Protein AF-0000000072570339 (afdb_homodimer)

Foldseek 3Di:
DDFDQAAEEEEEDDDPCCLFANVCLQPVFPRHHHAEYEYCDQVSRVVSCVVNVHNYYDDDPVVVLQDPVHAEYEYAFFQLCLLVSLLVCLVSNHEYAYEPLNHLFLVSLVVSVVSCVVSVHDYFYQLLVLLDPQLVVVLVCVVVCQQPAWAAKEWEWEAAADPLLQPAVRHDQQQPCSGHNFHPCRVQCLSLQLSVCLRQNFWAPKEKDFDDPPPSGQGTQWMKMWTAHPNGHTYIYIGHHHDPHTDIWIWIHGPFWIWIDGRRDAFWIWIAGPRDIDIGHDDQDSHNNNSQSNQVRCVSNPNDHGSTDSVSSSSSSVNVCNRCVVVVVVVD/DDFDQAAEEEEEDDDPCLLFANVCLQPVFPRHHHAEYEYCPQVSRVVSCVVNVHNYYDDDPVVVLQDPVHAEYEYAFFQLCQLVSLLVCLVSNHEYAYEPLNHLFLVSLVVSVVSCVVSVHDYFYQLLVLLDPQLVVVLVCVVVCQQPAWAAKEWEWEAAADPLLQPAVRHDLQQPCSGHNFHPCRVQCLSLQLSVCLRQNFWAPKEKDFDDPPPSGQGTQWMKMWTAHPNGHTYIYIGHHHDPHTDIWIWIHGPFWIWIDGRRDAFWIWIAGPRDIDIDHDDQDSHNNNSQSNQVRCVSNPNDHGSTDSVSSSSSSVNVCNRCVVVVVVVD

Organism: NCBI:txid632245

Secondary structure (DSSP, 8-state):
-PPPSSEEEEEE---GGGTTTSHHHHHHSTTEEEEEEE-SSHHHHHHHHHHHT--EE-SSHHHHHH-TT--EEEE-S-GGGHHHHHHHHHHTT-EEEEPSSS-SSHHHHHHHHHHHHHHT---EE--GGGGSHHHHHHHHHHHHTTT-SEEEEEEEEE-PPPGGGG-GGG--GGG-HHHHSSSHIIIIIHHHHHHHHHHH--EEEEEEEEE-SS-SSSS-SEEEEEEEETTS-EEEEEEESSSSS-EEEEEEEESSEEEEE-SSS--PEEEEETTEEEEE--PPPSSTTHHHHHHHHHHHTTS---S--HHHHHHHHHHHHHHHHHHHHHH-/-PPPSSEEEEEE---GGGTTTSHHHHHHSTTEEEEEEE-SSHHHHHHHHHHHT--EE-SSHHHHHH-TT--EEEE-S-GGGHHHHHHHHHHTT-EEEEPSSS-SSHHHHHHHHHHHHHHT---EE--GGGGSHHHHHHHHHHHHTTT-SEEEEEEEEE-PPPGGGG-GGG--GGG-HHHHSSSHIIIIIHHHHHHHHHHH--EEEEEEEEE-SS-SSSS-SEEEEEEEETTS-EEEEEEESSSSS-EEEEEEEESSEEEEE-SSS--PEEEEETTEEEEE--PPPSSTTHHHHHHHHHHHTTS---S--HHHHHHHHHHHHHHHHHHHHHH-

Solvent-accessible surface area (backbone atoms only — not comparable to full-atom values): 33667 Å² total; per-residue (Å²): 125,88,63,36,92,54,47,25,26,31,30,49,42,70,47,77,65,34,69,50,39,40,43,51,22,43,49,67,26,78,56,31,33,44,46,33,35,25,25,97,49,57,66,56,25,49,51,48,24,64,77,68,68,30,82,37,71,39,90,43,69,66,61,52,58,64,35,83,74,43,48,30,34,38,34,63,53,59,26,64,46,32,53,61,54,39,50,54,26,48,74,57,69,26,28,27,36,30,34,64,55,56,32,62,43,42,69,52,33,51,53,52,50,52,51,27,61,73,70,67,41,68,65,44,60,55,62,26,60,70,41,30,68,67,52,48,48,51,43,49,46,56,74,69,44,68,26,45,63,61,52,36,37,42,38,39,37,33,26,44,67,50,75,64,51,67,37,65,90,65,53,54,60,52,52,32,50,86,39,44,58,23,14,62,58,55,66,54,44,48,58,34,52,41,51,48,31,71,66,40,36,55,78,35,80,70,48,42,45,50,39,58,82,77,68,51,61,87,35,49,40,32,38,38,38,38,33,30,25,69,70,62,31,33,33,39,36,41,38,32,44,51,29,55,46,72,46,65,36,27,37,39,37,11,44,41,12,34,37,45,31,43,61,76,53,90,60,45,40,36,37,33,42,84,86,44,76,43,78,48,74,62,78,77,56,88,34,54,31,21,54,24,44,35,31,49,38,30,36,44,47,65,73,41,84,40,85,78,49,59,67,57,50,36,46,44,43,42,51,52,50,57,30,39,42,71,47,56,56,71,76,99,126,89,63,37,90,54,46,25,26,32,30,49,41,71,46,75,65,35,69,49,39,40,41,51,23,43,50,67,27,79,58,32,32,45,46,32,37,26,25,96,49,56,65,57,24,49,50,47,24,65,77,69,68,31,82,36,71,40,92,43,69,66,61,52,59,64,37,84,73,44,49,30,34,39,34,63,54,57,27,64,47,33,52,61,53,39,50,54,27,48,75,56,69,24,28,27,37,30,32,64,53,56,31,62,42,41,70,53,32,50,53,51,51,53,50,27,61,73,68,65,40,67,63,43,58,56,62,26,59,70,41,31,69,67,52,47,47,52,43,48,44,57,74,68,42,67,25,45,63,62,52,37,37,42,38,40,38,33,26,46,70,50,76,63,52,68,38,65,91,65,54,54,60,52,53,32,49,82,39,44,56,23,15,60,59,54,66,54,43,49,57,34,52,42,50,48,29,72,65,40,36,56,78,35,81,70,48,42,45,49,41,57,82,76,69,48,59,86,36,50,40,32,40,38,36,36,33,30,25,68,72,63,32,34,35,38,36,42,38,31,46,52,29,54,46,73,47,65,36,27,38,38,37,10,44,40,11,36,39,45,31,44,62,76,54,90,60,47,41,37,37,34,41,85,86,44,76,43,77,48,76,64,80,77,57,87,32,55,30,20,53,23,45,34,32,49,38,30,34,45,47,65,72,42,84,39,86,77,48,57,68,57,51,37,44,44,43,42,51,51,50,58,29,38,43,71,47,54,55,72,76,98

Sequence (664 aa):
MKKFNKVVWGMVGCGVVTEKKSGPGLYKSENSELKAVFDLDYDRACDYAKRHGVPVVYKTVEEMLADPEINAVYLPTPPKFHKDYSMKCLEAGKIPYTEKPMALTYEECEEMIKKSQEVNVPIYVAFYRRGMAKYMKIKEIIESGKLGKINFVHLRQFMKVEDIDLDRENLPWRLKPEAAGGGKFVDMVAHVLDIVEYLFGKIENVSGMAENYGGYYDVEDTVNAIFKTESGVMGNGIWCYVADHDEEEMLIVGDKGRISTTGLFYGPIKVIVDGIEEIIDYQEPEHVAQPYIQTIVNELIGKEKSPADLESAAHVIKVMDEILEEYRKRYNMKKFNKVVWGMVGCGVVTEKKSGPGLYKSENSELKAVFDLDYDRACDYAKRHGVPVVYKTVEEMLADPEINAVYLPTPPKFHKDYSMKCLEAGKIPYTEKPMALTYEECEEMIKKSQEVNVPIYVAFYRRGMAKYMKIKEIIESGKLGKINFVHLRQFMKVEDIDLDRENLPWRLKPEAAGGGKFVDMVAHVLDIVEYLFGKIENVSGMAENYGGYYDVEDTVNAIFKTESGVMGNGIWCYVADHDEEEMLIVGDKGRISTTGLFYGPIKVIVDGIEEIIDYQEPEHVAQPYIQTIVNELIGKEKSPADLESAAHVIKVMDEILEEYRKRYN

pLDDT: mean 95.71, std 4.61, range [54.19, 98.88]

InterPro domains:
  IPR000683 Gfo/Idh/MocA-like oxidoreductase, N-terminal [PF01408] (9-126)
  IPR036291 NAD(P)-binding domain superfamily [SSF51735] (6-156)
  IPR052515 Gfo/Idh/MocA Oxidoreductase [PTHR43249] (6-326)
  IPR055170 GFO/IDH/MocA-like oxidoreductase domain [PF22725] (135-259)

Radius of gyration: 30.15 Å; Cα contacts (8 Å, |Δi|>4): 1536; chains: 2; bounding box: 56×94×62 Å

Nearest PDB structures (foldseek):
  4had-assembly1_D  TM=8.812E-01  e=1.148E-25  Rhizobium etli CFN 42
  4had-assembly1_C  TM=8.755E-01  e=7.515E-26  Rhizobium etli CFN 42
  4gqa-assembly2_C-3  TM=8.666E-01  e=7.515E-26  Klebsiella pneumoniae 342
  3fd8-assembly1_F  TM=8.198E-01  e=4.304E-23  Enterococcus faecalis
  3ezy-assembly1_B  TM=7.725E-01  e=8.408E-24  Thermotoga maritima

Structure (mmCIF, N/CA/C/O backbone):
data_AF-0000000072570339-model_v1
#
loop_
_entity.id
_entity.type
_entity.pdbx_description
1 polymer 'Putative oxidoreductase'
#
loop_
_atom_site.group_PDB
_atom_site.id
_atom_site.type_symbol
_atom_site.label_atom_id
_atom_site.label_alt_id
_atom_site.label_comp_id
_atom_site.label_asym_id
_atom_site.label_entity_id
_atom_site.label_seq_id
_atom_site.pdbx_PDB_ins_code
_atom_site.Cartn_x
_atom_site.Cartn_y
_atom_site.Cartn_z
_atom_site.occupancy
_atom_site.B_iso_or_equiv
_atom_site.auth_seq_id
_atom_site.auth_comp_id
_atom_site.auth_asym_id
_atom_site.auth_atom_id
_atom_site.pdbx_PDB_model_num
ATOM 1 N N . MET A 1 1 ? 11.805 40.344 4.406 1 61.88 1 MET A N 1
ATOM 2 C CA . MET A 1 1 ? 10.633 40.469 5.273 1 61.88 1 MET A CA 1
ATOM 3 C C . MET A 1 1 ? 10.961 41.219 6.555 1 61.88 1 MET A C 1
ATOM 5 O O . MET A 1 1 ? 12.07 41.094 7.078 1 61.88 1 ME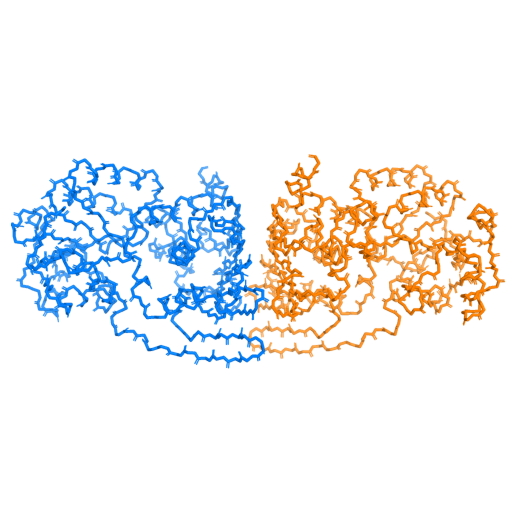T A O 1
ATOM 9 N N . LYS A 1 2 ? 10.055 42.188 6.855 1 70.75 2 LYS A N 1
ATOM 10 C CA . LYS A 1 2 ? 10.234 42.969 8.086 1 70.75 2 LYS A CA 1
ATOM 11 C C . LYS A 1 2 ? 10.297 42.031 9.305 1 70.75 2 LYS A C 1
ATOM 13 O O . LYS A 1 2 ? 9.516 41.094 9.414 1 70.75 2 LYS A O 1
ATOM 18 N N . LYS A 1 3 ? 11.391 42.188 10.117 1 89.19 3 LYS A N 1
ATOM 19 C CA . LYS A 1 3 ? 11.547 41.406 11.336 1 89.19 3 LYS A CA 1
ATOM 20 C C . LYS A 1 3 ? 10.938 42.125 12.539 1 89.19 3 LYS A C 1
ATOM 22 O O . LYS A 1 3 ? 11.023 43.375 12.641 1 89.19 3 LYS A O 1
ATOM 27 N N . PHE A 1 4 ? 10.211 41.375 13.406 1 95.5 4 PHE A N 1
ATOM 28 C CA . PHE A 1 4 ? 9.516 41.906 14.562 1 95.5 4 PHE A CA 1
ATOM 29 C C . PHE A 1 4 ? 10.32 41.688 15.836 1 95.5 4 PHE A C 1
ATOM 31 O O . PHE A 1 4 ? 11.172 40.812 15.898 1 95.5 4 PHE A O 1
ATOM 38 N N . ASN A 1 5 ? 10.18 42.594 16.734 1 95.38 5 ASN A N 1
ATOM 39 C CA . ASN A 1 5 ? 10.742 42.344 18.047 1 95.38 5 ASN A CA 1
ATOM 40 C C . ASN A 1 5 ? 9.969 41.25 18.797 1 95.38 5 ASN A C 1
ATOM 42 O O . ASN A 1 5 ? 10.555 40.469 19.562 1 95.38 5 ASN A O 1
ATOM 46 N N . LYS A 1 6 ? 8.656 41.219 18.562 1 97.69 6 LYS A N 1
ATOM 47 C CA . LYS A 1 6 ? 7.719 40.281 19.156 1 97.69 6 LYS A CA 1
ATOM 48 C C . LYS A 1 6 ? 6.582 39.938 18.188 1 97.69 6 LYS A C 1
ATOM 50 O O . LYS A 1 6 ? 6.176 40.812 17.391 1 97.69 6 LYS A O 1
ATOM 55 N N . VAL A 1 7 ? 6.223 38.719 18.219 1 98.56 7 VAL A N 1
ATOM 56 C CA . VAL A 1 7 ? 5.043 38.344 17.438 1 98.56 7 VAL A CA 1
ATOM 57 C C . VAL A 1 7 ? 3.789 38.531 18.297 1 98.56 7 VAL A C 1
ATOM 59 O O . VAL A 1 7 ? 3.67 37.906 19.359 1 98.56 7 VAL A O 1
ATOM 62 N N . VAL A 1 8 ? 2.941 39.375 17.844 1 98.75 8 VAL A N 1
ATOM 63 C CA . VAL A 1 8 ? 1.688 39.688 18.547 1 98.75 8 VAL A CA 1
ATOM 64 C C . VAL A 1 8 ? 0.516 39.094 17.75 1 98.75 8 VAL A C 1
ATOM 66 O O . VAL A 1 8 ? 0.147 39.656 16.703 1 98.75 8 VAL A O 1
ATOM 69 N N . TRP A 1 9 ? -0.112 38.094 18.312 1 98.81 9 TRP A N 1
ATOM 70 C CA . TRP A 1 9 ? -1.091 37.281 17.594 1 98.81 9 TRP A CA 1
ATOM 71 C C . TRP A 1 9 ? -2.504 37.812 17.812 1 98.81 9 TRP A C 1
ATOM 73 O O . TRP A 1 9 ? -2.852 38.188 18.938 1 98.81 9 TRP A O 1
ATOM 83 N N . GLY A 1 10 ? -3.311 37.844 16.812 1 98.81 10 GLY A N 1
ATOM 84 C CA . GLY A 1 10 ? -4.75 37.656 16.891 1 98.81 10 GLY A CA 1
ATOM 85 C C . GLY A 1 10 ? -5.199 36.25 16.562 1 98.81 10 GLY A C 1
ATOM 86 O O . GLY A 1 10 ? -4.477 35.5 15.891 1 98.81 10 GLY A O 1
ATOM 87 N N . MET A 1 11 ? -6.32 35.844 17 1 98.75 11 MET A N 1
ATOM 88 C CA . MET A 1 11 ? -6.859 34.531 16.703 1 98.75 11 MET A CA 1
ATOM 89 C C . MET A 1 11 ? -8.32 34.594 16.281 1 98.75 11 MET A C 1
ATOM 91 O O . MET A 1 11 ? -9.141 35.188 16.984 1 98.75 11 MET A O 1
ATOM 95 N N . VAL A 1 12 ? -8.633 34.062 15.117 1 98.06 12 VAL A N 1
ATOM 96 C CA . VAL A 1 12 ? -9.984 34.062 14.57 1 98.06 12 VAL A CA 1
ATOM 97 C C . VAL A 1 12 ? -10.617 32.688 14.742 1 98.06 12 VAL A C 1
ATOM 99 O O . VAL A 1 12 ? -10.523 31.828 13.852 1 98.06 12 VAL A O 1
ATOM 102 N N . GLY A 1 13 ? -11.367 32.531 15.789 1 96 13 GLY A N 1
ATOM 103 C CA . GLY A 1 13 ? -11.953 31.25 16.156 1 96 13 GLY A CA 1
ATOM 104 C C . GLY A 1 13 ? -11.414 30.703 17.469 1 96 13 GLY A C 1
ATOM 105 O O . GLY A 1 13 ? -10.195 30.641 17.672 1 96 13 GLY A O 1
ATOM 106 N N . CYS A 1 14 ? -12.312 30.359 18.406 1 95.56 14 CYS A N 1
ATOM 107 C CA . CYS A 1 14 ? -11.938 29.859 19.719 1 95.56 14 CYS A CA 1
ATOM 108 C C . CYS A 1 14 ? -12.484 28.453 19.938 1 95.56 14 CYS A C 1
ATOM 110 O O . CYS A 1 14 ? -13.07 28.156 20.969 1 95.56 14 CYS A O 1
ATOM 112 N N . GLY A 1 15 ? -12.273 27.625 18.906 1 90.12 15 GLY A N 1
ATOM 113 C CA . GLY A 1 15 ? -12.75 26.25 18.969 1 90.12 15 GLY A CA 1
ATOM 114 C C . GLY A 1 15 ? -11.891 25.359 19.859 1 90.12 15 GLY A C 1
ATOM 115 O O . GLY A 1 15 ? -10.859 25.797 20.359 1 90.12 15 GLY A O 1
ATOM 116 N N . VAL A 1 16 ? -12.289 24.156 19.953 1 87.38 16 VAL A N 1
ATOM 117 C CA . VAL A 1 16 ? -11.711 23.156 20.875 1 87.38 16 VAL A CA 1
ATOM 118 C C . VAL A 1 16 ? -10.242 22.953 20.531 1 87.38 16 VAL A C 1
ATOM 120 O O . VAL A 1 16 ? -9.422 22.734 21.438 1 87.38 16 VAL A O 1
ATOM 123 N N . VAL A 1 17 ? -9.875 23.016 19.328 1 88.56 17 VAL A N 1
ATOM 124 C CA . VAL A 1 17 ? -8.516 22.766 18.859 1 88.56 17 VAL A CA 1
ATOM 125 C C . VAL A 1 17 ? -7.555 23.766 19.5 1 88.56 17 VAL A C 1
ATOM 127 O O . VAL A 1 17 ? -6.359 23.5 19.625 1 88.56 17 VAL A O 1
ATOM 130 N N . THR A 1 18 ? -8.023 24.922 19.953 1 94.88 18 THR A N 1
ATOM 131 C CA . THR A 1 18 ? -7.164 26 20.438 1 94.88 18 THR A CA 1
ATOM 132 C C . THR A 1 18 ? -6.934 25.875 21.938 1 94.88 18 THR A C 1
ATOM 134 O O . THR A 1 18 ? -6.051 26.531 22.484 1 94.88 18 THR A O 1
ATOM 137 N N . GLU A 1 19 ? -7.691 25.016 22.609 1 94.62 19 GLU A N 1
ATOM 138 C CA . GLU A 1 19 ? -7.652 24.953 24.078 1 94.62 19 GLU A CA 1
ATOM 139 C C . GLU A 1 19 ? -6.309 24.422 24.562 1 94.62 19 GLU A C 1
ATOM 141 O O . GLU A 1 19 ? -5.68 25.016 25.438 1 94.62 19 GLU A O 1
ATOM 146 N N . LYS A 1 20 ? -5.941 23.344 23.984 1 94.88 20 LYS A N 1
ATOM 147 C CA . LYS A 1 20 ? -4.723 22.672 24.438 1 94.88 20 LYS A CA 1
ATOM 148 C C . LYS A 1 20 ? -3.721 22.547 23.281 1 94.88 20 LYS A C 1
ATOM 150 O O . LYS A 1 20 ? -2.529 22.797 23.469 1 94.88 20 LYS A O 1
ATOM 155 N N . LYS A 1 21 ? -4.141 22.312 22.125 1 94.44 21 LYS A N 1
ATOM 156 C CA . LYS A 1 21 ? -3.314 21.938 20.969 1 94.44 21 LYS A CA 1
ATOM 157 C C . LYS A 1 21 ? -2.51 23.141 20.469 1 94.44 21 LYS A C 1
ATOM 159 O O . LYS A 1 21 ? -1.292 23.047 20.297 1 94.44 21 LYS A O 1
ATOM 164 N N . SER A 1 22 ? -3.225 24.312 20.281 1 95.69 22 SER A N 1
ATOM 165 C CA . SER A 1 22 ? -2.555 25.344 19.5 1 95.69 22 SER A CA 1
ATOM 166 C C . SER A 1 22 ? -2.551 26.672 20.25 1 95.69 22 SER A C 1
ATOM 168 O O . SER A 1 22 ? -1.515 27.344 20.328 1 95.69 22 SER A O 1
ATOM 170 N N . GLY A 1 23 ? -3.602 27.047 20.953 1 95.94 23 GLY A N 1
ATOM 171 C CA . GLY A 1 23 ? -3.734 28.359 21.578 1 95.94 23 GLY A CA 1
ATOM 172 C C . GLY A 1 23 ? -2.582 28.688 22.516 1 95.94 23 GLY A C 1
ATOM 173 O O . GLY A 1 23 ? -1.925 29.719 22.344 1 95.94 23 GLY A O 1
ATOM 174 N N . PRO A 1 24 ? -2.303 27.844 23.438 1 97.5 24 PRO A N 1
ATOM 175 C CA . PRO A 1 24 ? -1.221 28.094 24.391 1 97.5 24 PRO A CA 1
ATOM 176 C C . PRO A 1 24 ? 0.124 28.328 23.703 1 97.5 24 PRO A C 1
ATOM 178 O O . PRO A 1 24 ? 0.958 29.078 24.219 1 97.5 24 PRO A O 1
ATOM 181 N N . GLY A 1 25 ? 0.371 27.75 22.609 1 97.75 25 GLY A N 1
ATOM 182 C CA . GLY A 1 25 ? 1.607 27.953 21.875 1 97.75 25 GLY A CA 1
ATOM 183 C C . GLY A 1 25 ? 1.805 29.391 21.422 1 97.75 25 GLY A C 1
ATOM 184 O O . GLY A 1 25 ? 2.939 29.844 21.25 1 97.75 25 GLY A O 1
ATOM 185 N N . LEU A 1 26 ? 0.726 30.141 21.281 1 98.5 26 LEU A N 1
ATOM 186 C CA . LEU A 1 26 ? 0.787 31.516 20.812 1 98.5 26 LEU A CA 1
ATOM 187 C C . LEU A 1 26 ? 1.271 32.438 21.906 1 98.5 26 LEU A C 1
ATOM 189 O O . LEU A 1 26 ? 1.917 33.469 21.641 1 98.5 26 LEU A O 1
ATOM 193 N N . TYR A 1 27 ? 0.96 32.062 23.203 1 97.75 27 TYR A N 1
ATOM 194 C CA . TYR A 1 27 ? 1.33 33 24.266 1 97.75 27 TYR A CA 1
ATOM 195 C C . TYR A 1 27 ? 2.383 32.406 25.188 1 97.75 27 TYR A C 1
ATOM 197 O O . TYR A 1 27 ? 2.957 33.094 26.016 1 97.75 27 TYR A O 1
ATOM 205 N N . LYS A 1 28 ? 2.723 31.125 25.016 1 98 28 LYS A N 1
ATOM 206 C CA . LYS A 1 28 ? 3.766 30.5 25.828 1 98 28 LYS A CA 1
ATOM 207 C C . LYS A 1 28 ? 5.098 30.469 25.094 1 98 28 LYS A C 1
ATOM 209 O O . LYS A 1 28 ? 6.148 30.266 25.703 1 98 28 LYS A O 1
ATOM 214 N N . SER A 1 29 ? 5.117 30.656 23.828 1 98.19 29 SER A N 1
ATOM 215 C CA . SER A 1 29 ? 6.355 30.719 23.062 1 98.19 29 SER A CA 1
ATOM 216 C C . SER A 1 29 ? 7.152 31.969 23.391 1 98.19 29 SER A C 1
ATOM 218 O O . SER A 1 29 ? 6.574 33 23.719 1 98.19 29 SER A O 1
ATOM 220 N N . GLU A 1 30 ? 8.469 31.828 23.281 1 98.19 30 GLU A N 1
ATOM 221 C CA . GLU A 1 30 ? 9.336 32.969 23.516 1 98.19 30 GLU A CA 1
ATOM 222 C C . GLU A 1 30 ? 9.102 34.062 22.469 1 98.19 30 GLU A C 1
ATOM 224 O O . GLU A 1 30 ? 9 33.781 21.266 1 98.19 30 GLU A O 1
ATOM 229 N N . ASN A 1 31 ? 9.016 35.344 22.938 1 98.31 31 ASN A N 1
ATOM 230 C CA . ASN A 1 31 ? 8.82 36.531 22.078 1 98.31 31 ASN A CA 1
ATOM 231 C C . ASN A 1 31 ? 7.484 36.469 21.344 1 98.31 31 ASN A C 1
ATOM 233 O O . ASN A 1 31 ? 7.398 36.812 20.172 1 98.31 31 ASN A O 1
ATOM 237 N N . SER A 1 32 ? 6.512 35.938 22.062 1 98.5 32 SER A N 1
ATOM 238 C CA . SER A 1 32 ? 5.195 35.719 21.469 1 98.5 32 SER A CA 1
ATOM 239 C C . SER A 1 32 ? 4.086 36.062 22.453 1 98.5 32 SER A C 1
ATOM 241 O O . SER A 1 32 ? 4.219 35.844 23.656 1 98.5 32 SER A O 1
ATOM 243 N N . GLU A 1 33 ? 3.074 36.656 21.969 1 98.25 33 GLU A N 1
ATOM 244 C CA . GLU A 1 33 ? 1.928 36.969 22.812 1 98.25 33 GLU A CA 1
ATOM 245 C C . GLU A 1 33 ? 0.621 36.875 22.031 1 98.25 33 GLU A C 1
ATOM 247 O O . GLU A 1 33 ? 0.572 37.25 20.859 1 98.25 33 GLU A O 1
ATOM 252 N N . LEU A 1 34 ? -0.385 36.375 22.672 1 98.75 34 LEU A N 1
ATOM 253 C CA . LEU A 1 34 ? -1.743 36.406 22.141 1 98.75 34 LEU A CA 1
ATOM 254 C C . LEU A 1 34 ? -2.498 37.625 22.688 1 98.75 34 LEU A C 1
ATOM 256 O O . LEU A 1 34 ? -2.869 37.625 23.875 1 98.75 34 LEU A O 1
ATOM 260 N N . LYS A 1 35 ? -2.729 38.531 21.844 1 98.62 35 LYS A N 1
ATOM 261 C CA . LYS A 1 35 ? -3.291 39.781 22.297 1 98.62 35 LYS A CA 1
ATOM 262 C C . LYS A 1 35 ? -4.816 39.781 22.234 1 98.62 35 LYS A C 1
ATOM 264 O O . LYS A 1 35 ? -5.484 40.375 23.078 1 98.62 35 LYS A O 1
ATOM 269 N N . ALA A 1 36 ? -5.332 39.094 21.188 1 98.62 36 ALA A N 1
ATOM 270 C CA . ALA A 1 36 ? -6.766 39.25 20.953 1 98.62 36 ALA A CA 1
ATOM 271 C C . ALA A 1 36 ? -7.367 38 20.359 1 98.62 36 ALA A C 1
ATOM 273 O O . ALA A 1 36 ? -6.68 37.25 19.656 1 98.62 36 ALA A O 1
ATOM 274 N N . VAL A 1 37 ? -8.672 37.812 20.625 1 98.69 37 VAL A N 1
ATOM 275 C CA . VAL A 1 37 ? -9.414 36.688 20.031 1 98.69 37 VAL A CA 1
ATOM 276 C C . VAL A 1 37 ? -10.734 37.219 19.453 1 98.69 37 VAL A C 1
ATOM 278 O O . VAL A 1 37 ? -11.227 38.281 19.875 1 98.69 37 VAL A O 1
ATOM 281 N N . PHE A 1 38 ? -11.18 36.5 18.484 1 98.19 38 PHE A N 1
ATOM 282 C CA . PHE A 1 38 ? -12.492 36.688 17.875 1 98.19 38 PHE A CA 1
ATOM 283 C C . PHE A 1 38 ? -13.188 35.344 17.672 1 98.19 38 PHE A C 1
ATOM 285 O O . PHE A 1 38 ? -12.547 34.344 17.344 1 98.19 38 PHE A O 1
ATOM 292 N N . ASP A 1 39 ? -14.438 35.312 17.938 1 97.38 39 ASP A N 1
ATOM 293 C CA . ASP A 1 39 ? -15.312 34.188 17.562 1 97.38 39 ASP A CA 1
ATOM 294 C C . ASP A 1 39 ? -16.688 34.688 17.125 1 97.38 39 ASP A C 1
ATOM 296 O O . ASP A 1 39 ? -17.141 35.75 17.578 1 97.38 39 ASP A O 1
ATOM 300 N N . LEU A 1 40 ? -17.219 33.906 16.188 1 94.44 40 LEU A N 1
ATOM 301 C CA . LEU A 1 40 ? -18.578 34.281 15.789 1 94.44 40 LEU A CA 1
ATOM 302 C C . LEU A 1 40 ? -19.516 34.344 16.984 1 94.44 40 LEU A C 1
ATOM 304 O O . LEU A 1 40 ? -20.453 35.156 17.016 1 94.44 40 LEU A O 1
ATOM 308 N N . ASP A 1 41 ? -19.234 33.5 17.906 1 96.19 41 ASP A N 1
ATOM 309 C CA . ASP A 1 41 ? -19.906 33.562 19.203 1 96.19 41 ASP A CA 1
ATOM 310 C C . ASP A 1 41 ? -19.125 34.406 20.188 1 96.19 41 ASP A C 1
ATOM 312 O O . ASP A 1 41 ? -18.156 33.938 20.797 1 96.19 41 ASP A O 1
ATOM 316 N N . TYR A 1 42 ? -19.625 35.562 20.406 1 96.5 42 TYR A N 1
ATOM 317 C CA . TYR A 1 42 ? -18.891 36.531 21.219 1 96.5 42 TYR A CA 1
ATOM 318 C C . TYR A 1 42 ? -18.703 36 22.641 1 96.5 42 TYR A C 1
ATOM 320 O O . TYR A 1 42 ? -17.641 36.188 23.234 1 96.5 42 TYR A O 1
ATOM 328 N N . ASP A 1 43 ? -19.688 35.375 23.125 1 96.69 43 ASP A N 1
ATOM 329 C CA . ASP A 1 43 ? -19.594 34.844 24.484 1 96.69 43 ASP A CA 1
ATOM 330 C C . ASP A 1 43 ? -18.531 33.75 24.578 1 96.69 43 ASP A C 1
ATOM 332 O O . ASP A 1 43 ? -17.828 33.656 25.594 1 96.69 43 ASP A O 1
ATOM 336 N N . ARG A 1 44 ? -18.453 33 23.578 1 96.31 44 ARG A N 1
ATOM 337 C CA . ARG A 1 44 ? -17.406 31.969 23.531 1 96.31 44 ARG A CA 1
ATOM 338 C C . ARG A 1 44 ? -16.016 32.594 23.531 1 96.31 44 ARG A C 1
ATOM 340 O O . ARG A 1 44 ? -15.109 32.125 24.203 1 96.31 44 ARG A O 1
ATOM 347 N N . ALA A 1 45 ? -15.891 33.656 22.781 1 97.56 45 ALA A N 1
ATOM 348 C CA . ALA A 1 45 ? -14.609 34.375 22.719 1 97.56 45 ALA A CA 1
ATOM 349 C C . ALA A 1 45 ? -14.266 35 24.078 1 97.56 45 ALA A C 1
ATOM 351 O O . ALA A 1 45 ? -13.109 34.938 24.516 1 97.56 45 ALA A O 1
ATOM 352 N N . CYS A 1 46 ? -15.258 35.531 24.75 1 97.94 46 CYS A N 1
ATOM 353 C CA . CYS A 1 46 ? -15.047 36.156 26.062 1 97.94 46 CYS A CA 1
ATOM 354 C C . CYS A 1 46 ? -14.625 35.094 27.078 1 97.94 46 CYS A C 1
ATOM 356 O O . CYS A 1 46 ? -13.711 35.312 27.875 1 97.94 46 CYS A O 1
ATOM 358 N N . ASP A 1 47 ? -15.344 34.031 27 1 97.81 47 ASP A N 1
ATOM 359 C CA . ASP A 1 47 ? -15.031 32.938 27.906 1 97.81 47 ASP A CA 1
ATOM 360 C C . ASP A 1 47 ? -13.609 32.406 27.688 1 97.81 47 ASP A C 1
ATOM 362 O O . ASP A 1 47 ? -12.867 32.188 28.641 1 97.81 47 ASP A O 1
ATOM 366 N N . TYR A 1 48 ? -13.281 32.219 26.438 1 97.88 48 TYR A N 1
ATOM 367 C CA . TYR A 1 48 ? -11.938 31.781 26.078 1 97.88 48 TYR A CA 1
ATOM 368 C C . TYR A 1 48 ? -10.891 32.781 26.578 1 97.88 48 TYR A C 1
ATOM 370 O O . TYR A 1 48 ? -9.883 32.375 27.172 1 97.88 48 TYR A O 1
ATOM 378 N N . ALA A 1 49 ? -11.102 34.062 26.359 1 98.06 49 ALA A N 1
ATOM 379 C CA . ALA A 1 49 ? -10.172 35.125 26.766 1 98.06 49 ALA A CA 1
ATOM 380 C C . ALA A 1 49 ? -9.938 35.094 28.266 1 98.06 49 ALA A C 1
ATOM 382 O O . ALA A 1 49 ? -8.797 35.25 28.719 1 98.06 49 ALA A O 1
ATOM 383 N N . LYS A 1 50 ? -11 34.906 28.969 1 97.62 50 LYS A N 1
ATOM 384 C CA . LYS A 1 50 ? -10.906 34.875 30.438 1 97.62 50 LYS A CA 1
ATOM 385 C C . LYS A 1 50 ? -10.078 33.656 30.891 1 97.62 50 LYS A C 1
ATOM 387 O O . LYS A 1 50 ? -9.172 33.812 31.719 1 97.62 50 LYS A O 1
ATOM 392 N N . ARG A 1 51 ? -10.328 32.5 30.344 1 96.81 51 ARG A N 1
ATOM 393 C CA . ARG A 1 51 ? -9.68 31.266 30.75 1 96.81 51 ARG A CA 1
ATOM 394 C C . ARG A 1 51 ? -8.203 31.281 30.375 1 96.81 51 ARG A C 1
ATOM 396 O O . ARG A 1 51 ? -7.367 30.703 31.078 1 96.81 51 ARG A O 1
ATOM 403 N N . HIS A 1 52 ? -7.871 32.031 29.297 1 97.38 52 HIS A N 1
ATOM 404 C CA . HIS A 1 52 ? -6.516 31.938 28.766 1 97.38 52 HIS A CA 1
ATOM 405 C C . HI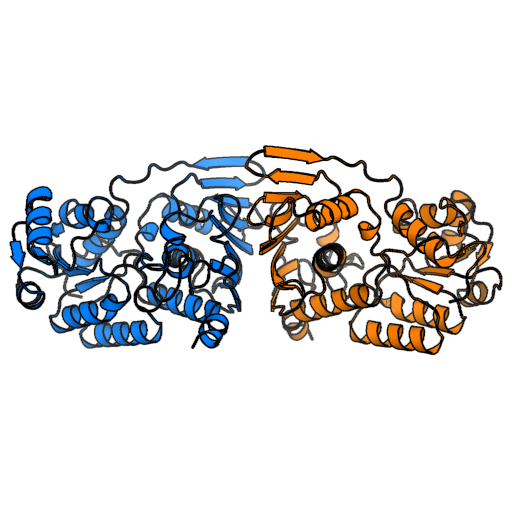S A 1 52 ? -5.758 33.25 28.938 1 97.38 52 HIS A C 1
ATOM 407 O O . HIS A 1 52 ? -4.625 33.375 28.469 1 97.38 52 HIS A O 1
ATOM 413 N N . GLY A 1 53 ? -6.355 34.219 29.578 1 97.06 53 GLY A N 1
ATOM 414 C CA . GLY A 1 53 ? -5.707 35.5 29.891 1 97.06 53 GLY A CA 1
ATOM 415 C C . GLY A 1 53 ? -5.449 36.344 28.672 1 97.06 53 GLY A C 1
ATOM 416 O O . GLY A 1 53 ? -4.398 37 28.562 1 97.06 53 GLY A O 1
ATOM 417 N N . VAL A 1 54 ? -6.32 36.344 27.688 1 98.06 54 VAL A N 1
ATOM 418 C CA . VAL A 1 54 ? -6.207 37.188 26.484 1 98.06 54 VAL A CA 1
ATOM 419 C C . VAL A 1 54 ? -6.844 38.531 26.75 1 98.06 54 VAL A C 1
ATOM 421 O O . VAL A 1 54 ? -8.023 38.625 27.109 1 98.06 54 VAL A O 1
ATOM 424 N N . PRO A 1 55 ? -6.195 39.562 26.562 1 97.62 55 PRO A N 1
ATOM 425 C CA . PRO A 1 55 ? -6.641 40.875 27.031 1 97.62 55 PRO A CA 1
ATOM 426 C C . PRO A 1 55 ? -7.805 41.438 26.219 1 97.62 55 PRO A C 1
ATOM 428 O O . PRO A 1 55 ? -8.609 42.219 26.734 1 97.62 55 PRO A O 1
ATOM 431 N N . VAL A 1 56 ? -7.891 41.125 24.922 1 98.44 56 VAL A N 1
ATOM 432 C CA . VAL A 1 56 ? -8.844 41.812 24.062 1 98.44 56 VAL A CA 1
ATOM 433 C C . VAL A 1 56 ? -9.742 40.812 23.344 1 98.44 56 VAL A C 1
ATOM 435 O O . VAL A 1 56 ? -9.258 39.781 22.875 1 98.44 56 VAL A O 1
ATOM 438 N N . VAL A 1 57 ? -11 41.094 23.344 1 98.62 57 VAL A N 1
ATOM 439 C CA . VAL A 1 57 ? -11.961 40.375 22.516 1 98.62 57 VAL A CA 1
ATOM 440 C C . VAL A 1 57 ? -12.594 41.312 21.5 1 98.62 57 VAL A C 1
ATOM 442 O O . VAL A 1 57 ? -13.234 42.312 21.875 1 98.62 57 VAL A O 1
ATOM 445 N N . TYR A 1 58 ? -12.398 41.031 20.297 1 98.31 58 TYR A N 1
ATOM 446 C CA . TYR A 1 58 ? -12.977 41.875 19.266 1 98.31 58 TYR A CA 1
ATOM 447 C C . TYR A 1 58 ? -14.352 41.344 18.844 1 98.31 58 TYR A C 1
ATOM 449 O O . TYR A 1 58 ? -14.594 40.156 18.859 1 98.31 58 TYR A O 1
ATOM 457 N N . LYS A 1 59 ? -15.148 42.25 18.375 1 97.38 59 LYS A N 1
ATOM 458 C CA . LYS A 1 59 ? -16.484 41.906 17.938 1 97.38 59 LYS A CA 1
ATOM 459 C C . LYS A 1 59 ? -16.5 41.5 16.453 1 97.38 59 LYS A C 1
ATOM 461 O O . LYS A 1 59 ? -17.375 40.781 16 1 97.38 59 LYS A O 1
ATOM 466 N N . THR A 1 60 ? -15.547 42.031 15.781 1 97.44 60 THR A N 1
ATOM 467 C CA . THR A 1 60 ? -15.422 41.688 14.375 1 97.44 60 THR A CA 1
ATOM 468 C C . THR A 1 60 ? -13.969 41.375 14.016 1 97.44 60 THR A C 1
ATOM 470 O O . THR A 1 60 ? -13.047 41.844 14.688 1 97.44 60 THR A O 1
ATOM 473 N N . VAL A 1 61 ? -13.82 40.656 12.961 1 97.81 61 VAL A N 1
ATOM 474 C CA . VAL A 1 61 ? -12.484 40.344 12.461 1 97.81 61 VAL A CA 1
ATOM 475 C C . VAL A 1 61 ? -11.812 41.625 11.953 1 97.81 61 VAL A C 1
ATOM 477 O O . VAL A 1 61 ? -10.609 41.812 12.109 1 97.81 61 VAL A O 1
ATOM 480 N N . GLU A 1 62 ? -12.594 42.5 11.383 1 97.69 62 GLU A N 1
ATOM 481 C CA . GLU A 1 62 ? -12.094 43.781 10.844 1 97.69 62 GLU A CA 1
ATOM 482 C C . GLU A 1 62 ? -11.445 44.625 11.93 1 97.69 62 GLU A C 1
ATOM 484 O O . GLU A 1 62 ? -10.398 45.219 11.711 1 97.69 62 GLU A O 1
ATOM 489 N N . GLU A 1 63 ? -12.102 44.625 13.07 1 98.12 63 GLU A N 1
ATOM 490 C CA . GLU A 1 63 ? -11.531 45.375 14.195 1 98.12 63 GLU A CA 1
ATOM 491 C C . GLU A 1 63 ? -10.18 44.812 14.602 1 98.12 63 GLU A C 1
ATOM 493 O O . GLU A 1 63 ? -9.242 45.562 14.891 1 98.12 63 GLU A O 1
ATOM 498 N N . MET A 1 64 ? -10.094 43.5 14.656 1 98.31 64 MET A N 1
ATOM 499 C CA . MET A 1 64 ? -8.844 42.844 15 1 98.31 64 MET A CA 1
ATOM 500 C C . MET A 1 64 ? -7.746 43.188 13.992 1 98.31 64 MET A C 1
ATOM 502 O O . MET A 1 64 ? -6.629 43.531 14.383 1 98.31 64 MET A O 1
ATOM 506 N N . LEU A 1 65 ? -8.055 43.156 12.695 1 98.38 65 LEU A N 1
ATOM 507 C CA . LEU A 1 65 ? -7.09 43.375 11.625 1 98.38 65 LEU A CA 1
ATOM 508 C C . LEU A 1 65 ? -6.652 44.812 11.555 1 98.38 65 LEU A C 1
ATOM 510 O O . LEU A 1 65 ? -5.605 45.125 10.984 1 98.38 65 LEU A O 1
ATOM 514 N N . ALA A 1 66 ? -7.473 45.719 12.133 1 98.12 66 ALA A N 1
ATOM 515 C CA . ALA A 1 66 ? -7.156 47.125 12.141 1 98.12 66 ALA A CA 1
ATOM 516 C C . ALA A 1 66 ? -6.207 47.469 13.281 1 98.12 66 ALA A C 1
ATOM 518 O O . ALA A 1 66 ? -5.633 48.562 13.312 1 98.12 66 ALA A O 1
ATOM 519 N N . ASP A 1 67 ? -6.062 46.594 14.242 1 98.12 67 ASP A N 1
ATOM 520 C CA . ASP A 1 67 ? -5.176 46.844 15.375 1 98.12 67 ASP A CA 1
ATOM 521 C C . ASP A 1 67 ? -3.713 46.844 14.938 1 98.12 67 ASP A C 1
ATOM 523 O O . ASP A 1 67 ? -3.184 45.844 14.484 1 98.12 67 ASP A O 1
ATOM 527 N N . PRO A 1 68 ? -3.037 47.938 15.094 1 97.38 68 PRO A N 1
ATOM 528 C CA . PRO A 1 68 ? -1.669 48.031 14.578 1 97.38 68 PRO A CA 1
ATOM 529 C C . PRO A 1 68 ? -0.672 47.219 15.383 1 97.38 68 PRO A C 1
ATOM 531 O O . PRO A 1 68 ? 0.449 46.969 14.93 1 97.38 68 PRO A O 1
ATOM 534 N N . GLU A 1 69 ? -1.049 46.75 16.562 1 97.69 69 GLU A N 1
ATOM 535 C CA . GLU A 1 69 ? -0.133 45.969 17.391 1 97.69 69 GLU A CA 1
ATOM 536 C C . GLU A 1 69 ? -0.092 44.5 16.938 1 97.69 69 GLU A C 1
ATOM 538 O O . GLU A 1 69 ? 0.893 43.812 17.172 1 97.69 69 GLU A O 1
ATOM 543 N N . ILE A 1 70 ? -1.12 44.094 16.297 1 98.44 70 ILE A N 1
ATOM 544 C CA . ILE A 1 70 ? -1.2 42.719 15.836 1 98.44 70 ILE A CA 1
ATOM 545 C C . ILE A 1 70 ? -0.446 42.562 14.516 1 98.44 70 ILE A C 1
ATOM 547 O O . ILE A 1 70 ? -0.697 43.312 13.562 1 98.44 70 ILE A O 1
ATOM 551 N N . ASN A 1 71 ? 0.495 41.688 14.484 1 97.94 71 ASN A N 1
ATOM 552 C CA . ASN A 1 71 ? 1.257 41.5 13.25 1 97.94 71 ASN A CA 1
ATOM 553 C C . ASN A 1 71 ? 1.052 40.125 12.648 1 97.94 71 ASN A C 1
ATOM 555 O O . ASN A 1 71 ? 1.377 39.906 11.484 1 97.94 71 ASN A O 1
ATOM 559 N N . ALA A 1 72 ? 0.451 39.156 13.359 1 98.69 72 ALA A N 1
ATOM 560 C CA . ALA A 1 72 ? 0.116 37.812 12.852 1 98.69 72 ALA A CA 1
ATOM 561 C C . ALA A 1 72 ? -1.241 37.375 13.375 1 98.69 72 ALA A C 1
ATOM 563 O O . ALA A 1 72 ? -1.674 37.781 14.453 1 98.69 72 ALA A O 1
ATOM 564 N N . VAL A 1 73 ? -1.925 36.531 12.641 1 98.88 73 VAL A N 1
ATOM 565 C CA . VAL A 1 73 ? -3.26 36.062 13.016 1 98.88 73 VAL A CA 1
ATOM 566 C C . VAL A 1 73 ? -3.359 34.562 12.836 1 98.88 73 VAL A C 1
ATOM 568 O O . VAL A 1 73 ? -3.107 34.031 11.742 1 98.88 73 VAL A O 1
ATOM 571 N N . TYR A 1 74 ? -3.676 33.812 13.891 1 98.75 74 TYR A N 1
ATOM 572 C CA . TYR A 1 74 ? -3.943 32.375 13.836 1 98.75 74 TYR A CA 1
ATOM 573 C C . TYR A 1 74 ? -5.383 32.094 13.414 1 98.75 74 TYR A C 1
ATOM 575 O O . TYR A 1 74 ? -6.316 32.719 13.945 1 98.75 74 TYR A O 1
ATOM 583 N N . LEU A 1 75 ? -5.566 31.203 12.461 1 98.25 75 LEU A N 1
ATOM 584 C CA . LEU A 1 75 ? -6.867 30.938 11.852 1 98.25 75 LEU A CA 1
ATOM 585 C C . LEU A 1 75 ? -7.27 29.484 12.047 1 98.25 75 LEU A C 1
ATOM 587 O O . LEU A 1 75 ? -7.234 28.688 11.102 1 98.25 75 LEU A O 1
ATOM 591 N N . PRO A 1 76 ? -7.699 29.156 13.273 1 96.94 76 PRO A N 1
ATOM 592 C CA . PRO A 1 76 ? -8.133 27.781 13.562 1 96.94 76 PRO A CA 1
ATOM 593 C C . PRO A 1 76 ? -9.586 27.531 13.156 1 96.94 76 PRO A C 1
ATOM 595 O O . PRO A 1 76 ? -10.383 27.062 13.977 1 96.94 76 PRO A O 1
ATOM 598 N N . THR A 1 77 ? -9.961 27.766 11.906 1 94.06 77 THR A N 1
ATOM 599 C CA . THR A 1 77 ? -11.297 27.578 11.359 1 94.06 77 THR A CA 1
ATOM 600 C C . THR A 1 77 ? -11.352 26.359 10.461 1 94.06 77 THR A C 1
ATOM 602 O O . THR A 1 77 ? -10.32 25.797 10.102 1 94.06 77 THR A O 1
ATOM 605 N N . PRO A 1 78 ? -12.539 25.938 10.117 1 92.38 78 PRO A N 1
ATOM 606 C CA . PRO A 1 78 ? -12.633 24.891 9.102 1 92.38 78 PRO A CA 1
ATOM 607 C C . PRO A 1 78 ? -12.055 25.312 7.758 1 92.38 78 PRO A C 1
ATOM 609 O O . PRO A 1 78 ? -12.023 26.516 7.449 1 92.38 78 PRO A O 1
ATOM 612 N N . PRO A 1 79 ? -11.68 24.375 6.965 1 93.31 79 PRO A N 1
ATOM 613 C CA . PRO A 1 79 ? -10.977 24.656 5.707 1 93.31 79 PRO A CA 1
ATOM 614 C C . PRO A 1 79 ? -11.758 25.594 4.797 1 93.31 79 PRO A C 1
ATOM 616 O O . PRO A 1 79 ? -11.164 26.422 4.098 1 93.31 79 PRO A O 1
ATOM 619 N N . LYS A 1 80 ? -13.016 25.547 4.859 1 93.31 80 LYS A N 1
ATOM 620 C CA . LYS A 1 80 ? -13.844 26.375 3.977 1 93.31 80 LYS A CA 1
ATOM 621 C C . LYS A 1 80 ? -13.578 27.859 4.199 1 93.31 80 LYS A C 1
ATOM 623 O O . LYS A 1 80 ? -13.797 28.672 3.301 1 93.31 80 LYS A O 1
ATOM 628 N N . PHE A 1 81 ? -13.039 28.219 5.348 1 95.25 81 PHE A N 1
ATOM 629 C CA . PHE A 1 81 ? -12.859 29.625 5.691 1 95.25 81 PHE A CA 1
ATOM 630 C C . PHE A 1 81 ? -11.398 30.031 5.547 1 95.25 81 PHE A C 1
ATOM 632 O O . PHE A 1 81 ? -11.07 31.219 5.672 1 95.25 81 PHE A O 1
ATOM 639 N N . HIS A 1 82 ? -10.492 29.109 5.27 1 97.38 82 HIS A N 1
ATOM 640 C CA . HIS A 1 82 ? -9.055 29.375 5.293 1 97.38 82 HIS A CA 1
ATOM 641 C C . HIS A 1 82 ? -8.68 30.453 4.277 1 97.38 82 HIS A C 1
ATOM 643 O O . HIS A 1 82 ? -7.996 31.422 4.617 1 97.38 82 HIS A O 1
ATOM 649 N N . LYS A 1 83 ? -9.172 30.234 3.113 1 97.94 83 LYS A N 1
ATOM 650 C CA . LYS A 1 83 ? -8.797 31.203 2.074 1 97.94 83 LYS A CA 1
ATOM 651 C C . LYS A 1 83 ? -9.305 32.594 2.41 1 97.94 83 LYS A C 1
ATOM 653 O O . LYS A 1 83 ? -8.531 33.562 2.402 1 97.94 83 LYS A O 1
ATOM 658 N N . ASP A 1 84 ? -10.555 32.688 2.738 1 97.88 84 ASP A N 1
ATOM 659 C CA . ASP A 1 84 ? -11.18 33.969 2.973 1 97.88 84 ASP A CA 1
ATOM 660 C C . ASP A 1 84 ? -10.461 34.75 4.082 1 97.88 84 ASP A C 1
ATOM 662 O O . ASP A 1 84 ? -10.07 35.875 3.891 1 97.88 84 ASP A O 1
ATOM 666 N N . TYR A 1 85 ? -10.258 34.125 5.168 1 98.31 85 TYR A N 1
ATOM 667 C CA . TYR A 1 85 ? -9.625 34.781 6.297 1 98.31 85 TYR A CA 1
ATOM 668 C C . TYR A 1 85 ? -8.156 35.062 6.02 1 98.31 85 TYR A C 1
ATOM 670 O O . TYR A 1 85 ? -7.621 36.094 6.438 1 98.31 85 TYR A O 1
ATOM 678 N N . SER A 1 86 ? -7.484 34.156 5.344 1 98.62 86 SER A N 1
ATOM 679 C CA . SER A 1 86 ? -6.094 34.406 4.98 1 98.62 86 SER A CA 1
ATOM 680 C C . SER A 1 86 ? -5.973 35.625 4.062 1 98.62 86 SER A C 1
ATOM 682 O O . SER A 1 86 ? -5.082 36.469 4.238 1 98.62 86 SER A O 1
ATOM 684 N N . MET A 1 87 ? -6.91 35.719 3.121 1 98.56 87 MET A N 1
ATOM 685 C CA . MET A 1 87 ? -6.906 36.844 2.195 1 98.56 87 MET A CA 1
ATOM 686 C C . MET A 1 87 ? -7.117 38.156 2.939 1 98.56 87 MET A C 1
ATOM 688 O O . MET A 1 87 ? -6.441 39.125 2.664 1 98.56 87 MET A O 1
ATOM 692 N N . LYS A 1 88 ? -8.031 38.156 3.848 1 98.5 88 LYS A N 1
ATOM 693 C CA . LYS A 1 88 ? -8.289 39.344 4.656 1 98.5 88 LYS A CA 1
ATOM 694 C C . LYS A 1 88 ? -7.039 39.75 5.434 1 98.5 88 LYS A C 1
ATOM 696 O O . LYS A 1 88 ? -6.723 40.938 5.527 1 98.5 88 LYS A O 1
ATOM 701 N N . CYS A 1 89 ? -6.367 38.75 6.008 1 98.62 89 CYS A N 1
ATOM 702 C CA . CYS A 1 89 ? -5.129 39.031 6.73 1 98.62 89 CYS A CA 1
ATOM 703 C C . CYS A 1 89 ? -4.09 39.656 5.812 1 98.62 89 CYS A C 1
ATOM 705 O O . CYS A 1 89 ? -3.492 40.688 6.156 1 98.62 89 CYS A O 1
ATOM 707 N N . LEU A 1 90 ? -3.906 39.094 4.656 1 98.5 90 LEU A N 1
ATOM 708 C CA . LEU A 1 90 ? -2.92 39.562 3.695 1 98.5 90 LEU A CA 1
ATOM 709 C C . LEU A 1 90 ? -3.229 41 3.27 1 98.5 90 LEU A C 1
ATOM 711 O O . LEU A 1 90 ? -2.33 41.844 3.209 1 98.5 90 LEU A O 1
ATOM 715 N N . GLU A 1 91 ? -4.484 41.219 3.047 1 97.88 91 GLU A N 1
ATOM 716 C CA . GLU A 1 91 ? -4.906 42.562 2.639 1 97.88 91 GLU A CA 1
ATOM 717 C C . GLU A 1 91 ? -4.621 43.594 3.732 1 97.88 91 GLU A C 1
ATOM 719 O O . GLU A 1 91 ? -4.316 44.75 3.439 1 97.88 91 GLU A O 1
ATOM 724 N N . ALA A 1 92 ? -4.691 43.188 4.953 1 98.12 92 ALA A N 1
ATOM 725 C CA . ALA A 1 92 ? -4.465 44.062 6.098 1 98.12 92 ALA A CA 1
ATOM 726 C C . ALA A 1 92 ? -2.986 44.094 6.469 1 98.12 92 ALA A C 1
ATOM 728 O O . ALA A 1 92 ? -2.6 44.781 7.426 1 98.12 92 ALA A O 1
ATOM 729 N N . GLY A 1 93 ? -2.16 43.344 5.738 1 97.56 93 GLY A N 1
ATOM 730 C CA . GLY A 1 93 ? -0.732 43.312 6.008 1 97.56 93 GLY A CA 1
ATOM 731 C C . GLY A 1 93 ? -0.384 42.469 7.215 1 97.56 93 GLY A C 1
ATOM 732 O O . GLY A 1 93 ? 0.657 42.656 7.844 1 97.56 93 GLY A O 1
ATOM 733 N N . LYS A 1 94 ? -1.295 41.625 7.668 1 98.5 94 LYS A N 1
ATOM 734 C CA . LYS A 1 94 ? -1.072 40.719 8.797 1 98.5 94 LYS A CA 1
ATOM 735 C C . LYS A 1 94 ? -0.653 39.344 8.312 1 98.5 94 LYS A C 1
ATOM 737 O O . LYS A 1 94 ? -1.115 38.875 7.266 1 98.5 94 LYS A O 1
ATOM 742 N N . ILE A 1 95 ? 0.186 38.656 8.984 1 98.69 95 ILE A N 1
ATOM 743 C CA . ILE A 1 95 ? 0.683 37.312 8.617 1 98.69 95 ILE A CA 1
ATOM 744 C C . ILE A 1 95 ? -0.323 36.25 9.047 1 98.69 95 ILE A C 1
ATOM 746 O O . ILE A 1 95 ? -0.549 36.062 10.242 1 98.69 95 ILE A O 1
ATOM 750 N N . PRO A 1 96 ? -0.889 35.594 8.109 1 98.81 96 PRO A N 1
ATOM 751 C CA . PRO A 1 96 ? -1.801 34.5 8.508 1 98.81 96 PRO A CA 1
ATOM 752 C C . PRO A 1 96 ? -1.067 33.219 8.883 1 98.81 96 PRO A C 1
ATOM 754 O O . PRO A 1 96 ? -0.108 32.844 8.219 1 98.81 96 PRO A O 1
ATOM 757 N N . TYR A 1 97 ? -1.394 32.594 9.977 1 98.69 97 TYR A N 1
ATOM 758 C CA . TYR A 1 97 ? -1.113 31.219 10.375 1 98.69 97 TYR A CA 1
ATOM 759 C C . TYR A 1 97 ? -2.377 30.375 10.328 1 98.69 97 TYR A C 1
ATOM 761 O O . TYR A 1 97 ? -3.154 30.344 11.281 1 98.69 97 TYR A O 1
ATOM 769 N N . THR A 1 98 ? -2.562 29.719 9.203 1 98.06 98 THR A N 1
ATOM 770 C CA . THR A 1 98 ? -3.818 29.031 8.945 1 98.06 98 THR A CA 1
ATOM 771 C C . THR A 1 98 ? -3.699 27.547 9.297 1 98.06 98 THR A C 1
ATOM 773 O O . THR A 1 98 ? -2.645 26.938 9.094 1 98.06 98 THR A O 1
ATOM 776 N N . GLU A 1 99 ? -4.754 27 9.836 1 96.69 99 GLU A N 1
ATOM 777 C CA . GLU A 1 99 ? -4.812 25.562 10.078 1 96.69 99 GLU A CA 1
ATOM 778 C C . GLU A 1 99 ? -4.707 24.766 8.781 1 96.69 99 GLU A C 1
ATOM 780 O O . GLU A 1 99 ? -4.879 25.328 7.691 1 96.69 99 GLU A O 1
ATOM 785 N N . LYS A 1 100 ? -4.309 23.547 8.93 1 96.19 100 LYS A N 1
ATOM 786 C CA . LYS A 1 100 ? -4.273 22.641 7.789 1 96.19 100 LYS A CA 1
ATOM 787 C C . LYS A 1 100 ? -5.648 22.016 7.535 1 96.19 100 LYS A C 1
ATOM 789 O O . LYS A 1 100 ? -6.457 21.891 8.453 1 96.19 100 LYS A O 1
ATOM 794 N N . PRO A 1 101 ? -5.969 21.625 6.359 1 95.81 101 PRO A N 1
ATOM 795 C CA . PRO A 1 101 ? -5.184 21.891 5.156 1 95.81 101 PRO A CA 1
ATOM 796 C C . PRO A 1 101 ? -5.223 23.375 4.754 1 95.81 101 PRO A C 1
ATOM 798 O O . PRO A 1 101 ? -6.059 24.125 5.254 1 95.81 101 PRO A O 1
ATOM 801 N N . MET A 1 102 ? -4.32 23.781 3.898 1 96.81 102 MET A N 1
ATOM 802 C CA . MET A 1 102 ? -4.152 25.188 3.561 1 96.81 102 MET A CA 1
ATOM 803 C C . MET A 1 102 ? -5.465 25.797 3.061 1 96.81 102 MET A C 1
ATOM 805 O O . MET A 1 102 ? -5.824 26.906 3.434 1 96.81 102 MET A O 1
ATOM 809 N N . ALA A 1 103 ? -6.109 25.062 2.199 1 95.44 103 ALA A N 1
ATOM 810 C CA . ALA A 1 103 ? -7.402 25.453 1.637 1 95.44 103 ALA A CA 1
ATOM 811 C C . ALA A 1 103 ? -8.18 24.219 1.168 1 95.44 103 ALA A C 1
ATOM 813 O O . ALA A 1 103 ? -7.727 23.094 1.339 1 95.44 103 ALA A O 1
ATOM 814 N N . LEU A 1 104 ? -9.328 24.453 0.569 1 92.25 104 LEU A N 1
ATOM 815 C CA . LEU A 1 104 ? -10.18 23.344 0.129 1 92.25 104 LEU A CA 1
ATOM 816 C C . LEU A 1 104 ? -9.625 22.703 -1.135 1 92.25 104 LEU A C 1
ATOM 818 O O . LEU A 1 104 ? -9.781 21.5 -1.339 1 92.25 104 LEU A O 1
ATOM 822 N N . THR A 1 105 ? -9.109 23.531 -1.954 1 92.38 105 THR A N 1
ATOM 823 C CA . THR A 1 105 ? -8.586 23.016 -3.221 1 92.38 105 THR A CA 1
ATOM 824 C C . THR A 1 105 ? -7.211 23.609 -3.514 1 92.38 105 THR A C 1
ATOM 826 O O . THR A 1 105 ? -6.828 24.625 -2.928 1 92.38 105 THR A O 1
ATOM 829 N N . TYR A 1 106 ? -6.555 22.969 -4.414 1 95.88 106 TYR A N 1
ATOM 830 C CA . TYR A 1 106 ? -5.242 23.469 -4.805 1 95.88 106 TYR A CA 1
ATOM 831 C C . TYR A 1 106 ? -5.363 24.812 -5.5 1 95.88 106 TYR A C 1
ATOM 833 O O . TYR A 1 106 ? -4.496 25.688 -5.34 1 95.88 106 TYR A O 1
ATOM 841 N N . GLU A 1 107 ? -6.391 25.016 -6.23 1 96 107 GLU A N 1
ATOM 842 C CA . GLU A 1 107 ? -6.617 26.312 -6.891 1 96 107 GLU A CA 1
ATOM 843 C C . GLU A 1 107 ? -6.699 27.438 -5.875 1 96 107 GLU A C 1
ATOM 845 O O . GLU A 1 107 ? -6.137 28.516 -6.094 1 96 107 GLU A O 1
ATOM 850 N N . GLU A 1 108 ? -7.371 27.203 -4.793 1 96.88 108 GLU A N 1
ATOM 851 C CA . GLU A 1 108 ? -7.457 28.188 -3.723 1 96.88 108 GLU A CA 1
ATOM 852 C C . GLU A 1 108 ? -6.082 28.469 -3.119 1 96.88 108 GLU A C 1
ATOM 854 O O . GLU A 1 108 ? -5.762 29.609 -2.797 1 96.88 108 GLU A O 1
ATOM 859 N N . CYS A 1 109 ? -5.32 27.422 -2.971 1 98.06 109 CYS A N 1
ATOM 860 C CA . CYS A 1 109 ? -3.963 27.594 -2.461 1 98.06 109 CYS A CA 1
ATOM 861 C C . CYS A 1 109 ? -3.146 28.5 -3.367 1 98.06 109 CYS A C 1
ATOM 863 O O . CYS A 1 109 ? -2.424 29.375 -2.887 1 98.06 109 CYS A O 1
ATOM 865 N N . GLU A 1 110 ? -3.32 28.281 -4.629 1 98.12 110 GLU A N 1
ATOM 866 C CA . GLU A 1 110 ? -2.576 29.094 -5.594 1 98.12 110 GLU A CA 1
ATOM 867 C C . GLU A 1 110 ? -2.953 30.562 -5.496 1 98.12 110 GLU A C 1
ATOM 869 O O . GLU A 1 110 ? -2.09 31.438 -5.594 1 98.12 110 GLU A O 1
ATOM 874 N N . GLU A 1 111 ? -4.184 30.812 -5.328 1 98.25 111 GLU A N 1
ATOM 875 C CA . GLU A 1 111 ? -4.645 32.188 -5.152 1 98.25 111 GLU A CA 1
ATOM 876 C C . GLU A 1 111 ? -4.031 32.812 -3.906 1 98.25 111 GLU A C 1
ATOM 878 O O . GLU A 1 111 ? -3.619 33.969 -3.932 1 98.25 111 GLU A O 1
ATOM 883 N N . MET A 1 112 ? -4.004 32.062 -2.883 1 98.44 112 MET A N 1
ATOM 884 C CA . MET A 1 112 ? -3.424 32.562 -1.63 1 98.44 112 MET A CA 1
ATOM 885 C C . MET A 1 112 ? -1.938 32.844 -1.798 1 98.44 112 MET A C 1
ATOM 887 O O . MET A 1 112 ? -1.451 33.875 -1.335 1 98.44 112 MET A O 1
ATOM 891 N N . ILE A 1 113 ? -1.259 31.938 -2.451 1 98.44 113 ILE A N 1
ATOM 892 C CA . ILE A 1 113 ? 0.177 32.094 -2.67 1 98.44 113 ILE A CA 1
ATOM 893 C C . ILE A 1 113 ? 0.446 33.312 -3.521 1 98.44 113 ILE A C 1
ATOM 895 O O . ILE A 1 113 ? 1.352 34.094 -3.223 1 98.44 113 ILE A O 1
ATOM 899 N N . LYS A 1 114 ? -0.332 33.438 -4.543 1 98.38 114 LYS A N 1
ATOM 900 C CA . LYS A 1 114 ? -0.184 34.625 -5.422 1 98.38 114 LYS A CA 1
ATOM 901 C C . LYS A 1 114 ? -0.349 35.906 -4.641 1 98.38 114 LYS A C 1
ATOM 903 O O . LYS A 1 114 ? 0.455 36.844 -4.789 1 98.38 114 LYS A O 1
ATOM 908 N N . LYS A 1 115 ? -1.359 36.031 -3.838 1 98.38 115 LYS A N 1
ATOM 909 C CA . LYS A 1 115 ? -1.605 37.219 -3.041 1 98.38 115 LYS A CA 1
ATOM 910 C C . LYS A 1 115 ? -0.466 37.469 -2.057 1 98.38 115 LYS A C 1
ATOM 912 O O . LYS A 1 115 ? -0.033 38.625 -1.876 1 98.38 115 LYS A O 1
ATOM 917 N N . SER A 1 116 ? -0.051 36.438 -1.388 1 98.25 116 SER A N 1
ATOM 918 C CA . SER A 1 116 ? 1.075 36.5 -0.463 1 98.25 116 SER A CA 1
ATOM 919 C C . SER A 1 116 ? 2.295 37.125 -1.137 1 98.25 116 SER A C 1
ATOM 921 O O . SER A 1 116 ? 2.945 38 -0.567 1 98.25 116 SER A O 1
ATOM 923 N N . GLN A 1 117 ? 2.566 36.688 -2.34 1 97.62 117 GLN A N 1
ATOM 924 C CA . GLN A 1 117 ? 3.695 37.219 -3.105 1 97.62 117 GLN A CA 1
ATOM 925 C C . GLN A 1 117 ? 3.475 38.656 -3.5 1 97.62 117 GLN A C 1
ATOM 927 O O . GLN A 1 117 ? 4.391 39.469 -3.414 1 97.62 117 GLN A O 1
ATOM 932 N N . GLU A 1 118 ? 2.326 38.969 -3.871 1 97.75 118 GLU A N 1
ATOM 933 C CA . GLU A 1 118 ? 1.973 40.312 -4.309 1 97.75 118 GLU A CA 1
ATOM 934 C C . GLU A 1 118 ? 2.186 41.312 -3.189 1 97.75 118 GLU A C 1
ATOM 936 O O . GLU A 1 118 ? 2.688 42.406 -3.43 1 97.75 118 GLU A O 1
ATOM 941 N N . VAL A 1 119 ? 1.816 40.969 -1.986 1 97.31 119 VAL A N 1
ATOM 942 C CA . VAL A 1 119 ? 1.834 41.938 -0.898 1 97.31 119 VAL A CA 1
ATOM 943 C C . VAL A 1 119 ? 3.074 41.719 -0.034 1 97.31 119 VAL A C 1
ATOM 945 O O . VAL A 1 119 ? 3.289 42.438 0.944 1 97.31 119 VAL A O 1
ATOM 948 N N . ASN A 1 120 ? 3.834 40.656 -0.379 1 96.88 120 ASN A N 1
ATOM 949 C CA . ASN A 1 120 ? 5.082 40.312 0.3 1 96.88 120 ASN A CA 1
ATOM 950 C C . ASN A 1 120 ? 4.855 40.031 1.782 1 96.88 120 ASN A C 1
ATOM 952 O O . ASN A 1 120 ? 5.559 40.562 2.637 1 96.88 120 ASN A O 1
ATOM 956 N N . VAL A 1 121 ? 3.852 39.344 2.129 1 97.62 121 VAL A N 1
ATOM 957 C CA . VAL A 1 121 ? 3.525 38.844 3.461 1 97.62 121 VAL A CA 1
ATOM 958 C C . VAL A 1 121 ? 3.461 37.312 3.439 1 97.62 121 VAL A C 1
ATOM 960 O O . VAL A 1 121 ? 2.736 36.719 2.633 1 97.62 121 VAL A O 1
ATOM 963 N N . PRO A 1 122 ? 4.207 36.594 4.281 1 97.81 122 PRO A N 1
ATOM 964 C CA . PRO A 1 122 ? 4.199 35.125 4.242 1 97.81 122 PRO A CA 1
ATOM 965 C C . PRO A 1 122 ? 2.92 34.531 4.82 1 97.81 122 PRO A C 1
ATOM 967 O O . PRO A 1 122 ? 2.188 35.219 5.547 1 97.81 122 PRO A O 1
ATOM 970 N N . ILE A 1 123 ? 2.662 33.375 4.402 1 98.56 123 ILE A N 1
ATOM 971 C CA . ILE A 1 123 ? 1.618 32.531 4.977 1 98.56 123 ILE A CA 1
ATOM 972 C C . ILE A 1 123 ? 2.25 31.328 5.645 1 98.56 123 ILE A C 1
ATOM 974 O O . ILE A 1 123 ? 3.174 30.719 5.098 1 98.56 123 ILE A O 1
ATOM 978 N N . TYR A 1 124 ? 1.803 31.031 6.816 1 98.69 124 TYR A N 1
ATOM 979 C CA . TYR A 1 124 ? 2.189 29.781 7.469 1 98.69 124 TYR A CA 1
ATOM 980 C C . TYR A 1 124 ? 0.994 28.844 7.617 1 98.69 124 TYR A C 1
ATOM 982 O O . TYR A 1 124 ? -0.119 29.297 7.902 1 98.69 124 TYR A O 1
ATOM 990 N N . VAL A 1 125 ? 1.207 27.578 7.355 1 98.62 125 VAL A N 1
ATOM 991 C CA . VAL A 1 125 ? 0.172 26.547 7.5 1 98.62 125 VAL A CA 1
ATOM 992 C C . VAL A 1 125 ? 0.514 25.625 8.664 1 98.62 125 VAL A C 1
ATOM 994 O O . VAL A 1 125 ? 1.672 25.25 8.844 1 98.62 125 VAL A O 1
ATOM 997 N N . ALA A 1 126 ? -0.471 25.234 9.414 1 97.88 126 ALA A N 1
ATOM 998 C CA . ALA A 1 126 ? -0.292 24.547 10.695 1 97.88 126 ALA A CA 1
ATOM 999 C C . ALA A 1 126 ? 0.037 23.078 10.5 1 97.88 126 ALA A C 1
ATOM 1001 O O . ALA A 1 126 ? -0.62 22.203 11.078 1 97.88 126 ALA A O 1
ATOM 1002 N N . PHE A 1 127 ? 1.076 22.828 9.766 1 97.69 127 PHE A N 1
ATOM 1003 C CA . PHE A 1 127 ? 1.693 21.5 9.742 1 97.69 127 PHE A CA 1
ATOM 1004 C C . PHE A 1 127 ? 2.725 21.359 10.852 1 97.69 127 PHE A C 1
ATOM 1006 O O . PHE A 1 127 ? 3.914 21.172 10.586 1 97.69 127 PHE A O 1
ATOM 1013 N N . TYR A 1 128 ? 2.209 21.281 12.039 1 97 128 TYR A N 1
ATOM 1014 C CA . TYR A 1 128 ? 3.002 21.5 13.242 1 97 128 TYR A CA 1
ATOM 1015 C C . TYR A 1 128 ? 3.896 20.312 13.531 1 97 128 TYR A C 1
ATOM 1017 O O . TYR A 1 128 ? 4.84 20.406 14.32 1 97 128 TYR A O 1
ATOM 1025 N N . ARG A 1 129 ? 3.699 19.203 12.867 1 96.38 129 ARG A N 1
ATOM 1026 C CA . ARG A 1 129 ? 4.504 18.016 13.125 1 96.38 129 ARG A CA 1
ATOM 1027 C C . ARG A 1 129 ? 5.938 18.219 12.656 1 96.38 129 ARG A C 1
ATOM 1029 O O . ARG A 1 129 ? 6.852 17.531 13.125 1 96.38 129 ARG A O 1
ATOM 1036 N N . ARG A 1 130 ? 6.133 19.156 11.773 1 96.56 130 ARG A N 1
ATOM 1037 C CA . ARG A 1 130 ? 7.484 19.484 11.32 1 96.56 130 ARG A CA 1
ATOM 1038 C C . ARG A 1 130 ? 8.312 20.062 12.461 1 96.56 130 ARG A C 1
ATOM 1040 O O . ARG A 1 130 ? 9.547 20.109 12.375 1 96.56 130 ARG A O 1
ATOM 1047 N N . GLY A 1 131 ? 7.645 20.547 13.484 1 95.38 131 GLY A N 1
ATOM 1048 C CA . GLY A 1 131 ? 8.352 21.141 14.617 1 95.38 131 GLY A CA 1
ATOM 1049 C C . GLY A 1 131 ? 8.484 20.188 15.789 1 95.38 131 GLY A C 1
ATOM 1050 O O . GLY A 1 131 ? 9.109 20.516 16.797 1 95.38 131 GLY A O 1
ATOM 1051 N N . MET A 1 132 ? 7.984 18.953 15.664 1 94.81 132 MET A N 1
ATOM 1052 C CA . MET A 1 132 ? 8.008 18 16.766 1 94.81 132 MET A CA 1
ATOM 1053 C C . MET A 1 132 ? 9.281 17.156 16.719 1 94.81 132 MET A C 1
ATOM 1055 O O . MET A 1 132 ? 9.742 16.766 15.648 1 94.81 132 MET A O 1
ATOM 1059 N N . ALA A 1 133 ? 9.781 16.859 17.906 1 94.88 133 ALA A N 1
ATOM 1060 C CA . ALA A 1 133 ? 11.07 16.188 18.078 1 94.88 133 ALA A CA 1
ATOM 1061 C C . ALA A 1 133 ? 11.078 14.836 17.344 1 94.88 133 ALA A C 1
ATOM 1063 O O . ALA A 1 133 ? 12.078 14.469 16.734 1 94.88 133 ALA A O 1
ATOM 1064 N N . LYS A 1 134 ? 10.023 14.141 17.375 1 95.62 134 LYS A N 1
ATOM 1065 C CA . LYS A 1 134 ? 9.922 12.82 16.766 1 95.62 134 LYS A CA 1
ATOM 1066 C C . LYS A 1 134 ? 10.219 12.891 15.273 1 95.62 134 LYS A C 1
ATOM 1068 O O . LYS A 1 134 ? 11.07 12.148 14.766 1 95.62 134 LYS A O 1
ATOM 1073 N N . TYR A 1 135 ? 9.594 13.805 14.594 1 96.25 135 TYR A N 1
ATOM 1074 C CA . TYR A 1 135 ? 9.695 13.867 13.141 1 96.25 135 TYR A CA 1
ATOM 1075 C C . TYR A 1 135 ? 11.031 14.477 12.719 1 96.25 135 TYR A C 1
ATOM 1077 O O . TYR A 1 135 ? 11.602 14.078 11.695 1 96.25 135 TYR A O 1
ATOM 1085 N N . MET A 1 136 ? 11.492 15.414 13.539 1 95.12 136 MET A N 1
ATOM 1086 C CA . MET A 1 136 ? 12.828 15.945 13.289 1 95.12 136 MET A CA 1
ATOM 1087 C C . MET A 1 136 ? 13.883 14.852 13.43 1 95.12 136 MET A C 1
ATOM 1089 O O . MET A 1 136 ? 14.844 14.82 12.664 1 95.12 136 MET A O 1
ATOM 1093 N N . LYS A 1 137 ? 13.695 14.008 14.406 1 95.81 137 LYS A N 1
ATOM 1094 C CA . LYS A 1 137 ? 14.633 12.906 14.617 1 95.81 137 LYS A CA 1
ATOM 1095 C C . LYS A 1 137 ? 14.594 11.93 13.445 1 95.81 137 LYS A C 1
ATOM 1097 O O . LYS A 1 137 ? 15.641 11.43 13.016 1 95.81 137 LYS A O 1
ATOM 1102 N N . ILE A 1 138 ? 13.43 11.617 12.953 1 97.12 138 ILE A N 1
ATOM 1103 C CA . ILE A 1 138 ? 13.297 10.75 11.789 1 97.12 138 ILE A CA 1
ATOM 1104 C C . ILE A 1 138 ? 14.094 11.328 10.617 1 97.12 138 ILE A C 1
ATOM 1106 O O . ILE A 1 138 ? 14.859 10.609 9.969 1 97.12 138 ILE A O 1
ATOM 1110 N N . LYS A 1 139 ? 13.906 12.594 10.359 1 97.56 139 LYS A N 1
ATOM 1111 C CA . LYS A 1 139 ? 14.633 13.266 9.289 1 97.56 139 LYS A CA 1
ATOM 1112 C C . LYS A 1 139 ? 16.141 13.164 9.492 1 97.56 139 LYS A C 1
ATOM 1114 O O . LYS A 1 139 ? 16.891 12.883 8.555 1 97.56 139 LYS A O 1
ATOM 1119 N N . GLU A 1 140 ? 16.547 13.383 10.734 1 97.44 140 GLU A N 1
ATOM 1120 C CA . GLU A 1 140 ? 17.969 13.297 11.078 1 97.44 140 GLU A CA 1
ATOM 1121 C C . GLU A 1 140 ? 18.516 11.914 10.766 1 97.44 140 GLU A C 1
ATOM 1123 O O . GLU A 1 140 ? 19.609 11.781 10.195 1 97.44 140 GLU A O 1
ATOM 1128 N N . ILE A 1 141 ? 17.797 10.906 11.141 1 97.75 141 ILE A N 1
ATOM 1129 C CA . ILE A 1 141 ? 18.234 9.531 10.93 1 97.75 141 ILE A CA 1
ATOM 1130 C C . ILE A 1 141 ? 18.359 9.258 9.438 1 97.75 141 ILE A C 1
ATOM 1132 O O . ILE A 1 141 ? 19.359 8.695 8.984 1 97.75 141 ILE A O 1
ATOM 1136 N N . ILE A 1 142 ? 17.406 9.672 8.672 1 97.81 142 ILE A N 1
ATOM 1137 C CA . ILE A 1 142 ? 17.406 9.461 7.227 1 97.81 142 ILE A CA 1
ATOM 1138 C C . ILE A 1 142 ? 18.594 10.188 6.598 1 97.81 142 ILE A C 1
ATOM 1140 O O . ILE A 1 142 ? 19.328 9.602 5.797 1 97.81 142 ILE A O 1
ATOM 1144 N N . GLU A 1 143 ? 18.828 11.422 6.977 1 97.31 143 GLU A N 1
ATOM 1145 C CA . GLU A 1 143 ? 19.875 12.258 6.387 1 97.31 143 GLU A CA 1
ATOM 1146 C C . GLU A 1 143 ? 21.266 11.781 6.805 1 97.31 143 GLU A C 1
ATOM 1148 O O . GLU A 1 143 ? 22.25 12.055 6.117 1 97.31 143 GLU A O 1
ATOM 1153 N N . SER A 1 144 ? 21.344 11.102 7.93 1 97.44 144 SER A N 1
ATOM 1154 C CA . SER A 1 144 ? 22.625 10.594 8.406 1 97.44 144 SER A CA 1
ATOM 1155 C C . SER A 1 144 ? 23.125 9.461 7.52 1 97.44 144 SER A C 1
ATOM 1157 O O . SER A 1 144 ? 24.312 9.102 7.578 1 97.44 144 SER A O 1
ATOM 1159 N N . GLY A 1 145 ? 22.234 8.836 6.793 1 96.75 145 GLY A N 1
ATOM 1160 C CA . GLY A 1 145 ? 22.609 7.719 5.945 1 96.75 145 GLY A CA 1
ATOM 1161 C C . GLY A 1 145 ? 22.594 6.391 6.676 1 96.75 145 GLY A C 1
ATOM 1162 O O . GLY A 1 145 ? 22.953 5.359 6.098 1 96.75 145 GLY A O 1
ATOM 1163 N N . LYS A 1 146 ? 22.109 6.438 7.859 1 95.81 146 LYS A N 1
ATOM 1164 C CA . LYS A 1 146 ? 22.109 5.262 8.719 1 95.81 146 LYS A CA 1
ATOM 1165 C C . LYS A 1 146 ? 21.297 4.129 8.102 1 95.81 146 LYS A C 1
ATOM 1167 O O . LYS A 1 146 ? 21.609 2.951 8.305 1 95.81 146 LYS A O 1
ATOM 1172 N N . LEU A 1 147 ? 20.328 4.418 7.359 1 97.62 147 LEU A N 1
ATOM 1173 C CA . LEU A 1 147 ? 19.422 3.428 6.805 1 97.62 147 LEU A CA 1
ATOM 1174 C C . LEU A 1 147 ? 19.828 3.049 5.383 1 97.62 147 LEU A C 1
ATOM 1176 O O . LEU A 1 147 ? 19.156 2.23 4.742 1 97.62 147 LEU A O 1
ATOM 1180 N N . GLY A 1 148 ? 20.922 3.641 4.863 1 96.69 148 GLY A N 1
ATOM 1181 C CA . GLY A 1 148 ? 21.266 3.471 3.461 1 96.69 148 GLY A CA 1
ATOM 1182 C C . GLY A 1 148 ? 20.344 4.23 2.523 1 96.69 148 GLY A C 1
ATOM 1183 O O . GLY A 1 148 ? 19.812 5.281 2.885 1 96.69 148 GLY A O 1
ATOM 1184 N N . LYS A 1 149 ? 20.281 3.736 1.319 1 96.44 149 LYS A N 1
ATOM 1185 C CA . LYS A 1 149 ? 19.375 4.344 0.348 1 96.44 149 LYS A CA 1
ATOM 1186 C C . LYS A 1 149 ? 17.938 3.965 0.637 1 96.44 149 LYS A C 1
ATOM 1188 O O . LYS A 1 149 ? 17.594 2.781 0.676 1 96.44 149 LYS A O 1
ATOM 1193 N N . ILE A 1 150 ? 17.062 4.973 0.854 1 97.56 150 ILE A N 1
ATOM 1194 C CA . ILE A 1 150 ? 15.656 4.723 1.127 1 97.56 150 ILE A CA 1
ATOM 1195 C C . ILE A 1 150 ? 14.945 4.316 -0.162 1 97.56 150 ILE A C 1
ATOM 1197 O O . ILE A 1 150 ? 15 5.039 -1.16 1 97.56 150 ILE A O 1
ATOM 1201 N N . ASN A 1 151 ? 14.281 3.205 -0.126 1 95.25 151 ASN A N 1
ATOM 1202 C CA . ASN A 1 151 ? 13.625 2.701 -1.327 1 95.25 151 ASN A CA 1
ATOM 1203 C C . ASN A 1 151 ? 12.117 2.904 -1.268 1 95.25 151 ASN A C 1
ATOM 1205 O O . ASN A 1 151 ? 11.477 3.164 -2.291 1 95.25 151 ASN A O 1
ATOM 1209 N N . PHE A 1 152 ? 11.648 2.793 -0.046 1 95.94 152 PHE A N 1
ATOM 1210 C CA . PHE A 1 152 ? 10.188 2.762 -0.018 1 95.94 152 PHE A CA 1
ATOM 1211 C C . PHE A 1 152 ? 9.664 3.318 1.299 1 95.94 152 PHE A C 1
ATOM 1213 O O . PHE A 1 152 ? 10.312 3.188 2.34 1 95.94 152 PHE A O 1
ATOM 1220 N N . VAL A 1 153 ? 8.469 3.955 1.25 1 97.75 153 VAL A N 1
ATOM 1221 C CA . VAL A 1 153 ? 7.703 4.355 2.426 1 97.75 153 VAL A CA 1
ATOM 1222 C C . VAL A 1 153 ? 6.281 3.807 2.326 1 97.75 153 VAL A C 1
ATOM 1224 O O . VAL A 1 153 ? 5.621 3.959 1.297 1 97.75 153 VAL A O 1
ATOM 1227 N N . HIS A 1 154 ? 5.824 3.121 3.328 1 97.62 154 HIS A N 1
ATOM 1228 C CA . HIS A 1 154 ? 4.473 2.58 3.396 1 97.62 154 HIS A CA 1
ATOM 1229 C C . HIS A 1 154 ? 3.654 3.271 4.48 1 97.62 154 HIS A C 1
ATOM 1231 O O . HIS A 1 154 ? 4.121 3.426 5.613 1 97.62 154 HIS A O 1
ATOM 1237 N N . LEU A 1 155 ? 2.438 3.633 4.086 1 98.06 155 LEU A N 1
ATOM 1238 C CA . LEU A 1 155 ? 1.516 4.289 5.004 1 98.06 155 LEU A CA 1
ATOM 1239 C C . LEU A 1 155 ? 0.246 3.465 5.188 1 98.06 155 LEU A C 1
ATOM 1241 O O . LEU A 1 155 ? -0.323 2.973 4.207 1 98.06 155 LEU A O 1
ATOM 1245 N N . ARG A 1 156 ? -0.181 3.314 6.438 1 97.06 156 ARG A N 1
ATOM 1246 C CA . ARG A 1 156 ? -1.412 2.59 6.734 1 97.06 156 ARG A CA 1
ATOM 1247 C C . ARG A 1 156 ? -2.15 3.223 7.91 1 97.06 156 ARG A C 1
ATOM 1249 O O . ARG A 1 156 ? -1.536 3.582 8.914 1 97.06 156 ARG A O 1
ATOM 1256 N N . GLN A 1 157 ? -3.4 3.379 7.758 1 97.38 157 GLN A N 1
ATOM 1257 C CA . GLN A 1 157 ? -4.258 3.797 8.859 1 97.38 157 GLN A CA 1
ATOM 1258 C C . GLN A 1 157 ? -5.629 3.133 8.773 1 97.38 157 GLN A C 1
ATOM 1260 O O . GLN A 1 157 ? -6.348 3.303 7.789 1 97.38 157 GLN A O 1
ATOM 1265 N N . PHE A 1 158 ? -5.957 2.367 9.75 1 96.75 158 PHE A N 1
ATOM 1266 C CA . PHE A 1 158 ? -7.281 1.776 9.922 1 96.75 158 PHE A CA 1
ATOM 1267 C C . PHE A 1 158 ? -7.969 2.348 11.156 1 96.75 158 PHE A C 1
ATOM 1269 O O . PHE A 1 158 ? -7.332 2.562 12.188 1 96.75 158 PHE A O 1
ATOM 1276 N N . MET A 1 159 ? -9.133 2.65 11.031 1 96.62 159 MET A N 1
ATOM 1277 C CA . MET A 1 159 ? -9.969 3.041 12.164 1 96.62 159 MET A CA 1
ATOM 1278 C C . MET A 1 159 ? -11.328 2.359 12.102 1 96.62 159 MET A C 1
ATOM 1280 O O . MET A 1 159 ? -11.883 2.168 11.016 1 96.62 159 MET A O 1
ATOM 1284 N N . LYS A 1 160 ? -11.953 2.104 13.273 1 96 160 LYS A N 1
ATOM 1285 C CA . LYS A 1 160 ? -13.336 1.654 13.375 1 96 160 LYS A CA 1
ATOM 1286 C C . LYS A 1 160 ? -14.312 2.812 13.156 1 96 160 LYS A C 1
ATOM 1288 O O . LYS A 1 160 ? -13.938 3.977 13.32 1 96 160 LYS A O 1
ATOM 1293 N N . VAL A 1 161 ? -15.445 2.359 12.789 1 94.81 161 VAL A N 1
ATOM 1294 C CA . VAL A 1 161 ? -16.516 3.35 12.719 1 94.81 161 VAL A CA 1
ATOM 1295 C C . VAL A 1 161 ? -16.75 3.955 14.102 1 94.81 161 VAL A C 1
ATOM 1297 O O . VAL A 1 161 ? -16.766 3.24 15.102 1 94.81 161 VAL A O 1
ATOM 1300 N N . GLU A 1 162 ? -16.859 5.23 14.117 1 93.62 162 GLU A N 1
ATOM 1301 C CA . GLU A 1 162 ? -17.156 5.918 15.367 1 93.62 162 GLU A CA 1
ATOM 1302 C C . GLU A 1 162 ? -18.656 6.211 15.484 1 93.62 162 GLU A C 1
ATOM 1304 O O . GLU A 1 162 ? -19.344 6.383 14.469 1 93.62 162 GLU A O 1
ATOM 1309 N N . ASP A 1 163 ? -19.094 6.336 16.703 1 93.5 163 ASP A N 1
ATOM 1310 C CA . ASP A 1 163 ? -20.516 6.598 16.953 1 93.5 163 ASP A CA 1
ATOM 1311 C C . ASP A 1 163 ? -20.969 7.871 16.234 1 93.5 163 ASP A C 1
ATOM 1313 O O . ASP A 1 163 ? -22.047 7.922 15.672 1 93.5 163 ASP A O 1
ATOM 1317 N N . ILE A 1 164 ? -20.172 8.805 16.219 1 90.75 164 ILE A N 1
ATOM 1318 C CA . ILE A 1 164 ? -20.5 10.117 15.68 1 90.75 164 ILE A CA 1
ATOM 1319 C C . ILE A 1 164 ? -20.672 10.016 14.164 1 90.75 164 ILE A C 1
ATOM 1321 O O . ILE A 1 164 ? -21.328 10.859 13.547 1 90.75 164 ILE A O 1
ATOM 1325 N N . ASP A 1 165 ? -20.109 8.984 13.57 1 92.25 165 ASP A N 1
ATOM 1326 C CA . ASP A 1 165 ? -20.203 8.773 12.125 1 92.25 165 ASP A CA 1
ATOM 1327 C C . ASP A 1 165 ? -21.594 8.242 11.742 1 92.25 165 ASP A C 1
ATOM 1329 O O . ASP A 1 165 ? -21.969 8.281 10.57 1 92.25 165 ASP A O 1
ATOM 1333 N N . LEU A 1 166 ? -22.297 7.758 12.719 1 92.81 166 LEU A N 1
ATOM 1334 C CA . LEU A 1 166 ? -23.5 6.965 12.445 1 92.81 166 LEU A CA 1
ATOM 1335 C C . LEU A 1 166 ? -24.734 7.848 12.406 1 92.81 166 LEU A C 1
ATOM 1337 O O . LEU A 1 166 ? -25.812 7.402 11.977 1 92.81 166 LEU A O 1
ATOM 1341 N N . ASP A 1 167 ? -24.609 9.102 12.82 1 93.69 167 ASP A N 1
ATOM 1342 C CA . ASP A 1 167 ? -25.719 10.039 12.781 1 93.69 167 ASP A CA 1
ATOM 1343 C C . ASP A 1 167 ? -25.672 10.914 11.531 1 93.69 167 ASP A C 1
ATOM 1345 O O . ASP A 1 167 ? -25.125 12.023 11.562 1 93.69 167 ASP A O 1
ATOM 1349 N N . ARG A 1 168 ? -26.281 10.547 10.531 1 90.56 168 ARG A N 1
ATOM 1350 C CA . ARG A 1 168 ? -26.188 11.18 9.219 1 90.56 168 ARG A CA 1
ATOM 1351 C C . ARG A 1 168 ? -26.734 12.602 9.266 1 90.56 168 ARG A C 1
ATOM 1353 O O . ARG A 1 168 ? -26.312 13.461 8.5 1 90.56 168 ARG A O 1
ATOM 1360 N N . GLU A 1 169 ? -27.672 12.789 10.117 1 91.38 169 GLU A N 1
ATOM 1361 C CA . GLU A 1 169 ? -28.328 14.094 10.203 1 91.38 169 GLU A CA 1
ATOM 1362 C C . GLU A 1 169 ? -27.453 15.102 10.945 1 91.38 169 GLU A C 1
ATOM 1364 O O . GLU A 1 169 ? -27.625 16.312 10.797 1 91.38 169 GLU A O 1
ATOM 1369 N N . ASN A 1 170 ? -26.578 14.578 11.734 1 92.31 170 ASN A N 1
ATOM 1370 C CA . ASN A 1 170 ? -25.703 15.438 12.539 1 92.31 170 ASN A CA 1
ATOM 1371 C C . ASN A 1 170 ? -24.234 15.039 12.398 1 92.31 170 ASN A C 1
ATOM 1373 O O . ASN A 1 170 ? -23.547 14.836 13.398 1 92.31 170 ASN A O 1
ATOM 1377 N N . LEU A 1 171 ? -23.797 15.055 11.203 1 92.38 171 LEU A N 1
ATOM 1378 C CA . LEU A 1 171 ? -22.406 14.68 10.953 1 92.38 171 LEU A CA 1
ATOM 1379 C C . LEU A 1 171 ? -21.453 15.797 11.359 1 92.38 171 LEU A C 1
ATOM 1381 O O . LEU A 1 171 ? -21.781 16.984 11.188 1 92.38 171 LEU A O 1
ATOM 1385 N N . PRO A 1 172 ? -20.297 15.453 11.914 1 89.94 172 PRO A N 1
ATOM 1386 C CA . PRO A 1 172 ? -19.281 16.484 12.148 1 89.94 172 PRO A CA 1
ATOM 1387 C C . PRO A 1 172 ? -18.797 17.141 10.859 1 89.94 172 PRO A C 1
ATOM 1389 O O . PRO A 1 172 ? -18.938 16.562 9.781 1 89.94 172 PRO A O 1
ATOM 1392 N N . TRP A 1 173 ? -18.266 18.359 11.016 1 86.69 173 TRP A N 1
ATOM 1393 C CA . TRP A 1 173 ? -17.859 19.141 9.852 1 86.69 173 TRP A CA 1
ATOM 1394 C C . TRP A 1 173 ? -16.859 18.375 8.992 1 86.69 173 TRP A C 1
ATOM 1396 O O . TRP A 1 173 ? -16.828 18.531 7.77 1 86.69 173 TRP A O 1
ATOM 1406 N N . ARG A 1 174 ? -16.047 17.469 9.555 1 89.62 174 ARG A N 1
ATOM 1407 C CA . ARG A 1 174 ? -14.953 16.781 8.867 1 89.62 174 ARG A CA 1
ATOM 1408 C C . ARG A 1 174 ? -15.5 15.727 7.914 1 89.62 174 ARG A C 1
ATOM 1410 O O . ARG A 1 174 ? -14.758 15.18 7.094 1 89.62 174 ARG A O 1
ATOM 1417 N N . LEU A 1 175 ? -16.797 15.461 8.039 1 92.56 175 LEU A N 1
ATOM 1418 C CA . LEU A 1 175 ? -17.422 14.492 7.148 1 92.56 175 LEU A CA 1
ATOM 1419 C C . LEU A 1 175 ? -18.359 15.172 6.164 1 92.56 175 LEU A C 1
ATOM 1421 O O . LEU A 1 175 ? -19.125 14.508 5.473 1 92.56 175 LEU A O 1
ATOM 1425 N N . LYS A 1 176 ? -18.359 16.516 6.137 1 90.81 176 LYS A N 1
ATOM 1426 C CA . LYS A 1 176 ? -19.109 17.328 5.188 1 90.81 176 LYS A CA 1
ATOM 1427 C C . LYS A 1 176 ? -18.203 17.922 4.113 1 90.81 176 LYS A C 1
ATOM 1429 O O . LYS A 1 176 ? -17.375 18.797 4.398 1 90.81 176 LYS A O 1
ATOM 1434 N N . PRO A 1 177 ? -18.359 17.469 2.926 1 86.88 177 PRO A N 1
ATOM 1435 C CA . PRO A 1 177 ? -17.406 17.875 1.884 1 86.88 177 PRO A CA 1
ATOM 1436 C C . PRO A 1 177 ? -17.391 19.391 1.664 1 86.88 177 PRO A C 1
ATOM 1438 O O . PRO A 1 177 ? -16.344 19.953 1.318 1 86.88 177 PRO A O 1
ATOM 1441 N N . GLU A 1 178 ? -18.453 20.078 1.915 1 88.25 178 GLU A N 1
ATOM 1442 C CA . GLU A 1 178 ? -18.5 21.516 1.717 1 88.25 178 GLU A CA 1
ATOM 1443 C C . GLU A 1 178 ? -17.688 22.25 2.773 1 88.25 178 GLU A C 1
ATOM 1445 O O . GLU A 1 178 ? -17.297 23.406 2.572 1 88.25 178 GLU A O 1
ATOM 1450 N N . ALA A 1 179 ? -17.453 21.609 3.861 1 89.69 179 ALA A N 1
ATOM 1451 C CA . ALA A 1 179 ? -16.703 22.234 4.953 1 89.69 179 ALA A CA 1
ATOM 1452 C C . ALA A 1 179 ? -15.258 21.75 4.977 1 89.69 179 ALA A C 1
ATOM 1454 O O . ALA A 1 179 ? -14.344 22.547 5.219 1 89.69 179 ALA A O 1
ATOM 1455 N N . ALA A 1 180 ? -15.07 20.438 4.672 1 90.12 180 ALA A N 1
ATOM 1456 C CA . ALA A 1 180 ? -13.766 19.828 4.918 1 90.12 180 ALA A CA 1
ATOM 1457 C C . ALA A 1 180 ? -13.047 19.531 3.605 1 90.12 180 ALA A C 1
ATOM 1459 O O . ALA A 1 180 ? -11.836 19.281 3.598 1 90.12 180 ALA A O 1
ATOM 1460 N N . GLY A 1 181 ? -13.773 19.516 2.512 1 87.44 181 GLY A N 1
ATOM 1461 C CA . GLY A 1 181 ? -13.188 19.156 1.228 1 87.44 181 GLY A CA 1
ATOM 1462 C C . GLY A 1 181 ? -13.094 17.656 1.006 1 87.44 181 GLY A C 1
ATOM 1463 O O . GLY A 1 181 ? -12.656 17.219 -0.055 1 87.44 181 GLY A O 1
ATOM 1464 N N . GLY A 1 182 ? -13.531 16.828 1.961 1 92.31 182 GLY A N 1
ATOM 1465 C CA . GLY A 1 182 ? -13.508 15.375 1.925 1 92.31 182 GLY A CA 1
ATOM 1466 C C . GLY A 1 182 ? -13.82 14.734 3.266 1 92.31 182 GLY A C 1
ATOM 1467 O O . GLY A 1 182 ? -14.617 15.273 4.043 1 92.31 182 GLY A O 1
ATOM 1468 N N . GLY A 1 183 ? -13.312 13.57 3.418 1 94 183 GLY A N 1
ATOM 1469 C CA . GLY A 1 183 ? -13.555 12.867 4.668 1 94 183 GLY A CA 1
ATOM 1470 C C . GLY A 1 183 ? -12.359 12.891 5.602 1 94 183 GLY A C 1
ATOM 1471 O O . GLY A 1 183 ? -11.562 13.828 5.582 1 94 183 GLY A O 1
ATOM 1472 N N . LYS A 1 184 ? -12.273 11.945 6.465 1 96.06 184 LYS A N 1
ATOM 1473 C CA . LYS A 1 184 ? -11.195 11.805 7.438 1 96.06 184 LYS A CA 1
ATOM 1474 C C . LYS A 1 184 ? -9.836 11.727 6.746 1 96.06 184 LYS A C 1
ATOM 1476 O O . LYS A 1 184 ? -8.828 12.195 7.285 1 96.06 184 LYS A O 1
ATOM 1481 N N . PHE A 1 185 ? -9.883 11.18 5.594 1 96.81 185 PHE A N 1
ATOM 1482 C CA . PHE A 1 185 ? -8.656 11.086 4.809 1 96.81 185 PHE A CA 1
ATOM 1483 C C . PHE A 1 185 ? -8.055 12.469 4.59 1 96.81 185 PHE A C 1
ATOM 1485 O O . PHE A 1 185 ? -6.871 12.68 4.863 1 96.81 185 PHE A O 1
ATOM 1492 N N . VAL A 1 186 ? -8.773 13.414 4.125 1 95.38 186 VAL A N 1
ATOM 1493 C CA . VAL A 1 186 ? -8.289 14.758 3.826 1 95.38 186 VAL A CA 1
ATOM 1494 C C . VAL A 1 186 ? -7.82 15.43 5.113 1 95.38 186 VAL A C 1
ATOM 1496 O O . VAL A 1 186 ? -6.762 16.062 5.137 1 95.38 186 VAL A O 1
ATOM 1499 N N . ASP A 1 187 ? -8.531 15.203 6.102 1 93.62 187 ASP A N 1
ATOM 1500 C CA . ASP A 1 187 ? -8.25 15.859 7.375 1 93.62 187 ASP A CA 1
ATOM 1501 C C . ASP A 1 187 ? -7.008 15.266 8.039 1 93.62 187 ASP A C 1
ATOM 1503 O O . ASP A 1 187 ? -6.098 16 8.422 1 93.62 187 ASP A O 1
ATOM 1507 N N . MET A 1 188 ? -6.938 13.977 8.109 1 95.75 188 MET A N 1
ATOM 1508 C CA . MET A 1 188 ? -5.91 13.32 8.914 1 95.75 188 MET A CA 1
ATOM 1509 C C . MET A 1 188 ? -4.656 13.062 8.078 1 95.75 188 MET A C 1
ATOM 1511 O O . MET A 1 188 ? -3.539 13.312 8.539 1 95.75 188 MET A O 1
ATOM 1515 N N . VAL A 1 189 ? -4.852 12.664 6.887 1 96.81 189 VAL A N 1
ATOM 1516 C CA . VAL A 1 189 ? -3.725 12.164 6.105 1 96.81 189 VAL A CA 1
ATOM 1517 C C . VAL A 1 189 ? -2.955 13.344 5.508 1 96.81 189 VAL A C 1
ATOM 1519 O O . VAL A 1 189 ? -1.79 13.203 5.129 1 96.81 189 VAL A O 1
ATOM 1522 N N . ALA A 1 190 ? -3.562 14.523 5.453 1 96.69 190 ALA A N 1
ATOM 1523 C CA . ALA A 1 190 ? -2.811 15.711 5.051 1 96.69 190 ALA A CA 1
ATOM 1524 C C . ALA A 1 190 ? -1.539 15.859 5.879 1 96.69 190 ALA A C 1
ATOM 1526 O O . ALA A 1 190 ? -0.482 16.203 5.348 1 96.69 190 ALA A O 1
ATOM 1527 N N . HIS A 1 191 ? -1.623 15.531 7.168 1 96.81 191 HIS A N 1
ATOM 1528 C CA . HIS A 1 191 ? -0.469 15.586 8.062 1 96.81 191 HIS A CA 1
ATOM 1529 C C . HIS A 1 191 ? 0.601 14.586 7.641 1 96.81 191 HIS A C 1
ATOM 1531 O O . HIS A 1 191 ? 1.791 14.906 7.641 1 96.81 191 HIS A O 1
ATOM 1537 N N . VAL A 1 192 ? 0.182 13.453 7.293 1 97.62 192 VAL A N 1
ATOM 1538 C CA . VAL A 1 192 ? 1.104 12.359 7.008 1 97.62 192 VAL A CA 1
ATOM 1539 C C . VAL A 1 192 ? 1.806 12.602 5.676 1 97.62 192 VAL A C 1
ATOM 1541 O O . VAL A 1 192 ? 3.02 12.43 5.562 1 97.62 192 VAL A O 1
ATOM 1544 N N . LEU A 1 193 ? 1.017 13.047 4.691 1 98 193 LEU A N 1
ATOM 1545 C CA . LEU A 1 193 ? 1.608 13.352 3.395 1 98 193 LEU A CA 1
ATOM 1546 C C . LEU A 1 193 ? 2.574 14.531 3.5 1 98 193 LEU A C 1
ATOM 1548 O O . LEU A 1 193 ? 3.582 14.578 2.791 1 98 193 LEU A O 1
ATOM 1552 N N . ASP A 1 194 ? 2.256 15.453 4.34 1 98.12 194 ASP A N 1
ATOM 1553 C CA . ASP A 1 194 ? 3.18 16.547 4.59 1 98.12 194 ASP A CA 1
ATOM 1554 C C . ASP A 1 194 ? 4.504 16.031 5.148 1 98.12 194 ASP A C 1
ATOM 1556 O O . ASP A 1 194 ? 5.574 16.5 4.75 1 98.12 194 ASP A O 1
ATOM 1560 N N . ILE A 1 195 ? 4.457 15.109 6.094 1 97.69 195 ILE A N 1
ATOM 1561 C CA . ILE A 1 195 ? 5.664 14.523 6.664 1 97.69 195 ILE A CA 1
ATOM 1562 C C . ILE A 1 195 ? 6.457 13.812 5.57 1 97.69 195 ILE A C 1
ATOM 1564 O O . ILE A 1 195 ? 7.688 13.906 5.535 1 97.69 195 ILE A O 1
ATOM 1568 N N . VAL A 1 196 ? 5.777 13.141 4.676 1 98.31 196 VAL A N 1
ATOM 1569 C CA . VAL A 1 196 ? 6.449 12.461 3.574 1 98.31 196 VAL A CA 1
ATOM 1570 C C . VAL A 1 196 ? 7.211 13.477 2.725 1 98.31 196 VAL A C 1
ATOM 1572 O O . VAL A 1 196 ? 8.375 13.266 2.389 1 98.31 196 VAL A O 1
ATOM 1575 N N . GLU A 1 197 ? 6.566 14.594 2.406 1 98 197 GLU A N 1
ATOM 1576 C CA . GLU A 1 197 ? 7.242 15.609 1.605 1 98 197 GLU A CA 1
ATOM 1577 C C . GLU A 1 197 ? 8.383 16.25 2.385 1 98 197 GLU A C 1
ATOM 1579 O O . GLU A 1 197 ? 9.414 16.609 1.806 1 98 197 GLU A O 1
ATOM 1584 N N . TYR A 1 198 ? 8.18 16.406 3.664 1 98.12 198 TYR A N 1
ATOM 1585 C CA . TYR A 1 198 ? 9.219 16.922 4.543 1 98.12 198 TYR A CA 1
ATOM 1586 C C . TYR A 1 198 ? 10.461 16.047 4.516 1 98.12 198 TYR A C 1
ATOM 1588 O O . TYR A 1 198 ? 11.586 16.547 4.535 1 98.12 198 TYR A O 1
ATOM 1596 N N . LEU A 1 199 ? 10.281 14.781 4.422 1 97.94 199 LEU A N 1
ATOM 1597 C CA . LEU A 1 199 ? 11.367 13.812 4.527 1 97.94 199 LEU A CA 1
ATOM 1598 C C . LEU A 1 199 ? 11.977 13.531 3.158 1 97.94 199 LEU A C 1
ATOM 1600 O O . LEU A 1 199 ? 13.188 13.312 3.049 1 97.94 199 LEU A O 1
ATOM 1604 N N . PHE A 1 200 ? 11.172 13.586 2.062 1 97.75 200 PHE A N 1
ATOM 1605 C CA . PHE A 1 200 ? 11.656 12.992 0.821 1 97.75 200 PHE A CA 1
ATOM 1606 C C . PHE A 1 200 ? 11.438 1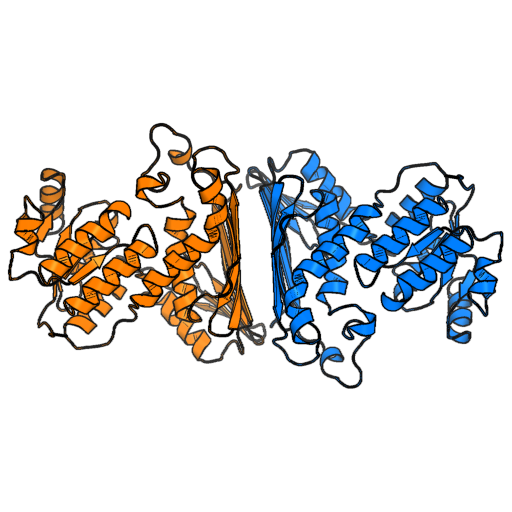3.938 -0.353 1 97.75 200 PHE A C 1
ATOM 1608 O O . PHE A 1 200 ? 11.711 13.586 -1.501 1 97.75 200 PHE A O 1
ATOM 1615 N N . GLY A 1 201 ? 10.914 15.102 -0.152 1 97.25 201 GLY A N 1
ATOM 1616 C CA . GLY A 1 201 ? 10.586 16.031 -1.224 1 97.25 201 GLY A CA 1
ATOM 1617 C C . GLY A 1 201 ? 9.188 15.836 -1.772 1 97.25 201 GLY A C 1
ATOM 1618 O O . GLY A 1 201 ? 8.445 14.969 -1.307 1 97.25 201 GLY A O 1
ATOM 1619 N N . LYS A 1 202 ? 8.867 16.578 -2.742 1 97.5 202 LYS A N 1
ATOM 1620 C CA . LYS A 1 202 ? 7.516 16.609 -3.297 1 97.5 202 LYS A CA 1
ATOM 1621 C C . LYS A 1 202 ? 7.078 15.234 -3.773 1 97.5 202 LYS A C 1
ATOM 1623 O O . LYS A 1 202 ? 7.867 14.5 -4.367 1 97.5 202 LYS A O 1
ATOM 1628 N N . ILE A 1 203 ? 5.832 14.914 -3.5 1 97.62 203 ILE A N 1
ATOM 1629 C CA . ILE A 1 203 ? 5.199 13.695 -4 1 97.62 203 ILE A CA 1
ATOM 1630 C C . ILE A 1 203 ? 4.793 13.891 -5.461 1 97.62 203 ILE A C 1
ATOM 1632 O O . ILE A 1 203 ? 4.023 14.805 -5.777 1 97.62 203 ILE A O 1
ATOM 1636 N N . GLU A 1 204 ? 5.355 12.992 -6.203 1 94.12 204 GLU A N 1
ATOM 1637 C CA . GLU A 1 204 ? 5.07 13.055 -7.637 1 94.12 204 GLU A CA 1
ATOM 1638 C C . GLU A 1 204 ? 4.527 11.719 -8.148 1 94.12 204 GLU A C 1
ATOM 1640 O O . GLU A 1 204 ? 4.523 10.727 -7.414 1 94.12 204 GLU A O 1
ATOM 1645 N N . ASN A 1 205 ? 4 11.688 -9.469 1 93.25 205 ASN A N 1
ATOM 1646 C CA . ASN A 1 205 ? 3.516 10.469 -10.109 1 93.25 205 ASN A CA 1
ATOM 1647 C C . ASN A 1 205 ? 2.52 9.734 -9.219 1 93.25 205 ASN A C 1
ATOM 1649 O O . ASN A 1 205 ? 2.695 8.547 -8.93 1 93.25 205 ASN A O 1
ATOM 1653 N N . VAL A 1 206 ? 1.466 10.375 -8.875 1 97.19 206 VAL A N 1
ATOM 1654 C CA . VAL A 1 206 ? 0.507 9.859 -7.898 1 97.19 206 VAL A CA 1
ATOM 1655 C C . VAL A 1 206 ? -0.666 9.203 -8.625 1 97.19 206 VAL A C 1
ATOM 1657 O O . VAL A 1 206 ? -1.139 9.711 -9.641 1 97.19 206 VAL A O 1
ATOM 1660 N N . SER A 1 207 ? -1.038 8.023 -8.203 1 96.69 207 SER A N 1
ATOM 1661 C CA . SER A 1 207 ? -2.289 7.367 -8.562 1 96.69 207 SER A CA 1
ATOM 1662 C C . SER A 1 207 ? -3.068 6.938 -7.324 1 96.69 207 SER A C 1
ATOM 1664 O O . SER A 1 207 ? -2.484 6.445 -6.359 1 96.69 207 SER A O 1
ATOM 1666 N N . GLY A 1 208 ? -4.34 7.23 -7.332 1 97 208 GLY A N 1
ATOM 1667 C CA . GLY A 1 208 ? -5.145 6.883 -6.168 1 97 208 GLY A CA 1
ATOM 1668 C C . GLY A 1 208 ? -6.562 6.48 -6.523 1 97 208 GLY A C 1
ATOM 1669 O O . GLY A 1 208 ? -7.008 6.684 -7.652 1 97 208 GLY A O 1
ATOM 1670 N N . MET A 1 209 ? -7.203 5.848 -5.609 1 95.94 209 MET A N 1
ATOM 1671 C CA . MET A 1 209 ? -8.617 5.504 -5.695 1 95.94 209 MET A CA 1
ATOM 1672 C C . MET A 1 209 ? -9.281 5.605 -4.324 1 95.94 209 MET A C 1
ATOM 1674 O O . MET A 1 209 ? -8.625 5.43 -3.297 1 95.94 209 MET A O 1
ATOM 1678 N N . ALA A 1 210 ? -10.523 5.879 -4.344 1 96.88 210 ALA A N 1
ATOM 1679 C CA . ALA A 1 210 ? -11.297 6.047 -3.113 1 96.88 210 ALA A CA 1
ATOM 1680 C C . ALA A 1 210 ? -12.703 5.473 -3.266 1 96.88 210 ALA A C 1
ATOM 1682 O O . ALA A 1 210 ? -13.234 5.395 -4.379 1 96.88 210 ALA A O 1
ATOM 1683 N N . GLU A 1 211 ? -13.219 5.004 -2.158 1 96.25 211 GLU A N 1
ATOM 1684 C CA . GLU A 1 211 ? -14.586 4.48 -2.09 1 96.25 211 GLU A CA 1
ATOM 1685 C C . GLU A 1 211 ? -15.25 4.852 -0.768 1 96.25 211 GLU A C 1
ATOM 1687 O O . GLU A 1 211 ? -14.602 5.379 0.136 1 96.25 211 GLU A O 1
ATOM 1692 N N . ASN A 1 212 ? -16.5 4.711 -0.759 1 96.19 212 ASN A N 1
ATOM 1693 C CA . ASN A 1 212 ? -17.297 4.68 0.458 1 96.19 212 ASN A CA 1
ATOM 1694 C C . ASN A 1 212 ? -17.938 3.309 0.673 1 96.19 212 ASN A C 1
ATOM 1696 O O . ASN A 1 212 ? -18.953 2.992 0.063 1 96.19 212 ASN A O 1
ATOM 1700 N N . TYR A 1 213 ? -17.328 2.518 1.542 1 95.62 213 TYR A N 1
ATOM 1701 C CA . TYR A 1 213 ? -17.766 1.14 1.724 1 95.62 213 TYR A CA 1
ATOM 1702 C C . TYR A 1 213 ? -18.797 1.039 2.852 1 95.62 213 TYR A C 1
ATOM 1704 O O . TYR A 1 213 ? -19.641 0.146 2.848 1 95.62 213 TYR A O 1
ATOM 1712 N N . GLY A 1 214 ? -18.734 1.949 3.748 1 94.56 214 GLY A N 1
ATOM 1713 C CA . GLY A 1 214 ? -19.594 1.882 4.91 1 94.56 214 GLY A CA 1
ATOM 1714 C C . GLY A 1 214 ? -21 2.408 4.641 1 94.56 214 GLY A C 1
ATOM 1715 O O . GLY A 1 214 ? -21.969 1.905 5.199 1 94.56 214 GLY A O 1
ATOM 1716 N N . GLY A 1 215 ? -21.047 3.508 3.863 1 93.69 215 GLY A N 1
ATOM 1717 C CA . GLY A 1 215 ? -22.328 4.098 3.516 1 93.69 215 GLY A CA 1
ATOM 1718 C C . GLY A 1 215 ? -22.891 4.992 4.605 1 93.69 215 GLY A C 1
ATOM 1719 O O . GLY A 1 215 ? -24.062 5.355 4.57 1 93.69 215 GLY A O 1
ATOM 1720 N N . TYR A 1 216 ? -22.094 5.355 5.602 1 94.19 216 TYR A N 1
ATOM 1721 C CA . TYR A 1 216 ? -22.578 6.105 6.75 1 94.19 216 TYR A CA 1
ATOM 1722 C C . TYR A 1 216 ? -22.625 7.598 6.449 1 94.19 216 TYR A C 1
ATOM 1724 O O . TYR A 1 216 ? -23.312 8.359 7.129 1 94.19 216 TYR A O 1
ATOM 1732 N N . TYR A 1 217 ? -21.844 8.031 5.57 1 93.75 217 TYR A N 1
ATOM 1733 C CA . TYR A 1 217 ? -21.734 9.398 5.07 1 93.75 217 TYR A CA 1
ATOM 1734 C C . TYR A 1 217 ? -21.344 9.406 3.594 1 93.75 217 TYR A C 1
ATOM 1736 O O . TYR A 1 217 ? -21.219 8.352 2.975 1 93.75 217 TYR A O 1
ATOM 1744 N N . ASP A 1 218 ? -21.188 10.617 2.996 1 91.5 218 ASP A N 1
ATOM 1745 C CA . ASP A 1 218 ? -21.078 10.68 1.541 1 91.5 218 ASP A CA 1
ATOM 1746 C C . ASP A 1 218 ? -19.625 10.789 1.102 1 91.5 218 ASP A C 1
ATOM 1748 O O . ASP A 1 218 ? -19.297 10.484 -0.046 1 91.5 218 ASP A O 1
ATOM 1752 N N . VAL A 1 219 ? -18.781 11.164 1.999 1 94.44 219 VAL A N 1
ATOM 1753 C CA . VAL A 1 219 ? -17.375 11.344 1.65 1 94.44 219 VAL A CA 1
ATOM 1754 C C . VAL A 1 219 ? -16.672 9.992 1.688 1 94.44 219 VAL A C 1
ATOM 1756 O O . VAL A 1 219 ? -17.234 8.992 2.135 1 94.44 219 VAL A O 1
ATOM 1759 N N . GLU A 1 220 ? -15.484 9.938 1.133 1 96.44 220 GLU A N 1
ATOM 1760 C CA . GLU A 1 220 ? -14.711 8.703 1.068 1 96.44 220 GLU A CA 1
ATOM 1761 C C . GLU A 1 220 ? -14.414 8.164 2.465 1 96.44 220 GLU A C 1
ATOM 1763 O O . GLU A 1 220 ? -14.156 8.938 3.393 1 96.44 220 GLU A O 1
ATOM 1768 N N . ASP A 1 221 ? -14.438 6.852 2.623 1 97.06 221 ASP A N 1
ATOM 1769 C CA . ASP A 1 221 ? -14.047 6.262 3.9 1 97.06 221 ASP A CA 1
ATOM 1770 C C . ASP A 1 221 ? -12.891 5.281 3.725 1 97.06 221 ASP A C 1
ATOM 1772 O O . ASP A 1 221 ? -12.32 4.805 4.707 1 97.06 221 ASP A O 1
ATOM 1776 N N . THR A 1 222 ? -12.578 4.969 2.471 1 97.5 222 THR A N 1
ATOM 1777 C CA . THR A 1 222 ? -11.469 4.09 2.131 1 97.5 222 THR A CA 1
ATOM 1778 C C . THR A 1 222 ? -10.695 4.629 0.93 1 97.5 222 THR A C 1
ATOM 1780 O O . THR A 1 222 ? -11.281 4.91 -0.116 1 97.5 222 THR A O 1
ATOM 1783 N N . VAL A 1 223 ? -9.391 4.816 1.117 1 97.94 223 VAL A N 1
ATOM 1784 C CA . VAL A 1 223 ? -8.539 5.426 0.1 1 97.94 223 VAL A CA 1
ATOM 1785 C C . VAL A 1 223 ? -7.25 4.625 -0.038 1 97.94 223 VAL A C 1
ATOM 1787 O O . VAL A 1 223 ? -6.703 4.141 0.956 1 97.94 223 VAL A O 1
ATOM 1790 N N . ASN A 1 224 ? -6.797 4.402 -1.167 1 97 224 ASN A N 1
ATOM 1791 C CA . ASN A 1 224 ? -5.473 3.848 -1.412 1 97 224 ASN A CA 1
ATOM 1792 C C . ASN A 1 224 ? -4.742 4.605 -2.518 1 97 224 ASN A C 1
ATOM 1794 O O . ASN A 1 224 ? -5.375 5.176 -3.408 1 97 224 ASN A O 1
ATOM 1798 N N . ALA A 1 225 ? -3.445 4.613 -2.436 1 98.12 225 ALA A N 1
ATOM 1799 C CA . ALA A 1 225 ? -2.672 5.398 -3.395 1 98.12 225 ALA A CA 1
ATOM 1800 C C . ALA A 1 225 ? -1.254 4.852 -3.533 1 98.12 225 ALA A C 1
ATOM 1802 O O . ALA A 1 225 ? -0.746 4.191 -2.625 1 98.12 225 ALA A O 1
ATOM 1803 N N . ILE A 1 226 ? -0.623 5.066 -4.66 1 98 226 ILE A N 1
ATOM 1804 C CA . ILE A 1 226 ? 0.805 4.891 -4.898 1 98 226 ILE A CA 1
ATOM 1805 C C . ILE A 1 226 ? 1.409 6.199 -5.406 1 98 226 ILE A C 1
ATOM 1807 O O . ILE A 1 226 ? 0.712 7.02 -6.008 1 98 226 ILE A O 1
ATOM 1811 N N . PHE A 1 227 ? 2.639 6.387 -5.102 1 98.12 227 PHE A N 1
ATOM 1812 C CA . PHE A 1 227 ? 3.297 7.609 -5.539 1 98.12 227 PHE A CA 1
ATOM 1813 C C . PHE A 1 227 ? 4.812 7.43 -5.562 1 98.12 227 PHE A C 1
ATOM 1815 O O . PHE A 1 227 ? 5.328 6.414 -5.094 1 98.12 227 PHE A O 1
ATOM 1822 N N . LYS A 1 228 ? 5.5 8.383 -6.168 1 97.12 228 LYS A N 1
ATOM 1823 C CA . LYS A 1 228 ? 6.949 8.555 -6.117 1 97.12 228 LYS A CA 1
ATOM 1824 C C . LYS A 1 228 ? 7.32 9.977 -5.703 1 97.12 228 LYS A C 1
ATOM 1826 O O . LYS A 1 228 ? 6.676 10.938 -6.125 1 97.12 228 LYS A O 1
ATOM 1831 N N . THR A 1 229 ? 8.312 10.094 -4.879 1 97.62 229 THR A N 1
ATOM 1832 C CA . THR A 1 229 ? 8.727 11.414 -4.434 1 97.62 229 THR A CA 1
ATOM 1833 C C . THR A 1 229 ? 9.828 11.969 -5.336 1 97.62 229 THR A C 1
ATOM 1835 O O . THR A 1 229 ? 10.398 11.234 -6.145 1 97.62 229 THR A O 1
ATOM 1838 N N . GLU A 1 230 ? 10.102 13.211 -5.102 1 96 230 GLU A N 1
ATOM 1839 C CA . GLU A 1 230 ? 11.141 13.898 -5.863 1 96 230 GLU A CA 1
ATOM 1840 C C . GLU A 1 230 ? 12.508 13.258 -5.629 1 96 230 GLU A C 1
ATOM 1842 O O . GLU A 1 230 ? 13.344 13.219 -6.531 1 96 230 GLU A O 1
ATOM 1847 N N . SER A 1 231 ? 12.711 12.711 -4.465 1 95.69 231 SER A N 1
ATOM 1848 C CA . SER A 1 231 ? 13.984 12.078 -4.148 1 95.69 231 SER A CA 1
ATOM 1849 C C . SER A 1 231 ? 14.055 10.664 -4.73 1 95.69 231 SER A C 1
ATOM 1851 O O . SER A 1 231 ? 15.094 10.008 -4.637 1 95.69 231 SER A O 1
ATOM 1853 N N . GLY A 1 232 ? 12.961 10.188 -5.266 1 95.69 232 GLY A N 1
ATOM 1854 C CA . GLY A 1 232 ? 12.961 8.898 -5.934 1 95.69 232 GLY A CA 1
ATOM 1855 C C . GLY A 1 232 ? 12.406 7.777 -5.066 1 95.69 232 GLY A C 1
ATOM 1856 O O . GLY A 1 232 ? 12.344 6.625 -5.5 1 95.69 232 GLY A O 1
ATOM 1857 N N . VAL A 1 233 ? 11.984 8.07 -3.865 1 97.38 233 VAL A N 1
ATOM 1858 C CA . VAL A 1 233 ? 11.438 7.062 -2.959 1 97.38 233 VAL A CA 1
ATOM 1859 C C . VAL A 1 233 ? 10.016 6.695 -3.391 1 97.38 233 VAL A C 1
ATOM 1861 O O . VAL A 1 233 ? 9.188 7.578 -3.629 1 97.38 233 VAL A O 1
ATOM 1864 N N . MET A 1 234 ? 9.742 5.422 -3.564 1 97.06 234 MET A N 1
ATOM 1865 C CA . MET A 1 234 ? 8.383 4.969 -3.867 1 97.06 234 MET A CA 1
ATOM 1866 C C . MET A 1 234 ? 7.551 4.859 -2.596 1 97.06 234 MET A C 1
ATOM 1868 O O . MET A 1 234 ? 8.086 4.574 -1.521 1 97.06 234 MET A O 1
ATOM 1872 N N . GLY A 1 235 ? 6.285 5.094 -2.756 1 97.25 235 GLY A N 1
ATOM 1873 C CA . GLY A 1 235 ? 5.418 4.992 -1.596 1 97.25 235 GLY A CA 1
ATOM 1874 C C . GLY A 1 235 ? 4.027 4.492 -1.935 1 97.25 235 GLY A C 1
ATOM 1875 O O . GLY A 1 235 ? 3.582 4.602 -3.08 1 97.25 235 GLY A O 1
ATOM 1876 N N . ASN A 1 236 ? 3.402 3.893 -1.006 1 97.44 236 ASN A N 1
ATOM 1877 C CA . ASN A 1 236 ? 1.983 3.572 -1.118 1 97.44 236 ASN A CA 1
ATOM 1878 C C . ASN A 1 236 ? 1.269 3.719 0.222 1 97.44 236 ASN A C 1
ATOM 1880 O O . ASN A 1 236 ? 1.913 3.869 1.262 1 97.44 236 ASN A O 1
ATOM 1884 N N . GLY A 1 237 ? 0.018 3.818 0.199 1 96.75 237 GLY A N 1
ATOM 1885 C CA . GLY A 1 237 ? -0.764 3.961 1.417 1 96.75 237 GLY A CA 1
ATOM 1886 C C . GLY A 1 237 ? -2.166 3.395 1.295 1 96.75 237 GLY A C 1
ATOM 1887 O O . GLY A 1 237 ? -2.729 3.344 0.199 1 96.75 237 GLY A O 1
ATOM 1888 N N . ILE A 1 238 ? -2.693 3.012 2.449 1 96.75 238 ILE A N 1
ATOM 1889 C CA . ILE A 1 238 ? -4.086 2.588 2.57 1 96.75 238 ILE A CA 1
ATOM 1890 C C . ILE A 1 238 ? -4.707 3.211 3.818 1 96.75 238 ILE A C 1
ATOM 1892 O O . ILE A 1 238 ? -4.117 3.164 4.902 1 96.75 238 ILE A O 1
ATOM 1896 N N . TRP A 1 239 ? -5.785 3.791 3.635 1 97.88 239 TRP A N 1
ATOM 1897 C CA . TRP A 1 239 ? -6.535 4.441 4.707 1 97.88 239 TRP A CA 1
ATOM 1898 C C . TRP A 1 239 ? -7.996 4.008 4.691 1 97.88 239 TRP A C 1
ATOM 1900 O O . TRP A 1 239 ? -8.703 4.223 3.707 1 97.88 239 TRP A O 1
ATOM 1910 N N . CYS A 1 240 ? -8.398 3.357 5.785 1 97.88 240 CYS A N 1
ATOM 1911 C CA . CYS A 1 240 ? -9.75 2.814 5.879 1 97.88 240 CYS A CA 1
ATOM 1912 C C . CYS A 1 240 ? -10.391 3.178 7.215 1 97.88 240 CYS A C 1
ATOM 1914 O O . CYS A 1 240 ? -9.891 2.799 8.273 1 97.88 240 CYS A O 1
ATOM 1916 N N . TYR A 1 241 ? -11.555 3.814 7.141 1 97.56 241 TYR A N 1
ATOM 1917 C CA . TYR A 1 241 ? -12.172 4.348 8.352 1 97.56 241 TYR A CA 1
ATOM 1918 C C . TYR A 1 241 ? -13.445 3.578 8.695 1 97.56 241 TYR A C 1
ATOM 1920 O O . TYR A 1 241 ? -14.289 4.074 9.445 1 97.56 241 TYR A O 1
ATOM 1928 N N . VAL A 1 242 ? -13.609 2.408 8.117 1 97 242 VAL A N 1
ATOM 1929 C CA . VAL A 1 242 ? -14.68 1.464 8.43 1 97 242 VAL A CA 1
ATOM 1930 C C . VAL A 1 242 ? -14.094 0.071 8.641 1 97 242 VAL A C 1
ATOM 1932 O O . VAL A 1 242 ? -14.688 -0.929 8.234 1 97 242 VAL A O 1
ATOM 1935 N N . ALA A 1 243 ? -12.883 -0.002 9.156 1 96.69 243 ALA A N 1
ATOM 1936 C CA . ALA A 1 243 ? -12.195 -1.259 9.445 1 96.69 243 ALA A CA 1
ATOM 1937 C C . ALA A 1 243 ? -12.672 -1.854 10.766 1 96.69 243 ALA A C 1
ATOM 1939 O O . ALA A 1 243 ? -13.461 -1.232 11.484 1 96.69 243 ALA A O 1
ATOM 1940 N N . ASP A 1 244 ? -12.219 -3.057 11.078 1 96.12 244 ASP A N 1
ATOM 1941 C CA . ASP A 1 244 ? -12.648 -3.773 12.273 1 96.12 244 ASP A CA 1
ATOM 1942 C C . ASP A 1 244 ? -11.82 -3.355 13.484 1 96.12 244 ASP A C 1
ATOM 1944 O O . ASP A 1 244 ? -12.109 -3.762 14.609 1 96.12 244 ASP A O 1
ATOM 1948 N N . HIS A 1 245 ? -10.727 -2.592 13.273 1 95.38 245 HIS A N 1
ATOM 1949 C CA . HIS A 1 245 ? -9.844 -2.193 14.359 1 95.38 245 HIS A CA 1
ATOM 1950 C C . HIS A 1 245 ? -9.102 -0.903 14.023 1 95.38 245 HIS A C 1
ATOM 1952 O O . HIS A 1 245 ? -9.133 -0.445 12.883 1 95.38 245 HIS A O 1
ATOM 1958 N N . ASP A 1 246 ? -8.492 -0.305 15.062 1 95.75 246 ASP A N 1
ATOM 1959 C CA . ASP A 1 246 ? -7.625 0.853 14.859 1 95.75 246 ASP A CA 1
ATOM 1960 C C . ASP A 1 246 ? -6.168 0.428 14.695 1 95.75 246 ASP A C 1
ATOM 1962 O O . ASP A 1 246 ? -5.68 -0.43 15.43 1 95.75 246 ASP A O 1
ATOM 1966 N N . GLU A 1 247 ? -5.516 0.983 13.711 1 95.5 247 GLU A N 1
ATOM 1967 C CA . GLU A 1 247 ? -4.105 0.711 13.461 1 95.5 247 GLU A CA 1
ATOM 1968 C C . GLU A 1 247 ? -3.459 1.834 12.656 1 95.5 247 GLU A C 1
ATOM 1970 O O . GLU A 1 247 ? -4.113 2.461 11.82 1 95.5 247 GLU A O 1
ATOM 1975 N N . GLU A 1 248 ? -2.203 2.115 12.961 1 96.75 248 GLU A N 1
ATOM 1976 C CA . GLU A 1 248 ? -1.439 3.074 12.164 1 96.75 248 GLU A CA 1
ATOM 1977 C C . GLU A 1 248 ? 0.006 2.617 11.992 1 96.75 248 GLU A C 1
ATOM 1979 O O . GLU A 1 248 ? 0.619 2.107 12.93 1 96.75 248 GLU A O 1
ATOM 1984 N N . GLU A 1 249 ? 0.499 2.793 10.773 1 96.5 249 GLU A N 1
ATOM 1985 C CA . GLU A 1 249 ? 1.886 2.439 10.492 1 96.5 249 GLU A CA 1
ATOM 1986 C C . GLU A 1 249 ? 2.49 3.369 9.445 1 96.5 249 GLU A C 1
ATOM 1988 O O . GLU A 1 249 ? 1.854 3.672 8.43 1 96.5 249 GLU A O 1
ATOM 1993 N N . MET A 1 250 ? 3.6 3.869 9.703 1 97.75 250 MET A N 1
ATOM 1994 C CA . MET A 1 250 ? 4.523 4.434 8.719 1 97.75 250 MET A CA 1
ATOM 1995 C C . MET A 1 250 ? 5.84 3.664 8.703 1 97.75 250 MET A C 1
ATOM 1997 O O . MET A 1 250 ? 6.562 3.645 9.703 1 97.75 250 MET A O 1
ATOM 2001 N N . LEU A 1 251 ? 6.105 3.004 7.652 1 97.94 251 LEU A N 1
ATOM 2002 C CA . LEU A 1 251 ? 7.309 2.197 7.488 1 97.94 251 LEU A CA 1
ATOM 2003 C C . LEU A 1 251 ? 8.219 2.795 6.422 1 97.94 251 LEU A C 1
ATOM 2005 O O . LEU A 1 251 ? 7.801 3 5.281 1 97.94 251 LEU A O 1
ATOM 2009 N N . ILE A 1 252 ? 9.391 3.158 6.82 1 98.19 252 ILE A N 1
ATOM 2010 C CA . ILE A 1 252 ? 10.422 3.668 5.922 1 98.19 252 ILE A CA 1
ATOM 2011 C C . ILE A 1 252 ? 11.539 2.633 5.773 1 98.19 252 ILE A C 1
ATOM 2013 O O . ILE A 1 252 ? 12.195 2.275 6.75 1 98.19 252 ILE A O 1
ATOM 2017 N N . VAL A 1 253 ? 11.789 2.209 4.574 1 97.56 253 VAL A N 1
ATOM 2018 C CA . VAL A 1 253 ? 12.695 1.087 4.367 1 97.56 253 VAL A CA 1
ATOM 2019 C C . VAL A 1 253 ? 13.875 1.528 3.496 1 97.56 253 VAL A C 1
ATOM 2021 O O . VAL A 1 253 ? 13.68 2.012 2.377 1 97.56 253 VAL A O 1
ATOM 2024 N N . GLY A 1 254 ? 15.023 1.367 4.012 1 97.12 254 GLY A N 1
ATOM 2025 C CA . GLY A 1 254 ? 16.266 1.485 3.258 1 97.12 254 GLY A CA 1
ATOM 2026 C C . GLY A 1 254 ? 16.953 0.155 3.045 1 97.12 254 GLY A C 1
ATOM 2027 O O . GLY A 1 254 ? 16.5 -0.879 3.533 1 97.12 254 GLY A O 1
ATOM 2028 N N . ASP A 1 255 ? 18.031 0.157 2.254 1 95.88 255 ASP A N 1
ATOM 2029 C CA . ASP A 1 255 ? 18.719 -1.087 1.932 1 95.88 255 ASP A CA 1
ATOM 2030 C C . ASP A 1 255 ? 19.609 -1.543 3.092 1 95.88 255 ASP A C 1
ATOM 2032 O O . ASP A 1 255 ? 20.094 -2.674 3.102 1 95.88 255 ASP A O 1
ATOM 2036 N N . LYS A 1 256 ? 19.75 -0.691 4.156 1 96.75 256 LYS A N 1
ATOM 2037 C CA . LYS A 1 256 ? 20.594 -1.073 5.285 1 96.75 256 LYS A CA 1
ATOM 2038 C C . LYS A 1 256 ? 19.797 -1.096 6.586 1 96.75 256 LYS A C 1
ATOM 2040 O O . LYS A 1 256 ? 20.312 -1.528 7.621 1 96.75 256 LYS A O 1
ATOM 2045 N N . GLY A 1 257 ? 18.641 -0.61 6.516 1 97.88 257 GLY A N 1
ATOM 2046 C CA . GLY A 1 257 ? 17.812 -0.536 7.711 1 97.88 257 GLY A CA 1
ATOM 2047 C C . GLY A 1 257 ? 16.438 0.06 7.453 1 97.88 257 GLY A C 1
ATOM 2048 O O . GLY A 1 257 ? 16.094 0.343 6.309 1 97.88 257 GLY A O 1
ATOM 2049 N N . ARG A 1 258 ? 15.656 0.209 8.539 1 98.25 258 ARG A N 1
ATOM 2050 C CA . ARG A 1 258 ? 14.289 0.702 8.391 1 98.25 258 ARG A CA 1
ATOM 2051 C C . ARG A 1 258 ? 13.82 1.407 9.664 1 98.25 258 ARG A C 1
ATOM 2053 O O . ARG A 1 258 ? 14.422 1.245 10.727 1 98.25 258 ARG A O 1
ATOM 2060 N N . ILE A 1 259 ? 12.805 2.246 9.508 1 98.25 259 ILE A N 1
ATOM 2061 C CA . ILE A 1 259 ? 12.086 2.883 10.609 1 98.25 259 ILE A CA 1
ATOM 2062 C C . ILE A 1 259 ? 10.625 2.453 10.594 1 98.25 259 ILE A C 1
ATOM 2064 O O . ILE A 1 259 ? 9.984 2.441 9.539 1 98.25 259 ILE A O 1
ATOM 2068 N N . SER A 1 260 ? 10.148 1.995 11.695 1 97.12 260 SER A N 1
ATOM 2069 C CA . SER A 1 260 ? 8.727 1.764 11.906 1 97.12 260 SER A CA 1
ATOM 2070 C C . SER A 1 260 ? 8.164 2.699 12.969 1 97.12 260 SER A C 1
ATOM 2072 O O . SER A 1 260 ? 8.695 2.779 14.078 1 97.12 260 SER A O 1
ATOM 2074 N N . THR A 1 261 ? 7.086 3.408 12.656 1 97.06 261 THR A N 1
ATOM 2075 C CA . THR A 1 261 ? 6.477 4.348 13.586 1 97.06 261 THR A CA 1
ATOM 2076 C C . THR A 1 261 ? 5.047 4.676 13.164 1 97.06 261 THR A C 1
ATOM 2078 O O . THR A 1 261 ? 4.461 3.975 12.336 1 97.06 261 THR A O 1
ATOM 2081 N N . THR A 1 262 ? 4.387 5.578 13.836 1 95.19 262 THR A N 1
ATOM 2082 C CA . THR A 1 262 ? 3.111 6.152 13.43 1 95.19 262 THR A CA 1
ATOM 2083 C C . THR A 1 262 ? 3.316 7.504 12.758 1 95.19 262 THR A C 1
ATOM 2085 O O . THR A 1 262 ? 4.156 8.297 13.188 1 95.19 262 THR A O 1
ATOM 2088 N N . GLY A 1 263 ? 2.607 7.699 11.664 1 92.62 263 GLY A N 1
ATOM 2089 C CA . GLY A 1 263 ? 2.74 8.953 10.945 1 92.62 263 GLY A CA 1
ATOM 2090 C C . GLY A 1 263 ? 1.91 10.078 11.547 1 92.62 263 GLY A C 1
ATOM 2091 O O . GLY A 1 263 ? 2.348 11.227 11.578 1 92.62 263 GLY A O 1
ATOM 2092 N N . LEU A 1 264 ? 0.749 9.719 11.992 1 92.38 264 LEU A N 1
ATOM 2093 C CA . LEU A 1 264 ? -0.189 10.711 12.508 1 92.38 264 LEU A CA 1
ATOM 2094 C C . LEU A 1 264 ? -0.108 10.797 14.031 1 92.38 264 LEU A C 1
ATOM 2096 O O . LEU A 1 264 ? 0.104 11.883 14.578 1 92.38 264 LEU A O 1
ATOM 2100 N N . PHE A 1 265 ? -0.222 9.672 14.703 1 86.81 265 PHE A N 1
ATOM 2101 C CA . PHE A 1 265 ? -0.246 9.656 16.156 1 86.81 265 PHE A CA 1
ATOM 2102 C C . PHE A 1 265 ? 1.17 9.648 16.719 1 86.81 265 PHE A C 1
ATOM 2104 O O . PHE A 1 265 ? 2.104 9.188 16.062 1 86.81 265 PHE A O 1
ATOM 2111 N N . TYR A 1 266 ? 1.093 10.164 17.938 1 84.06 266 TYR A N 1
ATOM 2112 C CA . TYR A 1 266 ? 2.396 10.227 18.594 1 84.06 266 TYR A CA 1
ATOM 2113 C C . TYR A 1 266 ? 2.805 8.852 19.125 1 84.06 266 TYR A C 1
ATOM 2115 O O . TYR A 1 266 ? 1.953 7.996 19.359 1 84.06 266 TYR A O 1
ATOM 2123 N N . GLY A 1 267 ? 4.039 8.359 19.031 1 86.62 267 GLY A N 1
ATOM 2124 C CA . GLY A 1 267 ? 4.578 7.078 19.469 1 86.62 267 GLY A CA 1
ATOM 2125 C C . GLY A 1 267 ? 6.07 6.953 19.234 1 86.62 267 GLY A C 1
ATOM 2126 O O . GLY A 1 267 ? 6.715 7.891 18.766 1 86.62 267 GLY A O 1
ATOM 2127 N N . PRO A 1 268 ? 6.469 5.906 19.625 1 95.19 268 PRO A N 1
ATOM 2128 C CA . PRO A 1 268 ? 7.918 5.703 19.516 1 95.19 268 PRO A CA 1
ATOM 2129 C C . PRO A 1 268 ? 8.375 5.484 18.078 1 95.19 268 PRO A C 1
ATOM 2131 O O . PRO A 1 268 ? 7.559 5.207 17.188 1 95.19 268 PRO A O 1
ATOM 2134 N N . ILE A 1 269 ? 9.633 5.766 17.906 1 96.69 269 ILE A N 1
ATOM 2135 C CA . ILE A 1 269 ? 10.336 5.434 16.672 1 96.69 269 ILE A CA 1
ATOM 2136 C C . ILE A 1 269 ? 11.133 4.145 16.859 1 96.69 269 ILE A C 1
ATOM 2138 O O . ILE A 1 269 ? 11.953 4.047 17.766 1 96.69 269 ILE A O 1
ATOM 2142 N N . LYS A 1 270 ? 10.852 3.174 16.125 1 97.88 270 LYS A N 1
ATOM 2143 C CA . LYS A 1 270 ? 11.648 1.948 16.109 1 97.88 270 LYS A CA 1
ATOM 2144 C C . LYS A 1 270 ? 12.617 1.943 14.922 1 97.88 270 LYS A C 1
ATOM 2146 O O . LYS A 1 270 ? 12.195 1.977 13.766 1 97.88 270 LYS A O 1
ATOM 2151 N N . VAL A 1 271 ? 13.875 1.923 15.211 1 98.25 271 VAL A N 1
ATOM 2152 C CA . VAL A 1 271 ? 14.922 1.901 14.195 1 98.25 271 VAL A CA 1
ATOM 2153 C C . VAL A 1 271 ? 15.617 0.543 14.203 1 98.25 271 VAL A C 1
ATOM 2155 O O . VAL A 1 271 ? 16.062 0.069 15.25 1 98.25 271 VAL A O 1
ATOM 2158 N N . ILE A 1 272 ? 15.648 -0.091 13.086 1 97.94 272 ILE A N 1
ATOM 2159 C CA . ILE A 1 272 ? 16.344 -1.37 12.969 1 97.94 272 ILE A CA 1
ATOM 2160 C C . ILE A 1 272 ? 17.438 -1.268 11.914 1 97.94 272 ILE A C 1
ATOM 2162 O O . ILE A 1 272 ? 17.172 -0.964 10.75 1 97.94 272 ILE A O 1
ATOM 2166 N N . VAL A 1 273 ? 18.609 -1.48 12.297 1 96.56 273 VAL A N 1
ATOM 2167 C CA . VAL A 1 273 ? 19.766 -1.502 11.414 1 96.56 273 VAL A CA 1
ATOM 2168 C C . VAL A 1 273 ? 20.594 -2.752 11.68 1 96.56 273 VAL A C 1
ATOM 2170 O O . VAL A 1 273 ? 20.953 -3.033 12.828 1 96.56 273 VAL A O 1
ATOM 2173 N N . ASP A 1 274 ? 20.875 -3.512 10.578 1 90.31 274 ASP A N 1
ATOM 2174 C CA . ASP A 1 274 ? 21.656 -4.734 10.68 1 90.31 274 ASP A CA 1
ATOM 2175 C C . ASP A 1 274 ? 21.109 -5.66 11.758 1 90.31 274 ASP A C 1
ATOM 2177 O O . ASP A 1 274 ? 21.859 -6.203 12.57 1 90.31 274 ASP A O 1
ATOM 2181 N N . GLY A 1 275 ? 19.812 -5.609 11.852 1 87.56 275 GLY A N 1
ATOM 2182 C CA . GLY A 1 275 ? 19.141 -6.512 12.766 1 87.56 275 GLY A CA 1
ATOM 2183 C C . GLY A 1 275 ? 19.062 -5.98 14.188 1 87.56 275 GLY A C 1
ATOM 2184 O O . GLY A 1 275 ? 18.453 -6.602 15.062 1 87.56 275 GLY A O 1
ATOM 2185 N N . ILE A 1 276 ? 19.703 -4.844 14.477 1 95.06 276 ILE A N 1
ATOM 2186 C CA . ILE A 1 276 ? 19.703 -4.25 15.812 1 95.06 276 ILE A CA 1
ATOM 2187 C C . ILE A 1 276 ? 18.578 -3.227 15.914 1 95.06 276 ILE A C 1
ATOM 2189 O O . ILE A 1 276 ? 18.5 -2.289 15.117 1 95.06 276 ILE A O 1
ATOM 2193 N N . GLU A 1 277 ? 17.797 -3.432 16.906 1 96.75 277 GLU A N 1
ATOM 2194 C CA . GLU A 1 277 ? 16.625 -2.582 17.109 1 96.75 277 GLU A CA 1
ATOM 2195 C C . GLU A 1 277 ? 16.891 -1.514 18.172 1 96.75 277 GLU A C 1
ATOM 2197 O O . GLU A 1 277 ? 17.453 -1.806 19.219 1 96.75 277 GLU A O 1
ATOM 2202 N N . GLU A 1 278 ? 16.594 -0.333 17.844 1 97.19 278 GLU A N 1
ATOM 2203 C CA . GLU A 1 278 ? 16.609 0.797 18.766 1 97.19 278 GLU A CA 1
ATOM 2204 C C . GLU A 1 278 ? 15.234 1.472 18.828 1 97.19 278 GLU A C 1
ATOM 2206 O O . GLU A 1 278 ? 14.648 1.794 17.797 1 97.19 278 GLU A O 1
ATOM 2211 N N . ILE A 1 279 ? 14.734 1.591 20.062 1 97.38 279 ILE A N 1
ATOM 2212 C CA . ILE A 1 279 ? 13.469 2.289 20.266 1 97.38 279 ILE A CA 1
ATOM 2213 C C . ILE A 1 279 ? 13.727 3.658 20.875 1 97.38 279 ILE A C 1
ATOM 2215 O O . ILE A 1 279 ? 14.352 3.76 21.938 1 97.38 279 ILE A O 1
ATOM 2219 N N . ILE A 1 280 ? 13.281 4.676 20.234 1 95.38 280 ILE A N 1
ATOM 2220 C CA . ILE A 1 280 ? 13.391 6.043 20.719 1 95.38 280 ILE A CA 1
ATOM 2221 C C . ILE A 1 280 ? 12 6.574 21.078 1 95.38 280 ILE A C 1
ATOM 2223 O O . ILE A 1 280 ? 11.141 6.715 20.203 1 95.38 280 ILE A O 1
ATOM 2227 N N . ASP A 1 281 ? 11.844 6.824 22.234 1 91.75 281 ASP A N 1
ATOM 2228 C CA . ASP A 1 281 ? 10.539 7.328 22.672 1 91.75 281 ASP A CA 1
ATOM 2229 C C . ASP A 1 281 ? 10.594 8.836 22.922 1 91.75 281 ASP A C 1
ATOM 2231 O O . ASP A 1 281 ? 11.633 9.367 23.312 1 91.75 281 ASP A O 1
ATOM 2235 N N . TYR A 1 282 ? 9.539 9.453 22.578 1 87.12 282 TYR A N 1
ATOM 2236 C CA . TYR A 1 282 ? 9.383 10.891 22.797 1 87.12 282 TYR A CA 1
ATOM 2237 C C . TYR A 1 282 ? 8.117 11.188 23.594 1 87.12 282 TYR A C 1
ATOM 2239 O O . TYR A 1 282 ? 7.105 10.5 23.438 1 87.12 282 TYR A O 1
ATOM 2247 N N . GLN A 1 283 ? 8.297 12.094 24.391 1 87.31 283 GLN A N 1
ATOM 2248 C CA . GLN A 1 283 ? 7.098 12.586 25.078 1 87.31 283 GLN A CA 1
ATOM 2249 C C . GLN A 1 283 ? 6.375 13.625 24.219 1 87.31 283 GLN A C 1
ATOM 2251 O O . GLN A 1 283 ? 6.996 14.555 23.703 1 87.31 283 GLN A O 1
ATOM 2256 N N . GLU A 1 284 ? 5.195 13.352 24.031 1 89.69 284 GLU A N 1
ATOM 2257 C CA . GLU A 1 284 ? 4.383 14.336 23.328 1 89.69 284 GLU A CA 1
ATOM 2258 C C . GLU A 1 284 ? 4.332 15.656 24.078 1 89.69 284 GLU A C 1
ATOM 2260 O O . GLU A 1 284 ? 4.082 15.68 25.281 1 89.69 284 GLU A O 1
ATOM 2265 N N . PRO A 1 285 ? 4.578 16.703 23.422 1 92.62 285 PRO A N 1
ATOM 2266 C CA . PRO A 1 285 ? 4.457 18 24.109 1 92.62 285 PRO A CA 1
ATOM 2267 C C . PRO A 1 285 ? 3.045 18.266 24.625 1 92.62 285 PRO A C 1
ATOM 2269 O O . PRO A 1 285 ? 2.068 17.812 24.016 1 92.62 285 PRO A O 1
ATOM 2272 N N . GLU A 1 286 ? 3.01 18.953 25.734 1 94.5 286 GLU A N 1
ATOM 2273 C CA . GLU A 1 286 ? 1.703 19.312 26.281 1 94.5 286 GLU A CA 1
ATOM 2274 C C . GLU A 1 286 ? 0.845 20.031 25.25 1 94.5 286 GLU A C 1
ATOM 2276 O O . GLU A 1 286 ? -0.351 19.75 25.125 1 94.5 286 GLU A O 1
ATOM 2281 N N . HIS A 1 287 ? 1.495 20.953 24.578 1 97.19 287 HIS A N 1
ATOM 2282 C CA . HIS A 1 287 ? 0.894 21.672 23.453 1 97.19 287 HIS A CA 1
ATOM 2283 C C . HIS A 1 287 ? 1.58 21.312 22.141 1 97.19 287 HIS A C 1
ATOM 2285 O O . HIS A 1 287 ? 2.607 21.906 21.797 1 97.19 287 HIS A O 1
ATOM 2291 N N . VAL A 1 288 ? 1.019 20.484 21.391 1 95.69 288 VAL A N 1
ATOM 2292 C CA . VAL A 1 288 ? 1.688 19.797 20.297 1 95.69 288 VAL A CA 1
ATOM 2293 C C . VAL A 1 288 ? 2.07 20.812 19.219 1 95.69 288 VAL A C 1
ATOM 2295 O O . VAL A 1 288 ? 3.049 20.625 18.484 1 95.69 288 VAL A O 1
ATOM 2298 N N . ALA A 1 289 ? 1.343 21.906 19.172 1 97.25 289 ALA A N 1
ATOM 2299 C CA . ALA A 1 289 ? 1.609 22.891 18.125 1 97.25 289 ALA A CA 1
ATOM 2300 C C . ALA A 1 289 ? 2.701 23.859 18.547 1 97.25 289 ALA A C 1
ATOM 2302 O O . ALA A 1 289 ? 3.232 24.609 17.703 1 97.25 289 ALA A O 1
ATOM 2303 N N . GLN A 1 290 ? 3.096 23.953 19.828 1 98.12 290 GLN A N 1
ATOM 2304 C CA . GLN A 1 290 ? 3.953 25 20.359 1 98.12 290 GLN A CA 1
ATOM 2305 C C . GLN A 1 290 ? 5.352 24.938 19.75 1 98.12 290 GLN A C 1
ATOM 2307 O O . GLN A 1 290 ? 5.914 25.969 19.375 1 98.12 290 GLN A O 1
ATOM 2312 N N . PRO A 1 291 ? 5.941 23.766 19.609 1 97.5 291 PRO A N 1
ATOM 2313 C CA . PRO A 1 291 ? 7.285 23.75 19.031 1 97.5 291 PRO A CA 1
ATOM 2314 C C . PRO A 1 291 ? 7.328 24.344 17.625 1 97.5 291 PRO A C 1
ATOM 2316 O O . PRO A 1 291 ? 8.258 25.078 17.281 1 97.5 291 PRO A O 1
ATOM 2319 N N . TYR A 1 292 ? 6.379 24.031 16.891 1 98.19 292 TYR A N 1
ATOM 2320 C CA . TYR A 1 292 ? 6.301 24.562 15.531 1 98.19 292 TYR A CA 1
ATOM 2321 C C . TYR A 1 292 ? 6.039 26.062 15.555 1 98.19 292 TYR A C 1
ATOM 2323 O O . TYR A 1 292 ? 6.684 26.828 14.828 1 98.19 292 TYR A O 1
ATOM 2331 N N . ILE A 1 293 ? 5.117 26.516 16.391 1 98.56 293 ILE A N 1
ATOM 2332 C CA . ILE A 1 293 ? 4.812 27.938 16.531 1 98.56 293 ILE A CA 1
ATOM 2333 C C . ILE A 1 293 ? 6.074 28.688 16.922 1 98.56 293 ILE A C 1
ATOM 2335 O O . ILE A 1 293 ? 6.355 29.766 16.375 1 98.56 293 ILE A O 1
ATOM 2339 N N . GLN A 1 294 ? 6.859 28.109 17.812 1 98.56 294 GLN A N 1
ATOM 2340 C CA . GLN A 1 294 ? 8.109 28.75 18.219 1 98.56 294 GLN A CA 1
ATOM 2341 C C . GLN A 1 294 ? 9.047 28.938 17.031 1 98.56 294 GLN A C 1
ATOM 2343 O O . GLN A 1 294 ? 9.742 29.953 16.938 1 98.56 294 GLN A O 1
ATOM 2348 N N . THR A 1 295 ? 9.07 27.953 16.141 1 98.06 295 THR A N 1
ATOM 2349 C CA . THR A 1 295 ? 9.93 28.094 14.977 1 98.06 295 THR A CA 1
ATOM 2350 C C . THR A 1 295 ? 9.438 29.219 14.078 1 98.06 295 THR A C 1
ATOM 2352 O O . THR A 1 295 ? 10.25 29.938 13.469 1 98.06 295 THR A O 1
ATOM 2355 N N . ILE A 1 296 ? 8.172 29.406 13.938 1 98.38 296 ILE A N 1
ATOM 2356 C CA . ILE A 1 296 ? 7.605 30.5 13.148 1 98.38 296 ILE A CA 1
ATOM 2357 C C . ILE A 1 296 ? 7.965 31.844 13.789 1 98.38 296 ILE A C 1
ATOM 2359 O O . ILE A 1 296 ? 8.422 32.75 13.102 1 98.38 296 ILE A O 1
ATOM 2363 N N . VAL A 1 297 ? 7.82 31.922 15.125 1 98.5 297 VAL A N 1
ATOM 2364 C CA . VAL A 1 297 ? 8.164 33.156 15.852 1 98.5 297 VAL A CA 1
ATOM 2365 C C . VAL A 1 297 ? 9.641 33.469 15.656 1 98.5 297 VAL A C 1
ATOM 2367 O O . VAL A 1 297 ? 10.008 34.594 15.352 1 98.5 297 VAL A O 1
ATOM 2370 N N . ASN A 1 298 ? 10.461 32.406 15.781 1 98.38 298 ASN A N 1
ATOM 2371 C CA . ASN A 1 298 ? 11.898 32.594 15.594 1 98.38 298 ASN A CA 1
ATOM 2372 C C . ASN A 1 298 ? 12.211 33.188 14.219 1 98.38 298 ASN A C 1
ATOM 2374 O O . ASN A 1 298 ? 13.062 34.062 14.094 1 98.38 298 ASN A O 1
ATOM 2378 N N . GLU A 1 299 ? 11.555 32.688 13.25 1 97.88 299 GLU A N 1
ATOM 2379 C CA . GLU A 1 299 ? 11.797 33.219 11.906 1 97.88 299 GLU A CA 1
ATOM 2380 C C . GLU A 1 299 ? 11.336 34.656 11.781 1 97.88 299 GLU A C 1
ATOM 2382 O O . GLU A 1 299 ? 12.031 35.5 11.195 1 97.88 299 GLU A O 1
ATOM 2387 N N . LEU A 1 300 ? 10.18 35 12.375 1 97.81 300 LEU A N 1
ATOM 2388 C CA . LEU A 1 300 ? 9.57 36.312 12.227 1 97.81 300 LEU A CA 1
ATOM 2389 C C . LEU A 1 300 ? 10.359 37.375 12.984 1 97.81 300 LEU A C 1
ATOM 2391 O O . LEU A 1 300 ? 10.305 38.562 12.648 1 97.81 300 LEU A O 1
ATOM 2395 N N . ILE A 1 301 ? 11.18 36.938 14 1 97.56 301 ILE A N 1
ATOM 2396 C CA . ILE A 1 301 ? 11.969 37.906 14.75 1 97.56 301 ILE A CA 1
ATOM 2397 C C . ILE A 1 301 ? 13.414 37.875 14.266 1 97.56 301 ILE A C 1
ATOM 2399 O O . ILE A 1 301 ? 14.289 38.531 14.836 1 97.56 301 ILE A O 1
ATOM 2403 N N . GLY A 1 302 ? 13.734 36.969 13.305 1 96.56 302 GLY A N 1
ATOM 2404 C CA . GLY A 1 302 ? 15.031 36.969 12.656 1 96.56 302 GLY A CA 1
ATOM 2405 C C . GLY A 1 302 ? 16.047 36.094 13.344 1 96.56 302 GLY A C 1
ATOM 2406 O O . GLY A 1 302 ? 17.25 36.25 13.125 1 96.56 302 GLY A O 1
ATOM 2407 N N . LYS A 1 303 ? 15.578 35.219 14.141 1 96.88 303 LYS A N 1
ATOM 2408 C CA . LYS A 1 303 ? 16.484 34.375 14.906 1 96.88 303 LYS A CA 1
ATOM 2409 C C . LYS A 1 303 ? 16.922 33.156 14.094 1 96.88 303 LYS A C 1
ATOM 2411 O O . LYS A 1 303 ? 18.094 32.812 14.055 1 96.88 303 LYS A O 1
ATOM 2416 N N . GLU A 1 304 ? 15.953 32.406 13.562 1 96.12 304 GLU A N 1
ATOM 2417 C CA . GLU A 1 304 ? 16.203 31.172 12.836 1 96.12 304 GLU A CA 1
ATOM 2418 C C . GLU A 1 304 ? 15.102 30.891 11.812 1 96.12 304 GLU A C 1
ATOM 2420 O O . GLU A 1 304 ? 13.969 31.359 11.969 1 96.12 304 GLU A O 1
ATOM 2425 N N . LYS A 1 305 ? 15.523 30.125 10.812 1 96.38 305 LYS A N 1
ATOM 2426 C CA . LYS A 1 305 ? 14.531 29.781 9.797 1 96.38 305 LYS A CA 1
ATOM 2427 C C . LYS A 1 305 ? 13.617 28.656 10.289 1 96.38 305 LYS A C 1
ATOM 2429 O O . LYS A 1 305 ? 14.086 27.703 10.914 1 96.38 305 LYS A O 1
ATOM 2434 N N . SER A 1 306 ? 12.328 28.781 10.031 1 97.31 306 SER A N 1
ATOM 2435 C CA . SER A 1 306 ? 11.336 27.766 10.352 1 97.31 306 SER A CA 1
ATOM 2436 C C . SER A 1 306 ? 11.336 26.641 9.312 1 97.31 306 SER A C 1
ATOM 2438 O O . SER A 1 306 ? 11.695 26.859 8.156 1 97.31 306 SER A O 1
ATOM 2440 N N . PRO A 1 307 ? 10.969 25.438 9.719 1 96.56 307 PRO A N 1
ATOM 2441 C CA . PRO A 1 307 ? 10.797 24.375 8.727 1 96.56 307 PRO A CA 1
ATOM 2442 C C . PRO A 1 307 ? 9.516 24.531 7.914 1 96.56 307 PRO A C 1
ATOM 2444 O O . PRO A 1 307 ? 9.219 23.688 7.051 1 96.56 307 PRO A O 1
ATOM 2447 N N . ALA A 1 308 ? 8.742 25.562 8.133 1 96.25 308 ALA A N 1
ATOM 2448 C CA . ALA A 1 308 ? 7.535 25.828 7.355 1 96.25 308 ALA A CA 1
ATOM 2449 C C . ALA A 1 308 ? 7.852 25.969 5.871 1 96.25 308 ALA A C 1
ATOM 2451 O O . ALA A 1 308 ? 8.875 26.547 5.496 1 96.25 308 ALA A O 1
ATOM 2452 N N . ASP A 1 309 ? 7.031 25.344 5.062 1 95.75 309 ASP A N 1
ATOM 2453 C CA . ASP A 1 309 ? 7.172 25.359 3.611 1 95.75 309 ASP A CA 1
ATOM 2454 C C . ASP A 1 309 ? 5.816 25.531 2.926 1 95.75 309 ASP A C 1
ATOM 2456 O O . ASP A 1 309 ? 5.062 24.562 2.785 1 95.75 309 ASP A O 1
ATOM 2460 N N . LEU A 1 310 ? 5.578 26.797 2.562 1 97.06 310 LEU A N 1
ATOM 2461 C CA . LEU A 1 310 ? 4.273 27.156 2.018 1 97.06 310 LEU A CA 1
ATOM 2462 C C . LEU A 1 310 ? 3.975 26.359 0.754 1 97.06 310 LEU A C 1
ATOM 2464 O O . LEU A 1 310 ? 2.859 25.859 0.576 1 97.06 310 LEU A O 1
ATOM 2468 N N . GLU A 1 311 ? 4.941 26.219 -0.093 1 95.88 311 GLU A N 1
ATOM 2469 C CA . GLU A 1 311 ? 4.762 25.484 -1.344 1 95.88 311 GLU A CA 1
ATOM 2470 C C . GLU A 1 311 ? 4.426 24.016 -1.081 1 95.88 311 GLU A C 1
ATOM 2472 O O . GLU A 1 311 ? 3.555 23.453 -1.738 1 95.88 311 GLU A O 1
ATOM 2477 N N . SER A 1 312 ? 5.121 23.469 -0.165 1 96.31 312 SER A N 1
ATOM 2478 C CA . SER A 1 312 ? 4.855 22.078 0.187 1 96.31 312 SER A CA 1
ATOM 2479 C C . SER A 1 312 ? 3.459 21.906 0.78 1 96.31 312 SER A C 1
ATOM 2481 O O . SER A 1 312 ? 2.771 20.922 0.501 1 96.31 312 SER A O 1
ATOM 2483 N N . ALA A 1 313 ? 3.088 22.891 1.599 1 97.81 313 ALA A N 1
ATOM 2484 C CA . ALA A 1 313 ? 1.764 22.844 2.213 1 97.81 313 ALA A CA 1
ATOM 2485 C C . ALA A 1 313 ? 0.666 22.859 1.154 1 97.81 313 ALA A C 1
ATOM 2487 O O . ALA A 1 313 ? -0.331 22.141 1.273 1 97.81 313 ALA A O 1
ATOM 2488 N N . ALA A 1 314 ? 0.879 23.641 0.156 1 98 314 ALA A N 1
ATOM 2489 C CA . ALA A 1 314 ? -0.058 23.672 -0.963 1 98 314 ALA A CA 1
ATOM 2490 C C . ALA A 1 314 ? 0.003 22.375 -1.772 1 98 314 ALA A C 1
ATOM 2492 O O . ALA A 1 314 ? -1.029 21.859 -2.197 1 98 314 ALA A O 1
ATOM 2493 N N . HIS A 1 315 ? 1.179 21.875 -1.958 1 98 315 HIS A N 1
ATOM 2494 C CA . HIS A 1 315 ? 1.384 20.703 -2.803 1 98 315 HIS A CA 1
ATOM 2495 C C . HIS A 1 315 ? 0.687 19.484 -2.223 1 98 315 HIS A C 1
ATOM 2497 O O . HIS A 1 315 ? 0.177 18.641 -2.969 1 98 315 HIS A O 1
ATOM 2503 N N . VAL A 1 316 ? 0.646 19.375 -0.949 1 97.19 316 VAL A N 1
ATOM 2504 C CA . VAL A 1 316 ? -0.047 18.281 -0.28 1 97.19 316 VAL A CA 1
ATOM 2505 C C . VAL A 1 316 ? -1.51 18.25 -0.718 1 97.19 316 VAL A C 1
ATOM 2507 O O . VAL A 1 316 ? -2.072 17.172 -0.945 1 97.19 316 VAL A O 1
ATOM 2510 N N . ILE A 1 317 ? -2.1 19.391 -0.816 1 96.75 317 ILE A N 1
ATOM 2511 C CA . ILE A 1 317 ? -3.49 19.484 -1.244 1 96.75 317 ILE A CA 1
ATOM 2512 C C . ILE A 1 317 ? -3.615 19.031 -2.697 1 96.75 317 ILE A C 1
ATOM 2514 O O . ILE A 1 317 ? -4.57 18.344 -3.059 1 96.75 317 ILE A O 1
ATOM 2518 N N . LYS A 1 318 ? -2.678 19.453 -3.51 1 97.31 318 LYS A N 1
ATOM 2519 C CA . LYS A 1 318 ? -2.662 19.016 -4.902 1 97.31 318 LYS A CA 1
ATOM 2520 C C . LYS A 1 318 ? -2.654 17.484 -4.992 1 97.31 318 LYS A C 1
ATOM 2522 O O . LYS A 1 318 ? -3.416 16.906 -5.766 1 97.31 318 LYS A O 1
ATOM 2527 N N . VAL A 1 319 ? -1.822 16.844 -4.215 1 97.81 319 VAL A N 1
ATOM 2528 C CA . VAL A 1 319 ? -1.694 15.391 -4.18 1 97.81 319 VAL A CA 1
ATOM 2529 C C . VAL A 1 319 ? -3.023 14.766 -3.762 1 97.81 319 VAL A C 1
ATOM 2531 O O . VAL A 1 319 ? -3.492 13.812 -4.391 1 97.81 319 VAL A O 1
ATOM 2534 N N . MET A 1 320 ? -3.631 15.297 -2.764 1 96.5 320 MET A N 1
ATOM 2535 C CA . MET A 1 320 ? -4.895 14.766 -2.268 1 96.5 320 MET A CA 1
ATOM 2536 C C . MET A 1 320 ? -6 14.93 -3.309 1 96.5 320 MET A C 1
ATOM 2538 O O . MET A 1 320 ? -6.832 14.031 -3.48 1 96.5 320 MET A O 1
ATOM 2542 N N . ASP A 1 321 ? -5.992 16.109 -3.969 1 95.12 321 ASP A N 1
ATOM 2543 C CA . ASP A 1 321 ? -6.953 16.328 -5.047 1 95.12 321 ASP A CA 1
ATOM 2544 C C . ASP A 1 321 ? -6.797 15.258 -6.133 1 95.12 321 ASP A C 1
ATOM 2546 O O . ASP A 1 321 ? -7.789 14.734 -6.645 1 95.12 321 ASP A O 1
ATOM 2550 N N . GLU A 1 322 ? -5.594 14.945 -6.441 1 96.31 322 GLU A N 1
ATOM 2551 C CA . GLU A 1 322 ? -5.316 13.945 -7.473 1 96.31 322 GLU A CA 1
ATOM 2552 C C . GLU A 1 322 ? -5.773 12.562 -7.031 1 96.31 322 GLU A C 1
ATOM 2554 O O . GLU A 1 322 ? -6.383 11.82 -7.809 1 96.31 322 GLU A O 1
ATOM 2559 N N . ILE A 1 323 ? -5.551 12.203 -5.836 1 96.94 323 ILE A N 1
ATOM 2560 C CA . ILE A 1 323 ? -5.902 10.898 -5.289 1 96.94 323 ILE A CA 1
ATOM 2561 C C . ILE A 1 323 ? -7.422 10.727 -5.309 1 96.94 323 ILE A C 1
ATOM 2563 O O . ILE A 1 323 ? -7.922 9.641 -5.617 1 96.94 323 ILE A O 1
ATOM 2567 N N . LEU A 1 324 ? -8.164 11.766 -5.055 1 95.81 324 LEU A N 1
ATOM 2568 C CA . LEU A 1 324 ? -9.609 11.672 -4.863 1 95.81 324 LEU A CA 1
ATOM 2569 C C . LEU A 1 324 ? -10.352 12.062 -6.137 1 95.81 324 LEU A C 1
ATOM 2571 O O . LEU A 1 324 ? -11.586 12.055 -6.164 1 95.81 324 LEU A O 1
ATOM 2575 N N . GLU A 1 325 ? -9.656 12.406 -7.184 1 94.06 325 GLU A N 1
ATOM 2576 C CA . GLU A 1 325 ? -10.234 13.016 -8.383 1 94.06 325 GLU A CA 1
ATOM 2577 C C . GLU A 1 325 ? -11.391 12.18 -8.922 1 94.06 325 GLU A C 1
ATOM 2579 O O . GLU A 1 325 ? -12.492 12.688 -9.109 1 94.06 325 GLU A O 1
ATOM 2584 N N . GLU A 1 326 ? -11.18 10.898 -9.125 1 92.19 326 GLU A N 1
ATOM 2585 C CA . GLU A 1 326 ? -12.211 10.047 -9.719 1 92.19 326 GLU A CA 1
ATOM 2586 C C . GLU A 1 326 ? -13.398 9.883 -8.781 1 92.19 326 GLU A C 1
ATOM 2588 O O . GLU A 1 326 ? -14.547 9.836 -9.227 1 92.19 326 GLU A O 1
ATOM 2593 N N . TYR A 1 327 ? -13.117 9.789 -7.551 1 93.25 327 TYR A N 1
ATOM 2594 C CA . TYR A 1 327 ? -14.195 9.633 -6.578 1 93.25 327 TYR A CA 1
ATOM 2595 C C . TYR A 1 327 ? -15.086 10.875 -6.547 1 93.25 327 TYR A C 1
ATOM 2597 O O . TYR A 1 327 ? -16.312 10.758 -6.504 1 93.25 327 TYR A O 1
ATOM 2605 N N . ARG A 1 328 ? -14.461 12.031 -6.52 1 90.12 328 ARG A N 1
ATOM 2606 C CA . ARG A 1 328 ? -15.188 13.289 -6.445 1 90.12 328 ARG A CA 1
ATOM 2607 C C . ARG A 1 328 ? -16.047 13.492 -7.684 1 90.12 328 ARG A C 1
ATOM 2609 O O . ARG A 1 328 ? -17.109 14.117 -7.613 1 90.12 328 ARG A O 1
ATOM 2616 N N . LYS A 1 329 ? -15.688 12.969 -8.805 1 88.19 329 LYS A N 1
ATOM 2617 C CA . LYS A 1 329 ? -16.438 13.102 -10.055 1 88.19 329 LYS A CA 1
ATOM 2618 C C . LYS A 1 329 ? -17.734 12.289 -10.008 1 88.19 329 LYS A C 1
ATOM 2620 O O . LYS A 1 329 ? -18.688 12.617 -10.695 1 88.19 329 LYS A O 1
ATOM 2625 N N . ARG A 1 330 ? -17.75 11.25 -9.258 1 79.94 330 ARG A N 1
ATOM 2626 C CA . ARG A 1 330 ? -18.922 10.383 -9.203 1 79.94 330 ARG A CA 1
ATOM 2627 C C . ARG A 1 330 ? -20.047 11.047 -8.43 1 79.94 330 ARG A C 1
ATOM 2629 O O . ARG A 1 330 ? -21.219 10.703 -8.617 1 79.94 330 ARG A O 1
ATOM 2636 N N . TYR A 1 331 ? -19.734 11.828 -7.555 1 64.5 331 TYR A N 1
ATOM 2637 C CA . TYR A 1 331 ? -20.781 12.422 -6.715 1 64.5 331 TYR A CA 1
ATOM 2638 C C . TYR A 1 331 ? -21.141 13.82 -7.199 1 64.5 331 TYR A C 1
ATOM 2640 O O . TYR A 1 331 ? -22.125 14.398 -6.75 1 64.5 331 TYR A O 1
ATOM 2648 N N . ASN A 1 332 ? -20.281 14.453 -7.957 1 54.19 332 ASN A N 1
ATOM 2649 C CA . ASN A 1 332 ? -20.719 15.719 -8.539 1 54.19 332 ASN A CA 1
ATOM 2650 C C . ASN A 1 332 ? -21.562 15.492 -9.789 1 54.19 332 ASN A C 1
ATOM 2652 O O . ASN A 1 332 ? -21.297 14.57 -10.562 1 54.19 332 ASN A O 1
ATOM 2656 N N . MET B 1 1 ? -15.805 -32.688 -22.516 1 62.31 1 MET B N 1
ATOM 2657 C CA . MET B 1 1 ? -14.43 -33.188 -22.578 1 62.31 1 MET B CA 1
ATOM 2658 C C . MET B 1 1 ? -14.375 -34.688 -22.266 1 62.31 1 MET B C 1
ATOM 2660 O O . MET B 1 1 ? -15.148 -35.188 -21.453 1 62.31 1 MET B O 1
ATOM 2664 N N . LYS B 1 2 ? -13.609 -35.406 -23.125 1 71.5 2 LYS B N 1
ATOM 2665 C CA . LYS B 1 2 ? -13.438 -36.844 -22.922 1 71.5 2 LYS B CA 1
ATOM 2666 C C . LYS B 1 2 ? -12.852 -37.125 -21.531 1 71.5 2 LYS B C 1
ATOM 2668 O O . LYS B 1 2 ? -11.93 -36.438 -21.094 1 71.5 2 LYS B O 1
ATOM 2673 N N . LYS B 1 3 ? -13.555 -38 -20.766 1 89.44 3 LYS B N 1
ATOM 2674 C CA . LYS B 1 3 ? -13.07 -38.406 -19.438 1 89.44 3 LYS B CA 1
ATOM 2675 C C . LYS B 1 3 ? -12.188 -39.625 -19.516 1 89.44 3 LYS B C 1
ATOM 2677 O O . LYS B 1 3 ? -12.445 -40.531 -20.312 1 89.44 3 LYS B O 1
ATOM 2682 N N . PHE B 1 4 ? -11.062 -39.625 -18.75 1 95.62 4 PHE B N 1
ATOM 2683 C CA . PHE B 1 4 ? -10.078 -40.719 -18.766 1 95.62 4 PHE B CA 1
ATOM 2684 C C . PHE B 1 4 ? -10.273 -41.625 -17.562 1 95.62 4 PHE B C 1
ATOM 2686 O O . PHE B 1 4 ? -10.859 -41.25 -16.562 1 95.62 4 PHE B O 1
ATOM 2693 N N . ASN B 1 5 ? -9.953 -42.844 -17.766 1 95.44 5 ASN B N 1
ATOM 2694 C CA . ASN B 1 5 ? -9.898 -43.75 -16.609 1 95.44 5 ASN B CA 1
ATOM 2695 C C . ASN B 1 5 ? -8.719 -43.406 -15.695 1 95.44 5 ASN B C 1
ATOM 2697 O O . ASN B 1 5 ? -8.82 -43.562 -14.477 1 95.44 5 ASN B O 1
ATOM 2701 N N . LYS B 1 6 ? -7.613 -43 -16.312 1 97.69 6 LYS B N 1
ATOM 2702 C CA . LYS B 1 6 ? -6.367 -42.625 -15.656 1 97.69 6 LYS B CA 1
ATOM 2703 C C . LYS B 1 6 ? -5.66 -41.5 -16.406 1 97.69 6 LYS B C 1
ATOM 2705 O O . LYS B 1 6 ? -5.754 -41.438 -17.641 1 97.69 6 LYS B O 1
ATOM 2710 N N . VAL B 1 7 ? -5.102 -40.656 -15.633 1 98.56 7 VAL B N 1
ATOM 2711 C CA . VAL B 1 7 ? -4.27 -39.625 -16.266 1 98.56 7 VAL B CA 1
ATOM 2712 C C . VAL B 1 7 ? -2.838 -40.125 -16.406 1 98.56 7 VAL B C 1
ATOM 2714 O O . VAL B 1 7 ? -2.203 -40.5 -15.414 1 98.56 7 VAL B O 1
ATOM 2717 N N . VAL B 1 8 ? -2.4 -40.25 -17.625 1 98.75 8 VAL B N 1
ATOM 2718 C CA . VAL B 1 8 ? -1.055 -40.719 -17.938 1 98.75 8 VAL B CA 1
ATOM 2719 C C . VAL B 1 8 ? -0.201 -39.531 -18.422 1 98.75 8 VAL B C 1
ATOM 2721 O O . VAL B 1 8 ? -0.375 -39.062 -19.547 1 98.75 8 VAL B O 1
ATOM 2724 N N . TRP B 1 9 ? 0.773 -39.156 -17.594 1 98.81 9 TRP B N 1
ATOM 2725 C CA . TRP B 1 9 ? 1.516 -37.938 -17.812 1 98.81 9 TRP B CA 1
ATOM 2726 C C . TRP B 1 9 ? 2.787 -38.188 -18.625 1 98.81 9 TRP B C 1
ATOM 2728 O O . TRP B 1 9 ? 3.467 -39.188 -18.406 1 98.81 9 TRP B O 1
ATOM 2738 N N . GLY B 1 10 ? 3.121 -37.344 -19.531 1 98.81 10 GLY B N 1
ATOM 2739 C CA . GLY B 1 10 ? 4.488 -37.031 -19.922 1 98.81 10 GLY B CA 1
ATOM 2740 C C . GLY B 1 10 ? 5.016 -35.75 -19.266 1 98.81 10 GLY B C 1
ATOM 2741 O O . GLY B 1 10 ? 4.238 -34.906 -18.828 1 98.81 10 GLY B O 1
ATOM 2742 N N . MET B 1 11 ? 6.281 -35.594 -19.141 1 98.75 11 MET B N 1
ATOM 2743 C CA . MET B 1 11 ? 6.891 -34.406 -18.562 1 98.75 11 MET B CA 1
ATOM 2744 C C . MET B 1 11 ? 8.031 -33.906 -19.438 1 98.75 11 MET B C 1
ATOM 2746 O O . MET B 1 11 ? 8.938 -34.656 -19.781 1 98.75 11 MET B O 1
ATOM 2750 N N . VAL B 1 12 ? 7.957 -32.625 -19.812 1 98.06 12 VAL B N 1
ATOM 2751 C CA . VAL B 1 12 ? 8.961 -31.984 -20.656 1 98.06 12 VAL B CA 1
ATOM 2752 C C . VAL B 1 12 ? 9.852 -31.078 -19.812 1 98.06 12 VAL B C 1
ATOM 2754 O O . VAL B 1 12 ? 9.578 -29.891 -19.672 1 98.06 12 VAL B O 1
ATOM 2757 N N . GLY B 1 13 ? 10.961 -31.609 -19.406 1 96 13 GLY B N 1
ATOM 2758 C CA . GLY B 1 13 ? 11.875 -30.922 -18.5 1 96 13 GLY B CA 1
ATOM 2759 C C . GLY B 1 13 ? 11.992 -31.609 -17.141 1 96 13 GLY B C 1
ATOM 2760 O O . GLY B 1 13 ? 10.984 -31.922 -16.516 1 96 13 GLY B O 1
ATOM 2761 N N . CYS B 1 14 ? 13.227 -31.906 -16.734 1 95.56 14 CYS B N 1
ATOM 2762 C CA . CYS B 1 14 ? 13.492 -32.594 -15.469 1 95.56 14 CYS B CA 1
ATOM 2763 C C . CYS B 1 14 ? 14.32 -31.703 -14.539 1 95.56 14 CYS B C 1
ATOM 2765 O O . CYS B 1 14 ? 15.312 -32.156 -13.961 1 95.56 14 CYS B O 1
ATOM 2767 N N . GLY B 1 15 ? 13.859 -30.438 -14.43 1 90.06 15 GLY B N 1
ATOM 2768 C CA . GLY B 1 15 ? 14.555 -29.484 -13.586 1 90.06 15 GLY B CA 1
ATOM 2769 C C . GLY B 1 15 ? 14.289 -29.688 -12.102 1 90.06 15 GLY B C 1
ATOM 2770 O O . GLY B 1 15 ? 13.492 -30.547 -11.727 1 90.06 15 GLY B O 1
ATOM 2771 N N . VAL B 1 16 ? 14.906 -28.891 -11.328 1 87.31 16 VAL B N 1
ATOM 2772 C CA . VAL B 1 16 ? 14.93 -29 -9.875 1 87.31 16 VAL B CA 1
ATOM 2773 C C . VAL B 1 16 ? 13.508 -28.891 -9.328 1 87.31 16 VAL B C 1
ATOM 2775 O O . VAL B 1 16 ? 13.164 -29.562 -8.344 1 87.31 16 VAL B O 1
ATOM 2778 N N . VAL B 1 17 ? 12.688 -28.125 -9.922 1 88.62 17 VAL B N 1
ATOM 2779 C CA . VAL B 1 17 ? 11.328 -27.875 -9.461 1 88.62 17 VAL B CA 1
ATOM 2780 C C . VAL B 1 17 ? 10.531 -29.172 -9.461 1 88.62 17 VAL B C 1
ATOM 2782 O O . VAL B 1 17 ? 9.547 -29.312 -8.734 1 88.62 17 VAL B O 1
ATOM 2785 N N . THR B 1 18 ? 10.93 -30.188 -10.219 1 94.88 18 THR B N 1
ATOM 2786 C CA . THR B 1 18 ? 10.156 -31.406 -10.398 1 94.88 18 THR B CA 1
ATOM 2787 C C . THR B 1 18 ? 10.555 -32.469 -9.367 1 94.88 18 THR B C 1
ATOM 2789 O O . THR B 1 18 ? 9.859 -33.469 -9.188 1 94.88 18 THR B O 1
ATOM 2792 N N . GLU B 1 19 ? 11.648 -32.25 -8.656 1 94.56 19 GLU B N 1
ATOM 2793 C CA . GLU B 1 19 ? 12.195 -33.25 -7.758 1 94.56 19 GLU B CA 1
ATOM 2794 C C . GLU B 1 19 ? 11.266 -33.5 -6.566 1 94.56 19 GLU B C 1
ATOM 2796 O O . GLU B 1 19 ? 10.922 -34.656 -6.266 1 94.56 19 GLU B O 1
ATOM 2801 N N . LYS B 1 20 ? 10.898 -32.438 -5.973 1 94.81 20 LYS B N 1
ATOM 2802 C CA . LYS B 1 20 ? 10.094 -32.531 -4.762 1 94.81 20 LYS B CA 1
ATOM 2803 C C . LYS B 1 20 ? 8.773 -31.781 -4.922 1 94.81 20 LYS B C 1
ATOM 2805 O O . LYS B 1 20 ? 7.715 -32.281 -4.543 1 94.81 20 LYS B O 1
ATOM 2810 N N . LYS B 1 21 ? 8.742 -30.703 -5.586 1 94.38 21 LYS B N 1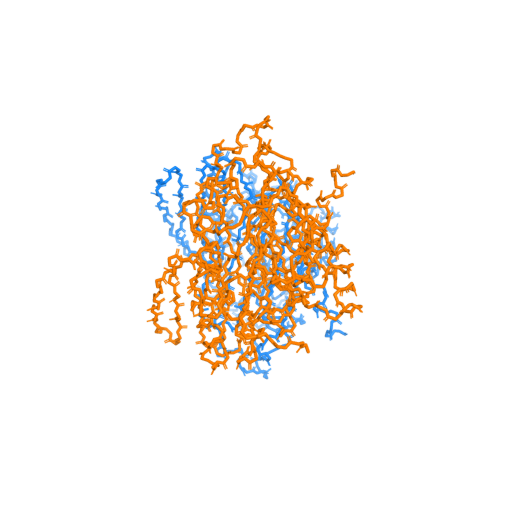
ATOM 2811 C CA . LYS B 1 21 ? 7.621 -29.766 -5.641 1 94.38 21 LYS B CA 1
ATOM 2812 C C . LYS B 1 21 ? 6.48 -30.344 -6.48 1 94.38 21 LYS B C 1
ATOM 2814 O O . LYS B 1 21 ? 5.332 -30.375 -6.035 1 94.38 21 LYS B O 1
ATOM 2819 N N . SER B 1 22 ? 6.84 -30.844 -7.707 1 95.62 22 SER B N 1
ATOM 2820 C CA . SER B 1 22 ? 5.746 -31.078 -8.641 1 95.62 22 SER B CA 1
ATOM 2821 C C . SER B 1 22 ? 5.785 -32.5 -9.18 1 95.62 22 SER B C 1
ATOM 2823 O O . SER B 1 22 ? 4.758 -33.188 -9.211 1 95.62 22 SER B O 1
ATOM 2825 N N . GLY B 1 23 ? 6.949 -33.094 -9.445 1 95.94 23 GLY B N 1
ATOM 2826 C CA . GLY B 1 23 ? 7.082 -34.375 -10.086 1 95.94 23 GLY B CA 1
ATOM 2827 C C . GLY B 1 23 ? 6.34 -35.5 -9.352 1 95.94 23 GLY B C 1
ATOM 2828 O O . GLY B 1 23 ? 5.492 -36.156 -9.938 1 95.94 23 GLY B O 1
ATOM 2829 N N . PRO B 1 24 ? 6.598 -35.656 -8.102 1 97.44 24 PRO B N 1
ATOM 2830 C CA . PRO B 1 24 ? 5.941 -36.719 -7.332 1 97.44 24 PRO B CA 1
ATOM 2831 C C . PRO B 1 24 ? 4.418 -36.625 -7.371 1 97.44 24 PRO B C 1
ATOM 2833 O O . PRO B 1 24 ? 3.727 -37.656 -7.301 1 97.44 24 PRO B O 1
ATOM 2836 N N . GLY B 1 25 ? 3.875 -35.469 -7.48 1 97.75 25 GLY B N 1
ATOM 2837 C CA . GLY B 1 25 ? 2.434 -35.281 -7.57 1 97.75 25 GLY B CA 1
ATOM 2838 C C . GLY B 1 25 ? 1.824 -35.969 -8.789 1 97.75 25 GLY B C 1
ATOM 2839 O O . GLY B 1 25 ? 0.651 -36.344 -8.773 1 97.75 25 GLY B O 1
ATOM 2840 N N . LEU B 1 26 ? 2.604 -36.156 -9.836 1 98.44 26 LEU B N 1
ATOM 2841 C CA . LEU B 1 26 ? 2.115 -36.75 -11.078 1 98.44 26 LEU B CA 1
ATOM 2842 C C . LEU B 1 26 ? 1.938 -38.25 -10.93 1 98.44 26 LEU B C 1
ATOM 2844 O O . LEU B 1 26 ? 1.068 -38.844 -11.578 1 98.44 26 LEU B O 1
ATOM 2848 N N . TYR B 1 27 ? 2.791 -38.906 -10.047 1 97.75 27 TYR B N 1
ATOM 2849 C CA . TYR B 1 27 ? 2.699 -40.344 -9.977 1 97.75 27 TYR B CA 1
ATOM 2850 C C . TYR B 1 27 ? 2.221 -40.812 -8.609 1 97.75 27 TYR B C 1
ATOM 2852 O O . TYR B 1 27 ? 1.905 -42 -8.414 1 97.75 27 TYR B O 1
ATOM 2860 N N . LYS B 1 28 ? 2.082 -39.906 -7.637 1 98 28 LYS B N 1
ATOM 2861 C CA . LYS B 1 28 ? 1.568 -40.25 -6.32 1 98 28 LYS B CA 1
ATOM 2862 C C . LYS B 1 28 ? 0.082 -39.938 -6.199 1 98 28 LYS B C 1
ATOM 2864 O O . LYS B 1 28 ? -0.595 -40.438 -5.297 1 98 28 LYS B O 1
ATOM 2869 N N . SER B 1 29 ? -0.461 -39.156 -7.043 1 98.19 29 SER B N 1
ATOM 2870 C CA . SER B 1 29 ? -1.89 -38.844 -7.047 1 98.19 29 SER B CA 1
ATOM 2871 C C . SER B 1 29 ? -2.707 -40.062 -7.461 1 98.19 29 SER B C 1
ATOM 2873 O O . SER B 1 29 ? -2.242 -40.906 -8.25 1 98.19 29 SER B O 1
ATOM 2875 N N . GLU B 1 30 ? -3.904 -40.156 -6.902 1 98.19 30 GLU B N 1
ATOM 2876 C CA . GLU B 1 30 ? -4.809 -41.219 -7.27 1 98.19 30 GLU B CA 1
ATOM 2877 C C . GLU B 1 30 ? -5.207 -41.156 -8.742 1 98.19 30 GLU B C 1
ATOM 2879 O O . GLU B 1 30 ? -5.523 -40.062 -9.242 1 98.19 30 GLU B O 1
ATOM 2884 N N . ASN B 1 31 ? -5.18 -42.312 -9.445 1 98.31 31 ASN B N 1
ATOM 2885 C CA . ASN B 1 31 ? -5.547 -42.438 -10.852 1 98.31 31 ASN B CA 1
ATOM 2886 C C . ASN B 1 31 ? -4.617 -41.625 -11.742 1 98.31 31 ASN B C 1
ATOM 2888 O O . ASN B 1 31 ? -5.059 -41 -12.711 1 98.31 31 ASN B O 1
ATOM 2892 N N . SER B 1 32 ? -3.357 -41.656 -11.344 1 98.5 32 SER B N 1
ATOM 2893 C CA . SER B 1 32 ? -2.355 -40.844 -12.031 1 98.5 32 SER B CA 1
ATOM 2894 C C . SER B 1 32 ? -1.033 -41.594 -12.156 1 98.5 32 SER B C 1
ATOM 2896 O O . SER B 1 32 ? -0.642 -42.312 -11.25 1 98.5 32 SER B O 1
ATOM 2898 N N . GLU B 1 33 ? -0.418 -41.438 -13.258 1 98.25 33 GLU B N 1
ATOM 2899 C CA . GLU B 1 33 ? 0.895 -42.062 -13.438 1 98.25 33 GLU B CA 1
ATOM 2900 C C . GLU B 1 33 ? 1.784 -41.188 -14.336 1 98.25 33 GLU B C 1
ATOM 2902 O O . GLU B 1 33 ? 1.303 -40.562 -15.281 1 98.25 33 GLU B O 1
ATOM 2907 N N . LEU B 1 34 ? 3.031 -41.125 -14 1 98.75 34 LEU B N 1
ATOM 2908 C CA . LEU B 1 34 ? 4.039 -40.531 -14.867 1 98.75 34 LEU B CA 1
ATOM 2909 C C . LEU B 1 34 ? 4.727 -41.594 -15.711 1 98.75 34 LEU B C 1
ATOM 2911 O O . LEU B 1 34 ? 5.523 -42.406 -15.203 1 98.75 34 LEU B O 1
ATOM 2915 N N . LYS B 1 35 ? 4.43 -41.562 -16.938 1 98.62 35 LYS B N 1
ATOM 2916 C CA . LYS B 1 35 ? 4.887 -42.625 -17.828 1 98.62 35 LYS B CA 1
ATOM 2917 C C . LYS B 1 35 ? 6.246 -42.281 -18.438 1 98.62 35 LYS B C 1
ATOM 2919 O O . LYS B 1 35 ? 7.07 -43.188 -18.641 1 98.62 35 LYS B O 1
ATOM 2924 N N . ALA B 1 36 ? 6.426 -41 -18.75 1 98.62 36 ALA B N 1
ATOM 2925 C CA . ALA B 1 36 ? 7.605 -40.656 -19.547 1 98.62 36 ALA B CA 1
ATOM 2926 C C . ALA B 1 36 ? 8.141 -39.281 -19.203 1 98.62 36 ALA B C 1
ATOM 2928 O O . ALA B 1 36 ? 7.383 -38.406 -18.797 1 98.62 36 ALA B O 1
ATOM 2929 N N . VAL B 1 37 ? 9.453 -39.125 -19.422 1 98.69 37 VAL B N 1
ATOM 2930 C CA . VAL B 1 37 ? 10.086 -37.812 -19.25 1 98.69 37 VAL B CA 1
ATOM 2931 C C . VAL B 1 37 ? 10.961 -37.531 -20.469 1 98.69 37 VAL B C 1
ATOM 2933 O O . VAL B 1 37 ? 11.367 -38.438 -21.188 1 98.69 37 VAL B O 1
ATOM 2936 N N . PHE B 1 38 ? 11.125 -36.25 -20.672 1 98.19 38 PHE B N 1
ATOM 2937 C CA . PHE B 1 38 ? 12.031 -35.688 -21.656 1 98.19 38 PHE B CA 1
ATOM 2938 C C . PHE B 1 38 ? 12.828 -34.531 -21.078 1 98.19 38 PHE B C 1
ATOM 2940 O O . PHE B 1 38 ? 12.297 -33.75 -20.297 1 98.19 38 PHE B O 1
ATOM 2947 N N . ASP B 1 39 ? 14.07 -34.469 -21.391 1 97.38 39 ASP B 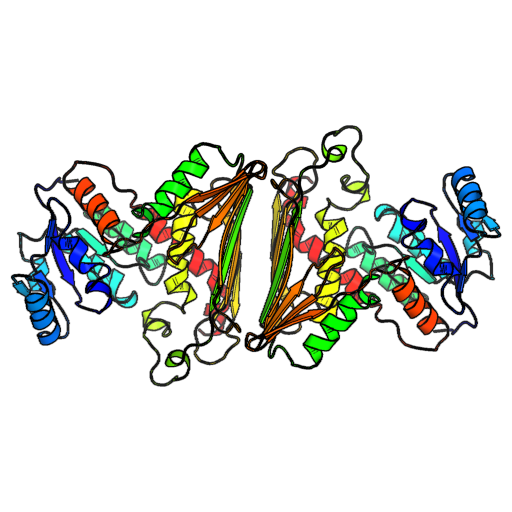N 1
ATOM 2948 C CA . ASP B 1 39 ? 14.914 -33.312 -21.125 1 97.38 39 ASP B CA 1
ATOM 2949 C C . ASP B 1 39 ? 15.891 -33.062 -22.281 1 97.38 39 ASP B C 1
ATOM 2951 O O . ASP B 1 39 ? 16.281 -34.031 -22.969 1 97.38 39 ASP B O 1
ATOM 2955 N N . LEU B 1 40 ? 16.156 -31.781 -22.469 1 94.44 40 LEU B N 1
ATOM 2956 C CA . LEU B 1 40 ? 17.156 -31.5 -23.484 1 94.44 40 LEU B CA 1
ATOM 2957 C C . LEU B 1 40 ? 18.453 -32.25 -23.219 1 94.44 40 LEU B C 1
ATOM 2959 O O . LEU B 1 40 ? 19.172 -32.625 -24.141 1 94.44 40 LEU B O 1
ATOM 2963 N N . ASP B 1 41 ? 18.719 -32.375 -21.969 1 96.19 41 ASP B N 1
ATOM 2964 C CA . ASP B 1 41 ? 19.828 -33.219 -21.547 1 96.19 41 ASP B CA 1
ATOM 2965 C C . ASP B 1 41 ? 19.344 -34.656 -21.281 1 96.19 41 ASP B C 1
ATOM 2967 O O . ASP B 1 41 ? 18.797 -34.938 -20.219 1 96.19 41 ASP B O 1
ATOM 2971 N N . TYR B 1 42 ? 19.672 -35.5 -22.203 1 96.56 42 TYR B N 1
ATOM 2972 C CA . TYR B 1 42 ? 19.156 -36.875 -22.156 1 96.56 42 TYR B CA 1
ATOM 2973 C C . TYR B 1 42 ? 19.625 -37.594 -20.906 1 96.56 42 TYR B C 1
ATOM 2975 O O . TYR B 1 42 ? 18.875 -38.344 -20.281 1 96.56 42 TYR B O 1
ATOM 2983 N N . ASP B 1 43 ? 20.812 -37.312 -20.531 1 96.69 43 ASP B N 1
ATOM 2984 C CA . ASP B 1 43 ? 21.359 -37.969 -19.344 1 96.69 43 ASP B CA 1
ATOM 2985 C C . ASP B 1 43 ? 20.641 -37.5 -18.094 1 96.69 43 ASP B C 1
ATOM 2987 O O . ASP B 1 43 ? 20.422 -38.312 -17.172 1 96.69 43 ASP B O 1
ATOM 2991 N N . ARG B 1 44 ? 20.312 -36.281 -18.078 1 96.31 44 ARG B N 1
ATOM 2992 C CA . ARG B 1 44 ? 19.531 -35.75 -16.969 1 96.31 44 ARG B CA 1
ATOM 2993 C C . ARG B 1 44 ? 18.156 -36.438 -16.891 1 96.31 44 ARG B C 1
ATOM 2995 O O . ARG B 1 44 ? 17.688 -36.75 -15.797 1 96.31 44 ARG B O 1
ATOM 3002 N N . ALA B 1 45 ? 17.562 -36.625 -18.031 1 97.56 45 ALA B N 1
ATOM 3003 C CA . ALA B 1 45 ? 16.266 -37.281 -18.078 1 97.56 45 ALA B CA 1
ATOM 3004 C C . ALA B 1 45 ? 16.359 -38.75 -17.609 1 97.56 45 ALA B C 1
ATOM 3006 O O . ALA B 1 45 ? 15.508 -39.219 -16.859 1 97.56 45 ALA B O 1
ATOM 3007 N N . CYS B 1 46 ? 17.422 -39.406 -18.031 1 98 46 CYS B N 1
ATOM 3008 C CA . CYS B 1 46 ? 17.625 -40.812 -17.625 1 98 46 CYS B CA 1
ATOM 3009 C C . CYS B 1 46 ? 17.844 -40.906 -16.125 1 98 46 CYS B C 1
ATOM 3011 O O . CYS B 1 46 ? 17.281 -41.812 -15.484 1 98 46 CYS B O 1
ATOM 3013 N N . ASP B 1 47 ? 18.641 -40.062 -15.695 1 97.81 47 ASP B N 1
ATOM 3014 C CA . ASP B 1 47 ? 18.922 -40.031 -14.258 1 97.81 47 ASP B CA 1
ATOM 3015 C C . ASP B 1 47 ? 17.641 -39.781 -13.461 1 97.81 47 ASP B C 1
ATOM 3017 O O . ASP B 1 47 ? 17.391 -40.469 -12.461 1 97.81 47 ASP B O 1
ATOM 3021 N N . TYR B 1 48 ? 16.891 -38.781 -13.906 1 97.81 48 TYR B N 1
ATOM 3022 C CA . TYR B 1 48 ? 15.625 -38.5 -13.258 1 97.81 48 TYR B CA 1
ATOM 3023 C C . TYR B 1 48 ? 14.695 -39.688 -13.273 1 97.81 48 TYR B C 1
ATOM 3025 O O . TYR B 1 48 ? 14.086 -40.031 -12.258 1 97.81 48 TYR B O 1
ATOM 3033 N N . ALA B 1 49 ? 14.57 -40.344 -14.406 1 98.06 49 ALA B N 1
ATOM 3034 C CA . ALA B 1 49 ? 13.695 -41.5 -14.586 1 98.06 49 ALA B CA 1
ATOM 3035 C C . ALA B 1 49 ? 14.07 -42.625 -13.633 1 98.06 49 ALA B C 1
ATOM 3037 O O . ALA B 1 49 ? 13.195 -43.25 -13.023 1 98.06 49 ALA B O 1
ATOM 3038 N N . LYS B 1 50 ? 15.336 -42.844 -13.516 1 97.62 50 LYS B N 1
ATOM 3039 C CA . LYS B 1 50 ? 15.828 -43.875 -12.617 1 97.62 50 LYS B CA 1
ATOM 3040 C C . LYS B 1 50 ? 15.477 -43.562 -11.164 1 97.62 50 LYS B C 1
ATOM 3042 O O . LYS B 1 50 ? 14.945 -44.438 -10.453 1 97.62 50 LYS B O 1
ATOM 3047 N N . ARG B 1 51 ? 15.711 -42.344 -10.734 1 96.88 51 ARG B N 1
ATOM 3048 C CA . ARG B 1 51 ? 15.508 -41.938 -9.352 1 96.88 51 ARG B CA 1
ATOM 3049 C C . ARG B 1 51 ? 14.023 -41.938 -8.992 1 96.88 51 ARG B C 1
ATOM 3051 O O . ARG B 1 51 ? 13.656 -42.219 -7.852 1 96.88 51 ARG B O 1
ATOM 3058 N N . HIS B 1 52 ? 13.164 -41.719 -10.023 1 97.38 52 HIS B N 1
ATOM 3059 C CA . HIS B 1 52 ? 11.758 -41.5 -9.727 1 97.38 52 HIS B CA 1
ATOM 3060 C C . HIS B 1 52 ? 10.906 -42.656 -10.281 1 97.38 52 HIS B C 1
ATOM 3062 O O . HIS B 1 52 ? 9.672 -42.594 -10.203 1 97.38 52 HIS B O 1
ATOM 3068 N N . GLY B 1 53 ? 11.5 -43.656 -10.859 1 97.06 53 GLY B N 1
ATOM 3069 C CA . GLY B 1 53 ? 10.812 -44.844 -11.344 1 97.06 53 GLY B CA 1
ATOM 3070 C C . GLY B 1 53 ? 9.945 -44.562 -12.562 1 97.06 53 GLY B C 1
ATOM 3071 O O . GLY B 1 53 ? 8.844 -45.125 -12.672 1 97.06 53 GLY B O 1
ATOM 3072 N N . VAL B 1 54 ? 10.352 -43.688 -13.453 1 98.06 54 VAL B N 1
ATOM 3073 C CA . VAL B 1 54 ? 9.625 -43.406 -14.688 1 98.06 54 VAL B CA 1
ATOM 3074 C C . VAL B 1 54 ? 10.047 -44.375 -15.781 1 98.06 54 VAL B C 1
ATOM 3076 O O . VAL B 1 54 ? 11.234 -44.5 -16.094 1 98.06 54 VAL B O 1
ATOM 3079 N N . PRO B 1 55 ? 9.211 -45.031 -16.375 1 97.62 55 PRO B N 1
ATOM 3080 C CA . PRO B 1 55 ? 9.555 -46.188 -17.234 1 97.62 55 PRO B CA 1
ATOM 3081 C C . PRO B 1 55 ? 10.195 -45.75 -18.547 1 97.62 55 PRO B C 1
ATOM 3083 O O . PRO B 1 55 ? 10.984 -46.5 -19.125 1 97.62 55 PRO B O 1
ATOM 3086 N N . VAL B 1 56 ? 9.82 -44.562 -19.078 1 98.44 56 VAL B N 1
ATOM 3087 C CA . VAL B 1 56 ? 10.227 -44.25 -20.453 1 98.44 56 VAL B CA 1
ATOM 3088 C C . VAL B 1 56 ? 10.938 -42.906 -20.469 1 98.44 56 VAL B C 1
ATOM 3090 O O . VAL B 1 56 ? 10.5 -41.938 -19.812 1 98.44 56 VAL B O 1
ATOM 3093 N N . VAL B 1 57 ? 12.023 -42.844 -21.172 1 98.62 57 VAL B N 1
ATOM 3094 C CA . VAL B 1 57 ? 12.703 -41.594 -21.5 1 98.62 57 VAL B CA 1
ATOM 3095 C C . VAL B 1 57 ? 12.703 -41.375 -23.016 1 98.62 57 VAL B C 1
ATOM 3097 O O . VAL B 1 57 ? 13.258 -42.188 -23.75 1 98.62 57 VAL B O 1
ATOM 3100 N N . TYR B 1 58 ? 12.109 -40.375 -23.406 1 98.31 58 TYR B N 1
ATOM 3101 C CA . TYR B 1 58 ? 12.078 -40.062 -24.828 1 98.31 58 TYR B CA 1
ATOM 3102 C C . TYR B 1 58 ? 13.25 -39.188 -25.234 1 98.31 58 TYR B C 1
ATOM 3104 O O . TYR B 1 58 ? 13.695 -38.344 -24.453 1 98.31 58 TYR B O 1
ATOM 3112 N N . LYS B 1 59 ? 13.633 -39.281 -26.453 1 97.38 59 LYS B N 1
ATOM 3113 C CA . LYS B 1 59 ? 14.734 -38.5 -26.969 1 97.38 59 LYS B CA 1
ATOM 3114 C C . LYS B 1 59 ? 14.234 -37.156 -27.531 1 97.38 59 LYS B C 1
ATOM 3116 O O . LYS B 1 59 ? 14.992 -36.188 -27.609 1 97.38 59 LYS B O 1
ATOM 3121 N N . THR B 1 60 ? 13.008 -37.188 -27.938 1 97.44 60 THR B N 1
ATOM 3122 C CA . THR B 1 60 ? 12.414 -35.969 -28.438 1 97.44 60 THR B CA 1
ATOM 3123 C C . THR B 1 60 ? 11.016 -35.75 -27.859 1 97.44 60 THR B C 1
ATOM 3125 O O . THR B 1 60 ? 10.359 -36.719 -27.453 1 97.44 60 THR B O 1
ATOM 3128 N N . VAL B 1 61 ? 10.602 -34.531 -27.859 1 97.81 61 VAL B N 1
ATOM 3129 C CA . VAL B 1 61 ? 9.258 -34.188 -27.391 1 97.81 61 VAL B CA 1
ATOM 3130 C C . VAL B 1 61 ? 8.227 -34.812 -28.344 1 97.81 61 VAL B C 1
ATOM 3132 O O . VAL B 1 61 ? 7.164 -35.25 -27.922 1 97.81 61 VAL B O 1
ATOM 3135 N N . GLU B 1 62 ? 8.547 -34.844 -29.625 1 97.69 62 GLU B N 1
ATOM 3136 C CA . GLU B 1 62 ? 7.652 -35.375 -30.641 1 97.69 62 GLU B CA 1
ATOM 3137 C C . GLU B 1 62 ? 7.34 -36.844 -30.391 1 97.69 62 GLU B C 1
ATOM 3139 O O . GLU B 1 62 ? 6.191 -37.281 -30.547 1 97.69 62 GLU B O 1
ATOM 3144 N N . GLU B 1 63 ? 8.359 -37.562 -30.016 1 98.12 63 GLU B N 1
ATOM 3145 C CA . GLU B 1 63 ? 8.156 -38.969 -29.688 1 98.12 63 GLU B CA 1
ATOM 3146 C C . GLU B 1 63 ? 7.191 -39.125 -28.516 1 98.12 63 GLU B C 1
ATOM 3148 O O . GLU B 1 63 ? 6.324 -40 -28.516 1 98.12 63 GLU B O 1
ATOM 3153 N N . MET B 1 64 ? 7.375 -38.312 -27.5 1 98.31 64 MET B N 1
ATOM 3154 C CA . MET B 1 64 ? 6.496 -38.344 -26.344 1 98.31 64 MET B CA 1
ATOM 3155 C C . MET B 1 64 ? 5.055 -38.062 -26.734 1 98.31 64 MET B C 1
ATOM 3157 O O . MET B 1 64 ? 4.133 -38.75 -26.328 1 98.31 64 MET B O 1
ATOM 3161 N N . LEU B 1 65 ? 4.832 -37.031 -27.578 1 98.38 65 LEU B N 1
ATOM 3162 C CA . LEU B 1 65 ? 3.504 -36.562 -27.953 1 98.38 65 LEU B CA 1
ATOM 3163 C C . LEU B 1 65 ? 2.818 -37.562 -28.875 1 98.38 65 LEU B C 1
ATOM 3165 O O . LEU B 1 65 ? 1.593 -37.562 -29.016 1 98.38 65 LEU B O 1
ATOM 3169 N N . ALA B 1 66 ? 3.623 -38.438 -29.5 1 98.12 66 ALA B N 1
ATOM 3170 C CA . ALA B 1 66 ? 3.078 -39.469 -30.406 1 98.12 66 ALA B CA 1
ATOM 3171 C C . ALA B 1 66 ? 2.605 -40.688 -29.641 1 98.12 66 ALA B C 1
ATOM 3173 O O . ALA B 1 66 ? 1.904 -41.531 -30.188 1 98.12 66 ALA B O 1
ATOM 3174 N N . ASP B 1 67 ? 3.006 -40.812 -28.406 1 98.12 67 ASP B N 1
ATOM 3175 C CA . ASP B 1 67 ? 2.604 -41.969 -27.594 1 98.12 67 ASP B CA 1
ATOM 3176 C C . ASP B 1 67 ? 1.107 -41.906 -27.281 1 98.12 67 ASP B C 1
ATOM 3178 O O . ASP B 1 67 ? 0.634 -41 -26.594 1 98.12 67 ASP B O 1
ATOM 3182 N N . PRO B 1 68 ? 0.364 -42.875 -27.703 1 97.38 68 PRO B N 1
ATOM 3183 C CA . PRO B 1 68 ? -1.091 -42.812 -27.547 1 97.38 68 PRO B CA 1
ATOM 3184 C C . PRO B 1 68 ? -1.529 -43.031 -26.094 1 97.38 68 PRO B C 1
ATOM 3186 O O . PRO B 1 68 ? -2.68 -42.75 -25.75 1 97.38 68 PRO B O 1
ATOM 3189 N N . GLU B 1 69 ? -0.644 -43.5 -25.25 1 97.69 69 GLU B N 1
ATOM 3190 C CA . GLU B 1 69 ? -1.011 -43.719 -23.859 1 97.69 69 GLU B CA 1
ATOM 3191 C C . GLU B 1 69 ? -0.96 -42.438 -23.047 1 97.69 69 GLU B C 1
ATOM 3193 O O . GLU B 1 69 ? -1.634 -42.312 -22.016 1 97.69 69 GLU B O 1
ATOM 3198 N N . ILE B 1 70 ? -0.195 -41.531 -23.5 1 98.44 70 ILE B N 1
ATOM 3199 C CA . ILE B 1 70 ? -0.052 -40.25 -22.797 1 98.44 70 ILE B CA 1
ATOM 3200 C C . ILE B 1 70 ? -1.22 -39.344 -23.141 1 98.44 70 ILE B C 1
ATOM 3202 O O . ILE B 1 70 ? -1.495 -39.094 -24.328 1 98.44 70 ILE B O 1
ATOM 3206 N N . ASN B 1 71 ? -1.921 -38.875 -22.141 1 97.94 71 ASN B N 1
ATOM 3207 C CA . ASN B 1 71 ? -3.059 -38 -22.422 1 97.94 71 ASN B CA 1
ATOM 3208 C C . ASN B 1 71 ? -2.857 -36.625 -21.844 1 97.94 71 ASN B C 1
ATOM 3210 O O . ASN B 1 71 ? -3.561 -35.688 -22.219 1 97.94 71 ASN B O 1
ATOM 3214 N N . ALA B 1 72 ? -1.863 -36.375 -20.969 1 98.69 72 ALA B N 1
ATOM 3215 C CA . ALA B 1 72 ? -1.518 -35.062 -20.422 1 98.69 72 ALA B CA 1
ATOM 3216 C C . ALA B 1 72 ? -0.005 -34.906 -20.328 1 98.69 72 ALA B C 1
ATOM 3218 O O . ALA B 1 72 ? 0.729 -35.875 -20.188 1 98.69 72 ALA B O 1
ATOM 3219 N N . VAL B 1 73 ? 0.47 -33.688 -20.406 1 98.88 73 VAL B N 1
ATOM 3220 C CA . VAL B 1 73 ? 1.904 -33.406 -20.375 1 98.88 73 VAL B CA 1
ATOM 3221 C C . VAL B 1 73 ? 2.195 -32.25 -19.422 1 98.88 73 VAL B C 1
ATOM 3223 O O . VAL B 1 73 ? 1.637 -31.156 -19.578 1 98.88 73 VAL B O 1
ATOM 3226 N N . TYR B 1 74 ? 3.043 -32.469 -18.406 1 98.75 74 TYR B N 1
ATOM 3227 C CA . TYR B 1 74 ? 3.521 -31.422 -17.516 1 98.75 74 TYR B CA 1
ATOM 3228 C C . TYR B 1 74 ? 4.707 -30.688 -18.109 1 98.75 74 TYR B C 1
ATOM 3230 O O . TYR B 1 74 ? 5.648 -31.312 -18.609 1 98.75 74 TYR B O 1
ATOM 3238 N N . LEU B 1 75 ? 4.664 -29.359 -18.078 1 98.25 75 LEU B N 1
ATOM 3239 C CA . LEU B 1 75 ? 5.648 -28.5 -18.734 1 98.25 75 LEU B CA 1
ATOM 3240 C C . LEU B 1 75 ? 6.355 -27.609 -17.719 1 98.25 75 LEU B C 1
ATOM 3242 O O . LEU B 1 75 ? 6.098 -26.406 -17.672 1 98.25 75 LEU B O 1
ATOM 3246 N N . PRO B 1 76 ? 7.273 -28.203 -16.953 1 96.94 76 PRO B N 1
ATOM 3247 C CA . PRO B 1 76 ? 8.031 -27.422 -15.977 1 96.94 76 PRO B CA 1
ATOM 3248 C C . PRO B 1 76 ? 9.227 -26.703 -16.578 1 96.94 76 PRO B C 1
ATOM 3250 O O . PRO B 1 76 ? 10.352 -26.828 -16.094 1 96.94 76 PRO B O 1
ATOM 3253 N N . THR B 1 77 ? 9.047 -25.875 -17.625 1 94.06 77 THR B N 1
ATOM 3254 C CA . THR B 1 77 ? 10.078 -25.125 -18.328 1 94.06 77 THR B CA 1
ATOM 3255 C C . THR B 1 77 ? 9.992 -23.641 -17.969 1 94.06 77 THR B C 1
ATOM 3257 O O . THR B 1 77 ? 9.023 -23.188 -17.344 1 94.06 77 THR B O 1
ATOM 3260 N N . PRO B 1 78 ? 11.008 -22.891 -18.312 1 92.31 78 PRO B N 1
ATOM 3261 C CA . PRO B 1 78 ? 10.883 -21.453 -18.156 1 92.31 78 PRO B CA 1
ATOM 3262 C C . PRO B 1 78 ? 9.758 -20.859 -19.016 1 92.31 78 PRO B C 1
ATOM 3264 O O . PRO B 1 78 ? 9.391 -21.438 -20.047 1 92.31 78 PRO B O 1
ATOM 3267 N N . PRO B 1 79 ? 9.273 -19.719 -18.625 1 93.31 79 PRO B N 1
ATOM 3268 C CA . PRO B 1 79 ? 8.102 -19.125 -19.266 1 93.31 79 PRO B CA 1
ATOM 3269 C C . PRO B 1 79 ? 8.281 -18.953 -20.781 1 93.31 79 PRO B C 1
ATOM 3271 O O . PRO B 1 79 ? 7.32 -19.094 -21.547 1 93.31 79 PRO B O 1
ATOM 3274 N N . LYS B 1 80 ? 9.461 -18.734 -21.203 1 93.31 80 LYS B N 1
ATOM 3275 C CA . LYS B 1 80 ? 9.703 -18.484 -22.609 1 93.31 80 LYS B CA 1
ATOM 3276 C C . LYS B 1 80 ? 9.281 -19.688 -23.469 1 93.31 80 LYS B C 1
ATOM 3278 O O . LYS B 1 80 ? 8.977 -19.531 -24.656 1 93.31 80 LYS B O 1
ATOM 3283 N N . PHE B 1 81 ? 9.18 -20.859 -22.859 1 95.25 81 PHE B N 1
ATOM 3284 C CA . PHE B 1 81 ? 8.898 -22.062 -23.625 1 95.25 81 PHE B CA 1
ATOM 3285 C C . PHE B 1 81 ? 7.453 -22.5 -23.438 1 95.25 81 PHE B C 1
ATOM 3287 O O . PHE B 1 81 ? 6.988 -23.438 -24.078 1 95.25 81 PHE B O 1
ATOM 3294 N N . HIS B 1 82 ? 6.691 -21.859 -22.562 1 97.38 82 HIS B N 1
ATOM 3295 C CA . HIS B 1 82 ? 5.359 -22.312 -22.188 1 97.38 82 HIS B CA 1
ATOM 3296 C C . HIS B 1 82 ? 4.422 -22.359 -23.391 1 97.38 82 HIS B C 1
ATOM 3298 O O . HIS B 1 82 ? 3.758 -23.359 -23.625 1 97.38 82 HIS B O 1
ATOM 3304 N N . LYS B 1 83 ? 4.445 -21.281 -24.094 1 97.94 83 LYS B N 1
ATOM 3305 C CA . LYS B 1 83 ? 3.533 -21.234 -25.219 1 97.94 83 LYS B CA 1
ATOM 3306 C C . LYS B 1 83 ? 3.869 -22.312 -26.25 1 97.94 83 LYS B C 1
ATOM 3308 O O . LYS B 1 83 ? 2.996 -23.094 -26.641 1 97.94 83 LYS B O 1
ATOM 3313 N N . ASP B 1 84 ? 5.117 -22.375 -26.609 1 97.88 84 ASP B N 1
ATOM 3314 C CA . ASP B 1 84 ? 5.539 -23.297 -27.656 1 97.88 84 ASP B CA 1
ATOM 3315 C C . ASP B 1 84 ? 5.184 -24.75 -27.297 1 97.88 84 ASP B C 1
ATOM 3317 O O . ASP B 1 84 ? 4.543 -25.438 -28.078 1 97.88 84 ASP B O 1
ATOM 3321 N N . TYR B 1 85 ? 5.531 -25.141 -26.141 1 98.31 85 TYR B N 1
ATOM 3322 C CA . TYR B 1 85 ? 5.281 -26.531 -25.75 1 98.31 85 TYR B CA 1
ATOM 3323 C C . TYR B 1 85 ? 3.791 -26.766 -25.531 1 98.31 85 TYR B C 1
ATOM 3325 O O . TYR B 1 85 ? 3.287 -27.859 -25.844 1 98.31 85 TYR B O 1
ATOM 3333 N N . SER B 1 86 ? 3.096 -25.812 -25 1 98.62 86 SER B N 1
ATOM 3334 C CA . SER B 1 86 ? 1.652 -25.969 -24.844 1 98.62 86 SER B CA 1
ATOM 3335 C C . SER B 1 86 ? 0.965 -26.125 -26.203 1 98.62 86 SER B C 1
ATOM 3337 O O . SER B 1 86 ? 0.079 -26.969 -26.359 1 98.62 86 SER B O 1
ATOM 3339 N N . MET B 1 87 ? 1.43 -25.328 -27.156 1 98.56 87 MET B N 1
ATOM 3340 C CA . MET B 1 87 ? 0.859 -25.406 -28.5 1 98.56 87 MET B CA 1
ATOM 3341 C C . MET B 1 87 ? 1.102 -26.781 -29.109 1 98.56 87 MET B C 1
ATOM 3343 O O . MET B 1 87 ? 0.202 -27.359 -29.719 1 98.56 87 MET B O 1
ATOM 3347 N N . LYS B 1 88 ? 2.281 -27.297 -28.969 1 98.5 88 LYS B N 1
ATOM 3348 C CA . LYS B 1 88 ? 2.607 -28.625 -29.469 1 98.5 88 LYS B CA 1
ATOM 3349 C C . LYS B 1 88 ? 1.71 -29.688 -28.828 1 98.5 88 LYS B C 1
ATOM 3351 O O . LYS B 1 88 ? 1.24 -30.594 -29.516 1 98.5 88 LYS B O 1
ATOM 3356 N N . CYS B 1 89 ? 1.505 -29.562 -27.516 1 98.62 89 CYS B N 1
ATOM 3357 C CA . CYS B 1 89 ? 0.619 -30.484 -26.828 1 98.62 89 CYS B CA 1
ATOM 3358 C C . CYS B 1 89 ? -0.792 -30.422 -27.391 1 98.62 89 CYS B C 1
ATOM 3360 O O . CYS B 1 89 ? -1.38 -31.469 -27.719 1 98.62 89 CYS B O 1
ATOM 3362 N N . LEU B 1 90 ? -1.301 -29.234 -27.562 1 98.5 90 LEU B N 1
ATOM 3363 C CA . LEU B 1 90 ? -2.654 -29.031 -28.078 1 98.5 90 LEU B CA 1
ATOM 3364 C C . LEU B 1 90 ? -2.801 -29.625 -29.469 1 98.5 90 LEU B C 1
ATOM 3366 O O . LEU B 1 90 ? -3.789 -30.297 -29.766 1 98.5 90 LEU B O 1
ATOM 3370 N N . GLU B 1 91 ? -1.805 -29.391 -30.266 1 97.88 91 GLU B N 1
ATOM 3371 C CA . GLU B 1 91 ? -1.824 -29.906 -31.625 1 97.88 91 GLU B CA 1
ATOM 3372 C C . GLU B 1 91 ? -1.843 -31.438 -31.641 1 97.88 91 GLU B C 1
ATOM 3374 O O . GLU B 1 91 ? -2.439 -32.031 -32.531 1 97.88 91 GLU B O 1
ATOM 3379 N N . ALA B 1 92 ? -1.229 -32.031 -30.672 1 98.12 92 ALA B N 1
ATOM 3380 C CA . ALA B 1 92 ? -1.146 -33.5 -30.562 1 98.12 92 ALA B CA 1
ATOM 3381 C C . ALA B 1 92 ? -2.346 -34.062 -29.812 1 98.12 92 ALA B C 1
ATOM 3383 O O . ALA B 1 92 ? -2.443 -35.25 -29.609 1 98.12 92 ALA B O 1
ATOM 3384 N N . GLY B 1 93 ? -3.234 -33.188 -29.375 1 97.5 93 GLY B N 1
ATOM 3385 C CA . GLY B 1 93 ? -4.41 -33.594 -28.625 1 97.5 93 GLY B CA 1
ATOM 3386 C C . GLY B 1 93 ? -4.102 -33.969 -27.188 1 97.5 93 GLY B C 1
ATOM 3387 O O . GLY B 1 93 ? -4.832 -34.75 -26.562 1 97.5 93 GLY B O 1
ATOM 3388 N N . LYS B 1 94 ? -2.947 -33.594 -26.672 1 98.5 94 LYS B N 1
ATOM 3389 C CA . LYS B 1 94 ? -2.547 -33.844 -25.297 1 98.5 94 LYS B CA 1
ATOM 3390 C C . LYS B 1 94 ? -2.863 -32.625 -24.406 1 98.5 94 LYS B C 1
ATOM 3392 O O . LYS B 1 94 ? -2.771 -31.484 -24.844 1 98.5 94 LYS B O 1
ATOM 3397 N N . ILE B 1 95 ? -3.236 -32.812 -23.188 1 98.69 95 ILE B N 1
ATOM 3398 C CA . ILE B 1 95 ? -3.588 -31.766 -22.25 1 98.69 95 ILE B CA 1
ATOM 3399 C C . ILE B 1 95 ? -2.318 -31.188 -21.625 1 98.69 95 ILE B C 1
ATOM 3401 O O . ILE B 1 95 ? -1.611 -31.875 -20.891 1 98.69 95 ILE B O 1
ATOM 3405 N N . PRO B 1 96 ? -2.055 -29.953 -21.891 1 98.81 96 PRO B N 1
ATOM 3406 C CA . PRO B 1 96 ? -0.881 -29.359 -21.234 1 98.81 96 PRO B CA 1
ATOM 3407 C C . PRO B 1 96 ? -1.163 -28.906 -19.812 1 98.81 96 PRO B C 1
ATOM 3409 O O . PRO B 1 96 ? -2.219 -28.328 -19.531 1 98.81 96 PRO B O 1
ATOM 3412 N N . TYR B 1 97 ? -0.325 -29.219 -18.859 1 98.69 97 TYR B N 1
ATOM 3413 C CA . TYR B 1 97 ? -0.172 -28.656 -17.531 1 98.69 97 TYR B CA 1
ATOM 3414 C C . TYR B 1 97 ? 1.106 -27.828 -17.438 1 98.69 97 TYR B C 1
ATOM 3416 O O . TYR B 1 97 ? 2.186 -28.375 -17.188 1 98.69 97 TYR B O 1
ATOM 3424 N N . THR B 1 98 ? 0.956 -26.547 -17.672 1 98.06 98 THR B N 1
ATOM 3425 C CA . THR B 1 98 ? 2.113 -25.672 -17.812 1 98.06 98 THR B CA 1
ATOM 3426 C C . THR B 1 98 ? 2.412 -24.953 -16.484 1 98.06 98 THR B C 1
ATOM 3428 O O . THR B 1 98 ? 1.492 -24.594 -15.758 1 98.06 98 THR B O 1
ATOM 3431 N N . GLU B 1 99 ? 3.678 -24.781 -16.188 1 96.75 99 GLU B N 1
ATOM 3432 C CA . GLU B 1 99 ? 4.086 -24 -15.031 1 96.75 99 GLU B CA 1
ATOM 3433 C C . GLU B 1 99 ? 3.629 -22.547 -15.156 1 96.75 99 GLU B C 1
ATOM 3435 O O . GLU B 1 99 ? 3.268 -22.094 -16.25 1 96.75 99 GLU B O 1
ATOM 3440 N N . LYS B 1 100 ? 3.547 -21.906 -14.039 1 96.25 100 LYS B N 1
ATOM 3441 C CA . LYS B 1 100 ? 3.232 -20.484 -14.008 1 96.25 100 LYS B CA 1
ATOM 3442 C C . LYS B 1 100 ? 4.484 -19.641 -14.234 1 96.25 100 LYS B C 1
ATOM 3444 O O . LYS B 1 100 ? 5.598 -20.078 -13.938 1 96.25 100 LYS B O 1
ATOM 3449 N N . PRO B 1 101 ? 4.398 -18.469 -14.734 1 95.75 101 PRO B N 1
ATOM 3450 C CA . PRO B 1 101 ? 3.174 -17.922 -15.32 1 95.75 101 PRO B CA 1
ATOM 3451 C C . PRO B 1 101 ? 2.793 -18.609 -16.641 1 95.75 101 PRO B C 1
ATOM 3453 O O . PRO B 1 101 ? 3.607 -19.312 -17.219 1 95.75 101 PRO B O 1
ATOM 3456 N N . MET B 1 102 ? 1.56 -18.422 -17.078 1 96.75 102 MET B N 1
ATOM 3457 C CA . MET B 1 102 ? 1.023 -19.156 -18.219 1 96.75 102 MET B CA 1
ATOM 3458 C C . MET B 1 102 ? 1.902 -18.953 -19.453 1 96.75 102 MET B C 1
ATOM 3460 O O . MET B 1 102 ? 2.17 -19.906 -20.188 1 96.75 102 MET B O 1
ATOM 3464 N N . ALA B 1 103 ? 2.275 -17.734 -19.656 1 95.38 103 ALA B N 1
ATOM 3465 C CA . ALA B 1 103 ? 3.152 -17.344 -20.766 1 95.38 103 ALA B CA 1
ATOM 3466 C C . ALA B 1 103 ? 3.895 -16.047 -20.453 1 95.38 103 ALA B C 1
ATOM 3468 O O . ALA B 1 103 ? 3.756 -15.5 -19.359 1 95.38 103 ALA B O 1
ATOM 3469 N N . LEU B 1 104 ? 4.66 -15.562 -21.406 1 92.12 104 LEU B N 1
ATOM 3470 C CA . LEU B 1 104 ? 5.453 -14.352 -21.188 1 92.12 104 LEU B CA 1
ATOM 3471 C C . LEU B 1 104 ? 4.574 -13.109 -21.219 1 92.12 104 LEU B C 1
ATOM 3473 O O . LEU B 1 104 ? 4.844 -12.133 -20.516 1 92.12 104 LEU B O 1
ATOM 3477 N N . THR B 1 105 ? 3.631 -13.148 -22.078 1 92.25 105 THR B N 1
ATOM 3478 C CA . THR B 1 105 ? 2.756 -11.992 -22.234 1 92.25 105 THR B CA 1
ATOM 3479 C C . THR B 1 105 ? 1.293 -12.422 -22.281 1 92.25 105 THR B C 1
ATOM 3481 O O . THR B 1 105 ? 0.995 -13.586 -22.547 1 92.25 105 THR B O 1
ATOM 3484 N N . TYR B 1 106 ? 0.47 -11.461 -22.078 1 95.81 106 TYR B N 1
ATOM 3485 C CA . TYR B 1 106 ? -0.958 -11.75 -22.156 1 95.81 106 TYR B CA 1
ATOM 3486 C C . TYR B 1 106 ? -1.364 -12.125 -23.562 1 95.81 106 TYR B C 1
ATOM 3488 O O . TYR B 1 106 ? -2.234 -12.977 -23.766 1 95.81 106 TYR B O 1
ATOM 3496 N N . GLU B 1 107 ? -0.755 -11.531 -24.531 1 95.94 107 GLU B N 1
ATOM 3497 C CA . GLU B 1 107 ? -1.038 -11.867 -25.922 1 95.94 107 GLU B CA 1
ATOM 3498 C C . GLU B 1 107 ? -0.774 -13.344 -26.203 1 95.94 107 GLU B C 1
ATOM 3500 O O . GLU B 1 107 ? -1.561 -14 -26.891 1 95.94 107 GLU B O 1
ATOM 3505 N N . GLU B 1 108 ? 0.292 -13.852 -25.672 1 96.88 108 GLU B N 1
ATOM 3506 C CA . GLU B 1 108 ? 0.607 -15.266 -25.812 1 96.88 108 GLU B CA 1
ATOM 3507 C C . GLU B 1 108 ? -0.449 -16.141 -25.141 1 96.88 108 GLU B C 1
ATOM 3509 O O . GLU B 1 108 ? -0.818 -17.188 -25.672 1 96.88 108 GLU B O 1
ATOM 3514 N N . CYS B 1 109 ? -0.89 -15.695 -24.016 1 98.06 109 CYS B N 1
ATOM 3515 C CA . CYS B 1 109 ? -1.944 -16.422 -23.312 1 98.06 109 CYS B CA 1
ATOM 3516 C C . CYS B 1 109 ? -3.201 -16.516 -24.172 1 98.06 109 CYS B C 1
ATOM 3518 O O . CYS B 1 109 ? -3.824 -17.578 -24.25 1 98.06 109 CYS B O 1
ATOM 3520 N N . GLU B 1 110 ? -3.498 -15.422 -24.781 1 98.12 110 GLU B N 1
ATOM 3521 C CA . GLU B 1 110 ? -4.691 -15.391 -25.625 1 98.12 110 GLU B CA 1
ATOM 3522 C C . GLU B 1 110 ? -4.582 -16.375 -26.781 1 98.12 110 GLU B C 1
ATOM 3524 O O . GLU B 1 110 ? -5.555 -17.047 -27.141 1 98.12 110 GLU B O 1
ATOM 3529 N N . GLU B 1 111 ? -3.445 -16.438 -27.344 1 98.25 111 GLU B N 1
ATOM 3530 C CA . GLU B 1 111 ? -3.211 -17.406 -28.422 1 98.25 111 GLU B CA 1
ATOM 3531 C C . GLU B 1 111 ? -3.393 -18.844 -27.938 1 98.25 111 GLU B C 1
ATOM 3533 O O . GLU B 1 111 ? -3.986 -19.672 -28.625 1 98.25 111 GLU B O 1
ATOM 3538 N N . MET B 1 112 ? -2.885 -19.094 -26.812 1 98.5 112 MET B N 1
ATOM 3539 C CA . MET B 1 112 ? -3.006 -20.422 -26.219 1 98.5 112 MET B CA 1
ATOM 3540 C C . MET B 1 112 ? -4.469 -20.766 -25.953 1 98.5 112 MET B C 1
ATOM 3542 O O . MET B 1 112 ? -4.914 -21.875 -26.234 1 98.5 112 MET B O 1
ATOM 3546 N N . ILE B 1 113 ? -5.164 -19.812 -25.391 1 98.44 113 ILE B N 1
ATOM 3547 C CA . ILE B 1 113 ? -6.57 -20 -25.062 1 98.44 113 ILE B CA 1
ATOM 3548 C C . ILE B 1 113 ? -7.371 -20.266 -26.344 1 98.44 113 ILE B C 1
ATOM 3550 O O . ILE B 1 113 ? -8.211 -21.156 -26.375 1 98.44 113 ILE B O 1
ATOM 3554 N N . LYS B 1 114 ? -7.094 -19.469 -27.312 1 98.38 114 LYS B N 1
ATOM 3555 C CA . LYS B 1 114 ? -7.777 -19.625 -28.594 1 98.38 114 LYS B CA 1
ATOM 3556 C C . LYS B 1 114 ? -7.562 -21.031 -29.156 1 98.38 114 LYS B C 1
ATOM 3558 O O . LYS B 1 114 ? -8.508 -21.672 -29.594 1 98.38 114 LYS B O 1
ATOM 3563 N N . LYS B 1 115 ? -6.359 -21.5 -29.188 1 98.38 115 LYS B N 1
ATOM 3564 C CA . LYS B 1 115 ? -6.043 -22.828 -29.688 1 98.38 115 LYS B CA 1
ATOM 3565 C C . LYS B 1 115 ? -6.73 -23.906 -28.875 1 98.38 115 LYS B C 1
ATOM 3567 O O . LYS B 1 115 ? -7.258 -24.875 -29.422 1 98.38 115 LYS B O 1
ATOM 3572 N N . SER B 1 116 ? -6.66 -23.781 -27.578 1 98.25 116 SER B N 1
ATOM 3573 C CA . SER B 1 116 ? -7.332 -24.703 -26.672 1 98.25 116 SER B CA 1
ATOM 3574 C C . SER B 1 116 ? -8.805 -24.859 -27.031 1 98.25 116 SER B C 1
ATOM 3576 O O . SER B 1 116 ? -9.328 -25.969 -27.094 1 98.25 116 SER B O 1
ATOM 3578 N N . GLN B 1 117 ? -9.445 -23.734 -27.281 1 97.69 117 GLN B N 1
ATOM 3579 C CA . GLN B 1 117 ? -10.859 -23.734 -27.641 1 97.69 117 GLN B CA 1
ATOM 3580 C C . GLN B 1 117 ? -11.07 -24.375 -29.016 1 97.69 117 GLN B C 1
ATOM 3582 O O . GLN B 1 117 ? -12.016 -25.141 -29.203 1 97.69 117 GLN B O 1
ATOM 3587 N N . GLU B 1 118 ? -10.234 -24.094 -29.891 1 97.75 118 GLU B N 1
ATOM 3588 C CA . GLU B 1 118 ? -10.328 -24.609 -31.25 1 97.75 118 GLU B CA 1
ATOM 3589 C C . GLU B 1 118 ? -10.266 -26.141 -31.266 1 97.75 118 GLU B C 1
ATOM 3591 O O . GLU B 1 118 ? -11.016 -26.797 -32 1 97.75 118 GLU B O 1
ATOM 3596 N N . VAL B 1 119 ? -9.398 -26.703 -30.469 1 97.31 119 VAL B N 1
ATOM 3597 C CA . VAL B 1 119 ? -9.172 -28.141 -30.547 1 97.31 119 VAL B CA 1
ATOM 3598 C C . VAL B 1 119 ? -9.914 -28.844 -29.406 1 97.31 119 VAL B C 1
ATOM 3600 O O . VAL B 1 119 ? -9.852 -30.078 -29.281 1 97.31 119 VAL B O 1
ATOM 3603 N N . ASN B 1 120 ? -10.539 -28.031 -28.531 1 96.88 120 ASN B N 1
ATOM 3604 C CA . ASN B 1 120 ? -11.344 -28.516 -27.422 1 96.88 120 ASN B CA 1
ATOM 3605 C C . ASN B 1 120 ? -10.508 -29.359 -26.453 1 96.88 120 ASN B C 1
ATOM 3607 O O . ASN B 1 120 ? -10.914 -30.453 -26.094 1 96.88 120 ASN B O 1
ATOM 3611 N N . VAL B 1 121 ? -9.344 -28.969 -26.156 1 97.56 121 VAL B N 1
ATOM 3612 C CA . VAL B 1 121 ? -8.438 -29.547 -25.172 1 97.56 121 VAL B CA 1
ATOM 3613 C C . VAL B 1 121 ? -8.117 -28.5 -24.109 1 97.56 121 VAL B C 1
ATOM 3615 O O . VAL B 1 121 ? -7.672 -27.391 -24.422 1 97.56 121 VAL B O 1
ATOM 3618 N N . PRO B 1 122 ? -8.328 -28.766 -22.812 1 97.81 122 PRO B N 1
ATOM 3619 C CA . PRO B 1 122 ? -8.07 -27.766 -21.781 1 97.81 122 PRO B CA 1
ATOM 3620 C C . PRO B 1 122 ? -6.578 -27.562 -21.516 1 97.81 122 PRO B C 1
ATOM 3622 O O . PRO B 1 122 ? -5.758 -28.406 -21.875 1 97.81 122 PRO B O 1
ATOM 3625 N N . ILE B 1 123 ? -6.297 -26.438 -21 1 98.56 123 ILE B N 1
ATOM 3626 C CA . ILE B 1 123 ? -4.98 -26.109 -20.469 1 98.56 123 ILE B CA 1
ATOM 3627 C C . ILE B 1 123 ? -5.066 -25.891 -18.969 1 98.56 123 ILE B C 1
ATOM 3629 O O . ILE B 1 123 ? -6.004 -25.266 -18.484 1 98.56 123 ILE B O 1
ATOM 3633 N N . TYR B 1 124 ? -4.156 -26.469 -18.266 1 98.69 124 TYR B N 1
ATOM 3634 C CA . TYR B 1 124 ? -4.023 -26.188 -16.844 1 98.69 124 TYR B CA 1
ATOM 3635 C C . TYR B 1 124 ? -2.717 -25.453 -16.547 1 98.69 124 TYR B C 1
ATOM 3637 O O . TYR B 1 124 ? -1.682 -25.75 -17.141 1 98.69 124 TYR B O 1
ATOM 3645 N N . VAL B 1 125 ? -2.779 -24.453 -15.688 1 98.62 125 VAL B N 1
ATOM 3646 C CA . VAL B 1 125 ? -1.605 -23.703 -15.273 1 98.62 125 VAL B CA 1
ATOM 3647 C C . VAL B 1 125 ? -1.291 -23.984 -13.805 1 98.62 125 VAL B C 1
ATOM 3649 O O . VAL B 1 125 ? -2.197 -24.078 -12.977 1 98.62 125 VAL B O 1
ATOM 3652 N N . ALA B 1 126 ? -0.04 -24.078 -13.469 1 97.88 126 ALA B N 1
ATOM 3653 C CA . ALA B 1 126 ? 0.422 -24.594 -12.188 1 97.88 126 ALA B CA 1
ATOM 3654 C C . ALA B 1 126 ? 0.313 -23.531 -11.094 1 97.88 126 ALA B C 1
ATOM 3656 O O . ALA B 1 126 ? 1.286 -23.25 -10.391 1 97.88 126 ALA B O 1
ATOM 3657 N N . PHE B 1 127 ? -0.864 -23.016 -10.938 1 97.69 127 PHE B N 1
ATOM 3658 C CA . PHE B 1 127 ? -1.197 -22.219 -9.75 1 97.69 127 PHE B CA 1
ATOM 3659 C C . PHE B 1 127 ? -1.677 -23.125 -8.617 1 97.69 127 PHE B C 1
ATOM 3661 O O . PHE B 1 127 ? -2.822 -23.016 -8.18 1 97.69 127 PHE B O 1
ATOM 3668 N N . TYR B 1 128 ? -0.737 -23.844 -8.094 1 97 128 TYR B N 1
ATOM 3669 C CA . TYR B 1 128 ? -1.03 -25 -7.262 1 97 128 TYR B CA 1
ATOM 3670 C C . TYR B 1 128 ? -1.507 -24.578 -5.879 1 97 128 TYR B C 1
ATOM 3672 O O . TYR B 1 128 ? -2.072 -25.391 -5.137 1 97 128 TYR B O 1
ATOM 3680 N N . ARG B 1 129 ? -1.394 -23.328 -5.539 1 96.38 129 ARG B N 1
ATOM 3681 C CA . ARG B 1 129 ? -1.8 -22.875 -4.215 1 96.38 129 ARG B CA 1
ATOM 3682 C C . ARG B 1 129 ? -3.316 -22.922 -4.062 1 96.38 129 ARG B C 1
ATOM 3684 O O . ARG B 1 129 ? -3.834 -22.969 -2.945 1 96.38 129 ARG B O 1
ATOM 3691 N N . ARG B 1 130 ? -4 -22.938 -5.164 1 96.62 130 ARG B N 1
ATOM 3692 C CA . ARG B 1 130 ? -5.453 -23.062 -5.129 1 96.62 130 ARG B CA 1
ATOM 3693 C C . ARG B 1 130 ? -5.867 -24.438 -4.582 1 96.62 130 ARG B C 1
ATOM 3695 O O . ARG B 1 130 ? -7.016 -24.625 -4.176 1 96.62 130 ARG B O 1
ATOM 3702 N N . GLY B 1 131 ? -4.957 -25.375 -4.617 1 95.38 131 GLY B N 1
ATOM 3703 C CA . GLY B 1 131 ? -5.258 -26.719 -4.121 1 95.38 131 GLY B CA 1
ATOM 3704 C C . GLY B 1 131 ? -4.754 -26.953 -2.709 1 95.38 131 GLY B C 1
ATOM 3705 O O . GLY B 1 131 ? -4.988 -28.016 -2.133 1 95.38 131 GLY B O 1
ATOM 3706 N N . MET B 1 132 ? -4.121 -25.969 -2.1 1 94.81 132 MET B N 1
ATOM 3707 C CA . MET B 1 132 ? -3.539 -26.125 -0.771 1 94.81 132 MET B CA 1
ATOM 3708 C C . MET B 1 132 ? -4.551 -25.781 0.313 1 94.81 132 MET B C 1
ATOM 3710 O O . MET B 1 132 ? -5.312 -24.812 0.172 1 94.81 132 MET B O 1
ATOM 3714 N N . ALA B 1 133 ? -4.477 -26.516 1.407 1 94.88 133 ALA B N 1
ATOM 3715 C CA . ALA B 1 133 ? -5.453 -26.406 2.488 1 94.88 133 ALA B CA 1
ATOM 3716 C C . ALA B 1 133 ? -5.504 -25 3.055 1 94.88 133 ALA B C 1
ATOM 3718 O O . ALA B 1 133 ? -6.582 -24.484 3.365 1 94.88 133 ALA B O 1
ATOM 3719 N N . LYS B 1 134 ? -4.418 -24.375 3.172 1 95.62 134 LYS B N 1
ATOM 3720 C CA . LYS B 1 134 ? -4.328 -23.031 3.742 1 95.62 134 LYS B CA 1
ATOM 3721 C C . LYS B 1 134 ? -5.188 -22.047 2.961 1 95.62 134 LYS B C 1
ATOM 3723 O O . LYS B 1 134 ? -6.02 -21.344 3.543 1 95.62 134 LYS B O 1
ATOM 3728 N N . TYR B 1 135 ? -5.047 -22.047 1.671 1 96.31 135 TYR B N 1
ATOM 3729 C CA . TYR B 1 135 ? -5.723 -21.047 0.838 1 96.31 135 TYR B CA 1
ATOM 3730 C C . TYR B 1 135 ? -7.199 -21.391 0.679 1 96.31 135 TYR B C 1
ATOM 3732 O O . TYR B 1 135 ? -8.039 -20.484 0.609 1 96.31 135 TYR B O 1
ATOM 3740 N N . MET B 1 136 ? -7.469 -22.672 0.646 1 95.12 136 MET B N 1
ATOM 3741 C CA . MET B 1 136 ? -8.867 -23.094 0.64 1 95.12 136 MET B CA 1
ATOM 3742 C C . MET B 1 136 ? -9.57 -22.672 1.923 1 95.12 136 MET B C 1
ATOM 3744 O O . MET B 1 136 ? -10.734 -22.266 1.892 1 95.12 136 MET B O 1
ATOM 3748 N N . LYS B 1 137 ? -8.859 -22.781 3.016 1 95.88 137 LYS B N 1
ATOM 3749 C CA . LYS B 1 137 ? -9.422 -22.359 4.297 1 95.88 137 LYS B CA 1
ATOM 3750 C C . LYS B 1 137 ? -9.672 -20.859 4.328 1 95.88 137 LYS B C 1
ATOM 3752 O O . LYS B 1 137 ? -10.695 -20.406 4.848 1 95.88 137 LYS B O 1
ATOM 3757 N N . ILE B 1 138 ? -8.758 -20.094 3.822 1 97.19 138 ILE B N 1
ATOM 3758 C CA . ILE B 1 138 ? -8.93 -18.641 3.74 1 97.19 138 ILE B CA 1
ATOM 3759 C C . ILE B 1 138 ? -10.211 -18.328 2.967 1 97.19 138 ILE B C 1
ATOM 3761 O O . ILE B 1 138 ? -11.023 -17.516 3.412 1 97.19 138 ILE B O 1
ATOM 3765 N N . LYS B 1 139 ? -10.375 -18.953 1.831 1 97.62 139 LYS B N 1
ATOM 3766 C CA . LYS B 1 139 ? -11.57 -18.734 1.017 1 97.62 139 LYS B CA 1
ATOM 3767 C C . LYS B 1 139 ? -12.836 -19.094 1.794 1 97.62 139 LYS B C 1
ATOM 3769 O O . LYS B 1 139 ? -13.82 -18.359 1.756 1 97.62 139 LYS B O 1
ATOM 3774 N N . GLU B 1 140 ? -12.75 -20.219 2.488 1 97.44 140 GLU B N 1
ATOM 3775 C CA . GLU B 1 140 ? -13.883 -20.656 3.297 1 97.44 140 GLU B CA 1
ATOM 3776 C C . GLU B 1 140 ? -14.258 -19.609 4.344 1 97.44 140 GLU B C 1
ATOM 3778 O O . GLU B 1 140 ? -15.438 -19.312 4.531 1 97.44 140 GLU B O 1
ATOM 3783 N N . ILE B 1 141 ? -13.281 -19.094 5.008 1 97.75 141 ILE B N 1
ATOM 3784 C CA . ILE B 1 141 ? -13.508 -18.109 6.055 1 97.75 141 ILE B CA 1
ATOM 3785 C C . ILE B 1 141 ? -14.156 -16.859 5.457 1 97.75 141 ILE B C 1
ATOM 3787 O O . ILE B 1 141 ? -15.133 -16.344 6 1 97.75 141 ILE B O 1
ATOM 3791 N N . ILE B 1 142 ? -13.664 -16.406 4.352 1 97.81 142 ILE B N 1
ATOM 3792 C CA . ILE B 1 142 ? -14.188 -15.219 3.684 1 97.81 142 ILE B CA 1
ATOM 3793 C C . ILE B 1 142 ? -15.641 -15.461 3.264 1 97.81 142 ILE B C 1
ATOM 3795 O O . ILE B 1 142 ? -16.516 -14.625 3.52 1 97.81 142 ILE B O 1
ATOM 3799 N N . GLU B 1 143 ? -15.922 -16.594 2.674 1 97.38 143 GLU B N 1
ATOM 3800 C CA . GLU B 1 143 ? -17.25 -16.922 2.141 1 97.38 143 GLU B CA 1
ATOM 3801 C C . GLU B 1 143 ? -18.25 -17.156 3.262 1 97.38 143 GLU B C 1
ATOM 3803 O O . GLU B 1 143 ? -19.453 -17.016 3.061 1 97.38 143 GLU B O 1
ATOM 3808 N N . SER B 1 144 ? -17.75 -17.531 4.422 1 97.44 144 SER B N 1
ATOM 3809 C CA . SER B 1 144 ? -18.641 -17.766 5.559 1 97.44 144 SER B CA 1
ATOM 3810 C C . SER B 1 144 ? -19.25 -16.469 6.07 1 97.44 144 SER B C 1
ATOM 3812 O O . SER B 1 144 ? -20.219 -16.484 6.824 1 97.44 144 SER B O 1
ATOM 3814 N N . GLY B 1 145 ? -18.609 -15.359 5.766 1 96.81 145 GLY B N 1
ATOM 3815 C CA . GLY B 1 145 ? -19.078 -14.07 6.242 1 96.81 145 GLY B CA 1
ATOM 3816 C C . GLY B 1 145 ? -18.547 -13.711 7.617 1 96.81 145 GLY B C 1
ATOM 3817 O O . GLY B 1 145 ? -18.891 -12.664 8.172 1 96.81 145 GLY B O 1
ATOM 3818 N N . LYS B 1 146 ? -17.656 -14.516 8.062 1 95.75 146 LYS B N 1
ATOM 3819 C CA . LYS B 1 146 ? -17.109 -14.359 9.406 1 95.75 146 LYS B CA 1
ATOM 3820 C C . LYS B 1 146 ? -16.406 -13.008 9.562 1 95.75 146 LYS B C 1
ATOM 3822 O O . LYS B 1 146 ? -16.391 -12.43 10.648 1 95.75 146 LYS B O 1
ATOM 3827 N N . LEU B 1 147 ? -15.867 -12.492 8.555 1 97.62 147 LEU B N 1
ATOM 3828 C CA . LEU B 1 147 ? -15.078 -11.266 8.594 1 97.62 147 LEU B CA 1
ATOM 3829 C C . LEU B 1 147 ? -15.93 -10.062 8.219 1 97.62 147 LEU B C 1
ATOM 3831 O O . LEU B 1 147 ? -15.43 -8.93 8.188 1 97.62 147 LEU B O 1
ATOM 3835 N N . GLY B 1 148 ? -17.234 -10.281 7.926 1 96.75 148 GLY B N 1
ATOM 3836 C CA . GLY B 1 148 ? -18.062 -9.211 7.387 1 96.75 148 GLY B CA 1
ATOM 3837 C C . GLY B 1 148 ? -17.734 -8.875 5.945 1 96.75 148 GLY B C 1
ATOM 3838 O O . GLY B 1 148 ? -17.312 -9.742 5.18 1 96.75 148 GLY B O 1
ATOM 3839 N N . LYS B 1 149 ? -18.062 -7.66 5.594 1 96.44 149 LYS B N 1
ATOM 3840 C CA . LYS B 1 149 ? -17.734 -7.199 4.246 1 96.44 149 LYS B CA 1
ATOM 3841 C C . LYS B 1 149 ? -16.25 -6.891 4.121 1 96.44 149 LYS B C 1
ATOM 3843 O O . LYS B 1 149 ? -15.719 -6.066 4.863 1 96.44 149 LYS B O 1
ATOM 3848 N N . ILE B 1 150 ? -15.562 -7.57 3.168 1 97.62 150 ILE B N 1
ATOM 3849 C CA . ILE B 1 150 ? -14.141 -7.344 2.957 1 97.62 150 ILE B CA 1
ATOM 3850 C C . ILE B 1 150 ? -13.93 -6.012 2.238 1 97.62 150 ILE B C 1
ATOM 3852 O O . ILE B 1 150 ? -14.5 -5.781 1.169 1 97.62 150 ILE B O 1
ATOM 3856 N N . ASN B 1 151 ? -13.117 -5.168 2.803 1 95.25 151 ASN B N 1
ATOM 3857 C CA . ASN B 1 151 ? -12.906 -3.846 2.219 1 95.25 151 ASN B CA 1
ATOM 3858 C C . ASN B 1 151 ? -11.555 -3.75 1.521 1 95.25 151 ASN B C 1
ATOM 3860 O O . ASN B 1 151 ? -11.43 -3.084 0.492 1 95.25 151 ASN B O 1
ATOM 3864 N N . PHE B 1 152 ? -10.625 -4.469 2.115 1 95.94 152 PHE B N 1
ATOM 3865 C CA . PHE B 1 152 ? -9.297 -4.207 1.581 1 95.94 152 PHE B CA 1
ATOM 3866 C C . PHE B 1 152 ? -8.406 -5.434 1.726 1 95.94 152 PHE B C 1
ATOM 3868 O O . PHE B 1 152 ? -8.555 -6.211 2.67 1 95.94 152 PHE B O 1
ATOM 3875 N N . VAL B 1 153 ? -7.461 -5.613 0.776 1 97.75 153 VAL B N 1
ATOM 3876 C CA . VAL B 1 153 ? -6.379 -6.59 0.859 1 97.75 153 VAL B CA 1
ATOM 3877 C C . VAL B 1 153 ? -5.035 -5.895 0.65 1 97.75 153 VAL B C 1
ATOM 3879 O O . VAL B 1 153 ? -4.867 -5.133 -0.304 1 97.75 153 VAL B O 1
ATOM 3882 N N . HIS B 1 154 ? -4.117 -6.086 1.533 1 97.56 154 HIS B N 1
ATOM 3883 C CA . HIS B 1 154 ? -2.773 -5.527 1.44 1 97.56 154 HIS B CA 1
ATOM 3884 C C . HIS B 1 154 ? -1.733 -6.625 1.242 1 97.56 154 HIS B C 1
ATOM 3886 O O . HIS B 1 154 ? -1.744 -7.633 1.954 1 97.56 154 HIS B O 1
ATOM 3892 N N . LEU B 1 155 ? -0.843 -6.355 0.293 1 98.06 155 LEU B N 1
ATOM 3893 C CA . LEU B 1 155 ? 0.229 -7.293 -0.021 1 98.06 155 LEU B CA 1
ATOM 3894 C C . LEU B 1 155 ? 1.595 -6.645 0.185 1 98.06 155 LEU B C 1
ATOM 3896 O O . LEU B 1 155 ? 1.813 -5.504 -0.226 1 98.06 155 LEU B O 1
ATOM 3900 N N . ARG B 1 156 ? 2.492 -7.375 0.832 1 97.12 156 ARG B N 1
ATOM 3901 C CA . ARG B 1 156 ? 3.85 -6.887 1.045 1 97.12 156 ARG B CA 1
ATOM 3902 C C . ARG B 1 156 ? 4.863 -8.023 0.966 1 97.12 156 ARG B C 1
ATOM 3904 O O . ARG B 1 156 ? 4.633 -9.102 1.515 1 97.12 156 ARG B O 1
ATOM 3911 N N . GLN B 1 157 ? 5.914 -7.793 0.279 1 97.44 157 GLN B N 1
ATOM 3912 C CA . GLN B 1 157 ? 7.043 -8.719 0.271 1 97.44 157 GLN B CA 1
ATOM 3913 C C . GLN B 1 157 ? 8.367 -7.969 0.169 1 97.44 157 GLN B C 1
ATOM 3915 O O . GLN B 1 157 ? 8.602 -7.234 -0.795 1 97.44 157 GLN B O 1
ATOM 3920 N N . PHE B 1 158 ? 9.172 -8.102 1.155 1 96.81 158 PHE B N 1
ATOM 3921 C CA . PHE B 1 158 ? 10.539 -7.602 1.165 1 96.81 158 PHE B CA 1
ATOM 3922 C C . PHE B 1 158 ? 11.547 -8.75 1.183 1 96.81 158 PHE B C 1
ATOM 3924 O O . PHE B 1 158 ? 11.328 -9.758 1.865 1 96.81 158 PHE B O 1
ATOM 3931 N N . MET B 1 159 ? 12.492 -8.648 0.44 1 96.69 159 MET B N 1
ATOM 3932 C CA . MET B 1 159 ? 13.609 -9.586 0.478 1 96.69 159 MET B CA 1
ATOM 3933 C C . MET B 1 159 ? 14.945 -8.844 0.402 1 96.69 159 MET B C 1
ATOM 3935 O O . MET B 1 159 ? 15.055 -7.836 -0.293 1 96.69 159 MET B O 1
ATOM 3939 N N . LYS B 1 160 ? 16 -9.422 1.01 1 95.94 160 LYS B N 1
ATOM 3940 C CA . LYS B 1 160 ? 17.375 -8.945 0.849 1 95.94 160 LYS B CA 1
ATOM 3941 C C . LYS B 1 160 ? 17.953 -9.383 -0.49 1 95.94 160 LYS B C 1
ATOM 3943 O O . LYS B 1 160 ? 17.469 -10.336 -1.102 1 95.94 160 LYS B O 1
ATOM 3948 N N . VAL B 1 161 ? 18.922 -8.609 -0.819 1 94.75 161 VAL B N 1
ATOM 3949 C CA . VAL B 1 161 ? 19.672 -9.031 -1.994 1 94.75 161 VAL B CA 1
ATOM 3950 C C . VAL B 1 161 ? 20.312 -10.398 -1.739 1 94.75 161 VAL B C 1
ATOM 3952 O O . VAL B 1 161 ? 20.844 -10.648 -0.658 1 94.75 161 VAL B O 1
ATOM 3955 N N . GLU B 1 162 ? 20.203 -11.234 -2.691 1 93.56 162 GLU B N 1
ATOM 3956 C CA . GLU B 1 162 ? 20.844 -12.547 -2.602 1 93.56 162 GLU B CA 1
ATOM 3957 C C . GLU B 1 162 ? 22.172 -12.555 -3.334 1 93.56 162 GLU B C 1
ATOM 3959 O O . GLU B 1 162 ? 22.359 -11.82 -4.305 1 93.56 162 GLU B O 1
ATOM 3964 N N . ASP B 1 163 ? 23.016 -13.453 -2.904 1 93.44 163 ASP B N 1
ATOM 3965 C CA . ASP B 1 163 ? 24.344 -13.539 -3.512 1 93.44 163 ASP B CA 1
ATOM 3966 C C . ASP B 1 163 ? 24.25 -13.797 -5.016 1 93.44 163 ASP B C 1
ATOM 3968 O O . ASP B 1 163 ? 25 -13.227 -5.801 1 93.44 163 ASP B O 1
ATOM 3972 N N . ILE B 1 164 ? 23.359 -14.547 -5.387 1 90.62 164 ILE B N 1
ATOM 3973 C CA . ILE B 1 164 ? 23.203 -14.961 -6.777 1 90.62 164 ILE B CA 1
ATOM 3974 C C . ILE B 1 164 ? 22.797 -13.766 -7.629 1 90.62 164 ILE B C 1
ATOM 3976 O O . ILE B 1 164 ? 22.969 -13.773 -8.852 1 90.62 164 ILE B O 1
ATOM 3980 N N . ASP B 1 165 ? 22.234 -12.742 -6.992 1 92.25 165 ASP B N 1
ATOM 3981 C CA . ASP B 1 165 ? 21.812 -11.539 -7.699 1 92.25 165 ASP B CA 1
ATOM 3982 C C . ASP B 1 165 ? 23 -10.656 -8.062 1 92.25 165 ASP B C 1
ATOM 3984 O O . ASP B 1 165 ? 22.875 -9.766 -8.898 1 92.25 165 ASP B O 1
ATOM 3988 N N . LEU B 1 166 ? 24.109 -10.922 -7.438 1 92.75 166 LEU B N 1
ATOM 3989 C CA . LEU B 1 166 ? 25.219 -9.977 -7.473 1 92.75 166 LEU B CA 1
ATOM 3990 C C . LEU B 1 166 ? 26.172 -10.297 -8.625 1 92.75 166 LEU B C 1
ATOM 3992 O O . LEU B 1 166 ? 27.047 -9.492 -8.961 1 92.75 166 LEU B O 1
ATOM 3996 N N . ASP B 1 167 ? 26.016 -11.453 -9.25 1 93.69 167 ASP B N 1
ATOM 3997 C CA . ASP B 1 167 ? 26.844 -11.844 -10.383 1 93.69 167 ASP B CA 1
ATOM 3998 C C . ASP B 1 167 ? 26.141 -11.531 -11.703 1 93.69 167 ASP B C 1
ATOM 4000 O O . ASP B 1 167 ? 25.469 -12.391 -12.281 1 93.69 167 ASP B O 1
ATOM 4004 N N . ARG B 1 168 ? 26.359 -10.453 -12.234 1 90.56 168 ARG B N 1
ATOM 4005 C CA . ARG B 1 168 ? 25.656 -9.938 -13.406 1 90.56 168 ARG B CA 1
ATOM 4006 C C . ARG B 1 168 ? 25.922 -10.805 -14.625 1 90.56 168 ARG B C 1
ATOM 4008 O O . ARG B 1 168 ? 25.078 -10.906 -15.523 1 90.56 168 ARG B O 1
ATOM 4015 N N . GLU B 1 169 ? 27.062 -11.391 -14.641 1 91.31 169 GLU B N 1
ATOM 4016 C CA . GLU B 1 169 ? 27.453 -12.188 -15.797 1 91.31 169 GLU B CA 1
ATOM 4017 C C . GLU B 1 169 ? 26.781 -13.562 -15.773 1 91.31 169 GLU B C 1
ATOM 4019 O O . GLU B 1 169 ? 26.672 -14.227 -16.797 1 91.31 169 GLU B O 1
ATOM 4024 N N . ASN B 1 170 ? 26.375 -13.945 -14.617 1 92.19 170 ASN B N 1
ATOM 4025 C CA . ASN B 1 170 ? 25.766 -15.258 -14.445 1 92.19 170 ASN B CA 1
ATOM 4026 C C . ASN B 1 170 ? 24.453 -15.164 -13.672 1 92.19 170 ASN B C 1
ATOM 4028 O O . ASN B 1 170 ? 24.25 -15.883 -12.688 1 92.19 170 ASN B O 1
ATOM 4032 N N . LEU B 1 171 ? 23.562 -14.391 -14.18 1 92.25 171 LEU B N 1
ATOM 4033 C CA . LEU B 1 171 ? 22.281 -14.203 -13.516 1 92.25 171 LEU B CA 1
ATOM 4034 C C . LEU B 1 171 ? 21.391 -15.422 -13.742 1 92.25 171 LEU B C 1
ATOM 4036 O O . LEU B 1 171 ? 21.391 -16.016 -14.82 1 92.25 171 LEU B O 1
ATOM 4040 N N . PRO B 1 172 ? 20.609 -15.812 -12.727 1 89.75 172 PRO B N 1
ATOM 4041 C CA . PRO B 1 172 ? 19.609 -16.844 -12.945 1 89.75 172 PRO B CA 1
ATOM 4042 C C . PRO B 1 172 ? 18.547 -16.438 -13.969 1 89.75 172 PRO B C 1
ATOM 4044 O O . PRO B 1 172 ? 18.359 -15.242 -14.219 1 89.75 172 PRO B O 1
ATOM 4047 N N . TRP B 1 173 ? 17.906 -17.453 -14.57 1 86.62 173 TRP B N 1
ATOM 4048 C CA . TRP B 1 173 ? 16.953 -17.203 -15.641 1 86.62 173 TRP B CA 1
ATOM 4049 C C . TRP B 1 173 ? 15.844 -16.25 -15.172 1 86.62 173 TRP B C 1
ATOM 4051 O O . TRP B 1 173 ? 15.305 -15.477 -15.969 1 86.62 173 TRP B O 1
ATOM 4061 N N . ARG B 1 174 ? 15.492 -16.234 -13.875 1 89.62 174 ARG B N 1
ATOM 4062 C CA . ARG B 1 174 ? 14.367 -15.469 -13.336 1 89.62 174 ARG B CA 1
ATOM 4063 C C . ARG B 1 174 ? 14.672 -13.977 -13.32 1 89.62 174 ARG B C 1
ATOM 4065 O O . ARG B 1 174 ? 13.773 -13.156 -13.102 1 89.62 174 ARG B O 1
ATOM 4072 N N . LEU B 1 175 ? 15.938 -13.648 -13.562 1 92.56 175 LEU B N 1
ATOM 4073 C CA . LEU B 1 175 ? 16.312 -12.242 -13.602 1 92.56 175 LEU B CA 1
ATOM 4074 C C . LEU B 1 175 ? 16.656 -11.812 -15.023 1 92.56 175 LEU B C 1
ATOM 4076 O O . LEU B 1 175 ? 17.203 -10.727 -15.234 1 92.56 175 LEU B O 1
ATOM 4080 N N . LYS B 1 176 ? 16.391 -12.688 -16.016 1 90.56 176 LYS B N 1
ATOM 4081 C CA . LYS B 1 176 ? 16.547 -12.391 -17.438 1 90.56 176 LYS B CA 1
ATOM 4082 C C . LYS B 1 176 ? 15.203 -12.18 -18.109 1 90.56 176 LYS B C 1
ATOM 4084 O O . LYS B 1 176 ? 14.422 -13.117 -18.281 1 90.56 176 LYS B O 1
ATOM 4089 N N . PRO B 1 177 ? 14.953 -10.992 -18.531 1 86.94 177 PRO B N 1
ATOM 4090 C CA . PRO B 1 177 ? 13.617 -10.68 -19.031 1 86.94 177 PRO B CA 1
ATOM 4091 C C . PRO B 1 177 ? 13.242 -11.531 -20.25 1 86.94 177 PRO B C 1
ATOM 4093 O O . PRO B 1 177 ? 12.07 -11.844 -20.453 1 86.94 177 PRO B O 1
ATOM 4096 N N . GLU B 1 178 ? 14.172 -11.969 -21.016 1 88.44 178 GLU B N 1
ATOM 4097 C CA . GLU B 1 178 ? 13.883 -12.766 -22.203 1 88.44 178 GLU B CA 1
ATOM 4098 C C . GLU B 1 178 ? 13.43 -14.172 -21.812 1 88.44 178 GLU B C 1
ATOM 4100 O O . GLU B 1 178 ? 12.789 -14.867 -22.609 1 88.44 178 GLU B O 1
ATOM 4105 N N . ALA B 1 179 ? 13.758 -14.586 -20.656 1 89.75 179 ALA B N 1
ATOM 4106 C CA . ALA B 1 179 ? 13.406 -15.93 -20.203 1 89.75 179 ALA B CA 1
ATOM 4107 C C . ALA B 1 179 ? 12.195 -15.898 -19.266 1 89.75 179 ALA B C 1
ATOM 4109 O O . ALA B 1 179 ? 11.32 -16.766 -19.344 1 89.75 179 ALA B O 1
ATOM 4110 N N . ALA B 1 180 ? 12.148 -14.836 -18.422 1 90.31 180 ALA B N 1
ATOM 4111 C CA . ALA B 1 180 ? 11.18 -14.844 -17.312 1 90.31 180 ALA B CA 1
ATOM 4112 C C . ALA B 1 180 ? 10.07 -13.828 -17.562 1 90.31 180 ALA B C 1
ATOM 4114 O O . ALA B 1 180 ? 9.023 -13.883 -16.922 1 90.31 180 ALA B O 1
ATOM 4115 N N . GLY B 1 181 ? 10.289 -12.883 -18.453 1 87.75 181 GLY B N 1
ATOM 4116 C CA . GLY B 1 181 ? 9.328 -11.828 -18.688 1 87.75 181 GLY B CA 1
ATOM 4117 C C . GLY B 1 181 ? 9.43 -10.688 -17.703 1 87.75 181 GLY B C 1
ATOM 4118 O O . GLY B 1 181 ? 8.711 -9.688 -17.812 1 87.75 181 GLY B O 1
ATOM 4119 N N . GLY B 1 182 ? 10.359 -10.75 -16.719 1 92.31 182 GLY B N 1
ATOM 4120 C CA . GLY B 1 182 ? 10.594 -9.758 -15.688 1 92.31 182 GLY B CA 1
ATOM 4121 C C . GLY B 1 182 ? 11.516 -10.25 -14.586 1 92.31 182 GLY B C 1
ATOM 4122 O O . GLY B 1 182 ? 12.445 -11.016 -14.844 1 92.31 182 GLY B O 1
ATOM 4123 N N . GLY B 1 183 ? 11.32 -9.672 -13.453 1 94 183 GLY B N 1
ATOM 4124 C CA . GLY B 1 183 ? 12.156 -10.07 -12.32 1 94 183 GLY B CA 1
ATOM 4125 C C . GLY B 1 183 ? 11.43 -10.969 -11.336 1 94 183 GLY B C 1
ATOM 4126 O O . GLY B 1 183 ? 10.539 -11.727 -11.719 1 94 183 GLY B O 1
ATOM 4127 N N . LYS B 1 184 ? 11.859 -10.977 -10.141 1 96.06 184 LYS B N 1
ATOM 4128 C CA . LYS B 1 184 ? 11.289 -11.781 -9.062 1 96.06 184 LYS B CA 1
ATOM 4129 C C . LYS B 1 184 ? 9.812 -11.469 -8.867 1 96.06 184 LYS B C 1
ATOM 4131 O O . LYS B 1 184 ? 9.023 -12.352 -8.516 1 96.06 184 LYS B O 1
ATOM 4136 N N . PHE B 1 185 ? 9.516 -10.258 -9.148 1 96.81 185 PHE B N 1
ATOM 4137 C CA . PHE B 1 185 ? 8.117 -9.852 -9.047 1 96.81 185 PHE B CA 1
ATOM 4138 C C . PHE B 1 185 ? 7.234 -10.719 -9.938 1 96.81 185 PHE B C 1
ATOM 4140 O O . PHE B 1 185 ? 6.234 -11.273 -9.477 1 96.81 185 PHE B O 1
ATOM 4147 N N . VAL B 1 186 ? 7.535 -10.883 -11.164 1 95.44 186 VAL B N 1
ATOM 4148 C CA . VAL B 1 186 ? 6.734 -11.648 -12.109 1 95.44 186 VAL B CA 1
ATOM 4149 C C . VAL B 1 186 ? 6.691 -13.109 -11.688 1 95.44 186 VAL B C 1
ATOM 4151 O O . VAL B 1 186 ? 5.629 -13.742 -11.711 1 95.44 186 VAL B O 1
ATOM 4154 N N . ASP B 1 187 ? 7.762 -13.555 -11.242 1 93.62 187 ASP B N 1
ATOM 4155 C CA . ASP B 1 187 ? 7.883 -14.961 -10.883 1 93.62 187 ASP B CA 1
ATOM 4156 C C . ASP B 1 187 ? 7.121 -15.273 -9.602 1 93.62 187 ASP B C 1
ATOM 4158 O O . ASP B 1 187 ? 6.312 -16.203 -9.555 1 93.62 187 ASP B O 1
ATOM 4162 N N . MET B 1 188 ? 7.328 -14.484 -8.594 1 95.75 188 MET B N 1
ATOM 4163 C CA . MET B 1 188 ? 6.82 -14.812 -7.262 1 95.75 188 MET B CA 1
ATOM 4164 C C . MET B 1 188 ? 5.414 -14.266 -7.066 1 95.75 188 MET B C 1
ATOM 4166 O O . MET B 1 188 ? 4.535 -14.969 -6.555 1 95.75 188 MET B O 1
ATOM 4170 N N . VAL B 1 189 ? 5.203 -13.102 -7.531 1 96.81 189 VAL B N 1
ATOM 4171 C CA . VAL B 1 189 ? 3.969 -12.406 -7.18 1 96.81 189 VAL B CA 1
ATOM 4172 C C . VAL B 1 189 ? 2.832 -12.891 -8.07 1 96.81 189 VAL B C 1
ATOM 4174 O O . VAL B 1 189 ? 1.656 -12.727 -7.734 1 96.81 189 VAL B O 1
ATOM 4177 N N . ALA B 1 190 ? 3.146 -13.523 -9.188 1 96.69 190 ALA B N 1
ATOM 4178 C CA . ALA B 1 190 ? 2.096 -14.156 -9.977 1 96.69 190 ALA B CA 1
ATOM 4179 C C . ALA B 1 190 ? 1.245 -15.086 -9.117 1 96.69 190 ALA B C 1
ATOM 4181 O O . ALA B 1 190 ? 0.02 -15.133 -9.266 1 96.69 190 ALA B O 1
ATOM 4182 N N . HIS B 1 191 ? 1.884 -15.789 -8.18 1 96.88 191 HIS B N 1
ATOM 4183 C CA . HIS B 1 191 ? 1.18 -16.688 -7.262 1 96.88 191 HIS B CA 1
ATOM 4184 C C . HIS B 1 191 ? 0.23 -15.898 -6.359 1 96.88 191 HIS B C 1
ATOM 4186 O O . HIS B 1 191 ? -0.901 -16.328 -6.121 1 96.88 191 HIS B O 1
ATOM 4192 N N . VAL B 1 192 ? 0.681 -14.82 -5.902 1 97.62 192 VAL B N 1
ATOM 4193 C CA . VAL B 1 192 ? -0.067 -14.047 -4.914 1 97.62 192 VAL B CA 1
ATOM 4194 C C . VAL B 1 192 ? -1.265 -13.375 -5.582 1 97.62 192 VAL B C 1
ATOM 4196 O O . VAL B 1 192 ? -2.375 -13.391 -5.043 1 97.62 192 VAL B O 1
ATOM 4199 N N . LEU B 1 193 ? -1.02 -12.812 -6.762 1 98 193 LEU B N 1
ATOM 4200 C CA . LEU B 1 193 ? -2.117 -12.188 -7.492 1 98 193 LEU B CA 1
ATOM 4201 C C . LEU B 1 193 ? -3.158 -13.219 -7.902 1 98 193 LEU B C 1
ATOM 4203 O O . LEU B 1 193 ? -4.352 -12.922 -7.949 1 98 193 LEU B O 1
ATOM 4207 N N . ASP B 1 194 ? -2.711 -14.383 -8.219 1 98.12 194 ASP B N 1
ATOM 4208 C CA . ASP B 1 194 ? -3.645 -15.469 -8.508 1 98.12 194 ASP B CA 1
ATOM 4209 C C . ASP B 1 194 ? -4.531 -15.766 -7.305 1 98.12 194 ASP B C 1
ATOM 4211 O O . ASP B 1 194 ? -5.738 -15.977 -7.449 1 98.12 194 ASP B O 1
ATOM 4215 N N . ILE B 1 195 ? -3.953 -15.828 -6.117 1 97.69 195 ILE B N 1
ATOM 4216 C CA . ILE B 1 195 ? -4.715 -16.078 -4.895 1 97.69 195 ILE B CA 1
ATOM 4217 C C . ILE B 1 195 ? -5.73 -14.945 -4.691 1 97.69 195 ILE B C 1
ATOM 4219 O O . ILE B 1 195 ? -6.871 -15.195 -4.293 1 97.69 195 ILE B O 1
ATOM 4223 N N . VAL B 1 196 ? -5.34 -13.727 -4.977 1 98.31 196 VAL B N 1
ATOM 4224 C CA . VAL B 1 196 ? -6.254 -12.594 -4.844 1 98.31 196 VAL B CA 1
ATOM 4225 C C . VAL B 1 196 ? -7.453 -12.797 -5.766 1 98.31 196 VAL B C 1
ATOM 4227 O O . VAL B 1 196 ? -8.602 -12.617 -5.348 1 98.31 196 VAL B O 1
ATOM 4230 N N . GLU B 1 197 ? -7.195 -13.188 -7.008 1 98 197 GLU B N 1
ATOM 4231 C CA . GLU B 1 197 ? -8.305 -13.406 -7.934 1 98 197 GLU B CA 1
ATOM 4232 C C . GLU B 1 197 ? -9.141 -14.609 -7.516 1 98 197 GLU B C 1
ATOM 4234 O O . GLU B 1 197 ? -10.359 -14.617 -7.707 1 98 197 GLU B O 1
ATOM 4239 N N . TYR B 1 198 ? -8.5 -15.594 -6.965 1 98.12 198 TYR B N 1
ATOM 4240 C CA . TYR B 1 198 ? -9.188 -16.766 -6.445 1 98.12 198 TYR B CA 1
ATOM 4241 C C . TYR B 1 198 ? -10.164 -16.375 -5.336 1 98.12 198 TYR B C 1
ATOM 4243 O O . TYR B 1 198 ? -11.266 -16.922 -5.25 1 98.12 198 TYR B O 1
ATOM 4251 N N . LEU B 1 199 ? -9.805 -15.438 -4.551 1 97.94 199 LEU B N 1
ATOM 4252 C CA . LEU B 1 199 ? -10.57 -15.062 -3.367 1 97.94 199 LEU B CA 1
ATOM 4253 C C . LEU B 1 199 ? -11.609 -14 -3.705 1 97.94 199 LEU B C 1
ATOM 4255 O O . LEU B 1 199 ? -12.703 -14 -3.143 1 97.94 199 LEU B O 1
ATOM 4259 N N . PHE B 1 200 ? -11.312 -13.094 -4.68 1 97.81 200 PHE B N 1
ATOM 4260 C CA . PHE B 1 200 ? -12.133 -11.898 -4.77 1 97.81 200 PHE B CA 1
ATOM 4261 C C . PHE B 1 200 ? -12.555 -11.633 -6.207 1 97.81 200 PHE B C 1
ATOM 4263 O O . PHE B 1 200 ? -13.195 -10.617 -6.496 1 97.81 200 PHE B O 1
ATOM 4270 N N . GLY B 1 201 ? -12.211 -12.453 -7.133 1 97.25 201 GLY B N 1
ATOM 4271 C CA . GLY B 1 201 ? -12.508 -12.242 -8.539 1 97.25 201 GLY B CA 1
ATOM 4272 C C . GLY B 1 201 ? -11.43 -11.461 -9.266 1 97.25 201 GLY B C 1
ATOM 4273 O O . GLY B 1 201 ? -10.414 -11.094 -8.664 1 97.25 201 GLY B O 1
ATOM 4274 N N . LYS B 1 202 ? -11.648 -11.195 -10.484 1 97.5 202 LYS B N 1
ATOM 4275 C CA . LYS B 1 202 ? -10.656 -10.57 -11.352 1 97.5 202 LYS B CA 1
ATOM 4276 C C . LYS B 1 202 ? -10.203 -9.227 -10.797 1 97.5 202 LYS B C 1
ATOM 4278 O O . LYS B 1 202 ? -11.016 -8.453 -10.289 1 97.5 202 LYS B O 1
ATOM 4283 N N . ILE B 1 203 ? -8.906 -8.984 -10.891 1 97.69 203 ILE B N 1
ATOM 4284 C CA . ILE B 1 203 ? -8.32 -7.695 -10.547 1 97.69 203 ILE B CA 1
ATOM 4285 C C . ILE B 1 203 ? -8.555 -6.695 -11.672 1 97.69 203 ILE B C 1
ATOM 4287 O O . ILE B 1 203 ? -8.156 -6.934 -12.812 1 97.69 203 ILE B O 1
ATOM 4291 N N . GLU B 1 204 ? -9.195 -5.668 -11.227 1 94.12 204 GLU B N 1
ATOM 4292 C CA . GLU B 1 204 ? -9.508 -4.621 -12.195 1 94.12 204 GLU B CA 1
ATOM 4293 C C . GLU B 1 204 ? -8.969 -3.268 -11.734 1 94.12 204 GLU B C 1
ATOM 4295 O O . GLU B 1 204 ? -8.5 -3.131 -10.602 1 94.12 204 GLU B O 1
ATOM 4300 N N . ASN B 1 205 ? -9 -2.189 -12.664 1 93.12 205 ASN B N 1
ATOM 4301 C CA . ASN B 1 205 ? -8.586 -0.829 -12.336 1 93.12 205 ASN B CA 1
ATOM 4302 C C . ASN B 1 205 ? -7.207 -0.804 -11.68 1 93.12 205 ASN B C 1
ATOM 4304 O O . ASN B 1 205 ? -7.043 -0.248 -10.594 1 93.12 205 ASN B O 1
ATOM 4308 N N . VAL B 1 206 ? -6.238 -1.278 -12.359 1 97.19 206 VAL B N 1
ATOM 4309 C CA . VAL B 1 206 ? -4.902 -1.477 -11.805 1 97.19 206 VAL B CA 1
ATOM 4310 C C . VAL B 1 206 ? -4.004 -0.304 -12.195 1 97.19 206 VAL B C 1
ATOM 4312 O O . VAL B 1 206 ? -4.062 0.184 -13.328 1 97.19 206 VAL B O 1
ATOM 4315 N N . SER B 1 207 ? -3.293 0.243 -11.242 1 96.62 207 SER B N 1
ATOM 4316 C CA . SER B 1 207 ? -2.186 1.168 -11.461 1 96.62 207 SER B CA 1
ATOM 4317 C C . SER B 1 207 ? -0.921 0.693 -10.75 1 96.62 207 SER B C 1
ATOM 4319 O O . SER B 1 207 ? -0.983 0.211 -9.617 1 96.62 207 SER B O 1
ATOM 4321 N N . GLY B 1 208 ? 0.171 0.734 -11.469 1 97 208 GLY B N 1
ATOM 4322 C CA . GLY B 1 208 ? 1.412 0.266 -10.875 1 97 208 GLY B CA 1
ATOM 4323 C C . GLY B 1 208 ? 2.627 1.053 -11.328 1 97 208 GLY B C 1
ATOM 4324 O O . GLY B 1 208 ? 2.547 1.827 -12.281 1 97 208 GLY B O 1
ATOM 4325 N N . MET B 1 209 ? 3.674 0.933 -10.602 1 96.06 209 MET B N 1
ATOM 4326 C CA . MET B 1 209 ? 4.984 1.48 -10.945 1 96.06 209 MET B CA 1
ATOM 4327 C C . MET B 1 209 ? 6.098 0.541 -10.5 1 96.06 209 MET B C 1
ATOM 4329 O O . MET B 1 209 ? 5.941 -0.21 -9.539 1 96.06 209 MET B O 1
ATOM 4333 N N . ALA B 1 210 ? 7.172 0.588 -11.195 1 96.88 210 ALA B N 1
ATOM 4334 C CA . ALA B 1 210 ? 8.32 -0.275 -10.922 1 96.88 210 ALA B CA 1
ATOM 4335 C C . ALA B 1 210 ? 9.633 0.469 -11.148 1 96.88 210 ALA B C 1
ATOM 4337 O O . ALA B 1 210 ? 9.688 1.41 -11.945 1 96.88 210 ALA B O 1
ATOM 4338 N N . GLU B 1 211 ? 10.609 0.079 -10.383 1 96.31 211 GLU B N 1
ATOM 4339 C CA . GLU B 1 211 ? 11.961 0.619 -10.5 1 96.31 211 GLU B CA 1
ATOM 4340 C C . GLU B 1 211 ? 13.008 -0.465 -10.273 1 96.31 211 GLU B C 1
ATOM 4342 O O . GLU B 1 211 ? 12.68 -1.586 -9.883 1 96.31 211 GLU B O 1
ATOM 4347 N N . ASN B 1 212 ? 14.172 -0.164 -10.656 1 96.25 212 ASN B N 1
ATOM 4348 C CA . ASN B 1 212 ? 15.375 -0.879 -10.25 1 96.25 212 ASN B CA 1
ATOM 4349 C C . ASN B 1 212 ? 16.281 -0.01 -9.375 1 96.25 212 ASN B C 1
ATOM 4351 O O . ASN B 1 212 ? 17.016 0.826 -9.891 1 96.25 212 ASN B O 1
ATOM 4355 N N . TYR B 1 213 ? 16.219 -0.22 -8.07 1 95.69 213 TYR B N 1
ATOM 4356 C CA . TYR B 1 213 ? 16.922 0.644 -7.141 1 95.69 213 TYR B CA 1
ATOM 4357 C C . TYR B 1 213 ? 18.312 0.078 -6.824 1 95.69 213 TYR B C 1
ATOM 4359 O O . TYR B 1 213 ? 19.234 0.829 -6.512 1 95.69 213 TYR B O 1
ATOM 4367 N N . GLY B 1 214 ? 18.438 -1.183 -6.945 1 94.62 214 GLY B N 1
ATOM 4368 C CA . GLY B 1 214 ? 19.703 -1.821 -6.57 1 94.62 214 GLY B CA 1
ATOM 4369 C C . GLY B 1 214 ? 20.766 -1.725 -7.648 1 94.62 214 GLY B C 1
ATOM 4370 O O . GLY B 1 214 ? 21.953 -1.615 -7.348 1 94.62 214 GLY B O 1
ATOM 4371 N N . GLY B 1 215 ? 20.297 -1.893 -8.906 1 93.81 215 GLY B N 1
ATOM 4372 C CA . GLY B 1 215 ? 21.219 -1.804 -10.031 1 93.81 215 GLY B CA 1
ATOM 4373 C C . GLY B 1 215 ? 21.984 -3.088 -10.273 1 93.81 215 GLY B C 1
ATOM 4374 O O . GLY B 1 215 ? 22.969 -3.098 -11.023 1 93.81 215 GLY B O 1
ATOM 4375 N N . TYR B 1 216 ? 21.594 -4.188 -9.648 1 94.25 216 TYR B N 1
ATOM 4376 C CA . TYR B 1 216 ? 22.359 -5.438 -9.727 1 94.25 216 TYR B CA 1
ATOM 4377 C C . TYR B 1 216 ? 22 -6.207 -10.992 1 94.25 216 TYR B C 1
ATOM 4379 O O . TYR B 1 216 ? 22.766 -7.074 -11.43 1 94.25 216 TYR B O 1
ATOM 4387 N N . TYR B 1 217 ? 20.875 -6 -11.508 1 93.88 217 TYR B N 1
ATOM 4388 C CA . TYR B 1 217 ? 20.344 -6.562 -12.742 1 93.88 217 TYR B CA 1
ATOM 4389 C C . TYR B 1 217 ? 19.422 -5.566 -13.445 1 93.88 217 TYR B C 1
ATOM 4391 O O . TYR B 1 217 ? 19.234 -4.441 -12.969 1 93.88 217 TYR B O 1
ATOM 4399 N N . ASP B 1 218 ? 18.828 -5.961 -14.594 1 91.62 218 ASP B N 1
ATOM 4400 C CA . ASP B 1 218 ? 18.156 -4.961 -15.422 1 91.62 218 ASP B CA 1
ATOM 4401 C C . ASP B 1 218 ? 16.656 -4.988 -15.195 1 91.62 218 ASP B C 1
ATOM 4403 O O . ASP B 1 218 ? 15.953 -4.023 -15.508 1 91.62 218 ASP B O 1
ATOM 4407 N N . VAL B 1 219 ? 16.172 -6.047 -14.633 1 94.5 219 VAL B N 1
ATOM 4408 C CA . VAL B 1 219 ? 14.727 -6.168 -14.414 1 94.5 219 VAL B CA 1
ATOM 4409 C C . VAL B 1 219 ? 14.336 -5.426 -13.141 1 94.5 219 VAL B C 1
ATOM 4411 O O . VAL B 1 219 ? 15.203 -4.98 -12.383 1 94.5 219 VAL B O 1
ATOM 4414 N N . GLU B 1 220 ? 13.055 -5.199 -12.969 1 96.5 220 GLU B N 1
ATOM 4415 C CA . GLU B 1 220 ? 12.555 -4.469 -11.805 1 96.5 220 GLU B CA 1
ATOM 4416 C C . GLU B 1 220 ? 12.922 -5.172 -10.508 1 96.5 220 GLU B C 1
ATOM 4418 O O . GLU B 1 220 ? 12.914 -6.402 -10.438 1 96.5 220 GLU B O 1
ATOM 4423 N N . ASP B 1 221 ? 13.242 -4.41 -9.469 1 97.06 221 ASP B N 1
ATOM 4424 C CA . ASP B 1 221 ? 13.5 -5.016 -8.164 1 97.06 221 ASP B CA 1
ATOM 4425 C C . ASP B 1 221 ? 12.562 -4.438 -7.105 1 97.06 221 ASP B C 1
ATOM 4427 O O . ASP B 1 221 ? 12.523 -4.93 -5.973 1 97.06 221 ASP B O 1
ATOM 4431 N N . THR B 1 222 ? 11.852 -3.377 -7.469 1 97.56 222 THR B N 1
ATOM 4432 C CA . THR B 1 222 ? 10.867 -2.746 -6.59 1 97.56 222 THR B CA 1
ATOM 4433 C C . THR B 1 222 ? 9.609 -2.379 -7.367 1 97.56 222 THR B C 1
ATOM 4435 O O . THR B 1 222 ? 9.68 -1.701 -8.391 1 97.56 222 THR B O 1
ATOM 4438 N N . VAL B 1 223 ? 8.469 -2.877 -6.891 1 97.94 223 VAL B N 1
ATOM 4439 C CA . VAL B 1 223 ? 7.195 -2.699 -7.578 1 97.94 223 VAL B CA 1
ATOM 4440 C C . VAL B 1 223 ? 6.117 -2.301 -6.574 1 97.94 223 VAL B C 1
ATOM 4442 O O . VAL B 1 223 ? 6.098 -2.801 -5.445 1 97.94 223 VAL B O 1
ATOM 4445 N N . ASN B 1 224 ? 5.305 -1.413 -6.879 1 97 224 ASN B N 1
ATOM 4446 C CA . ASN B 1 224 ? 4.113 -1.096 -6.098 1 97 224 ASN B CA 1
ATOM 4447 C C . ASN B 1 224 ? 2.887 -0.938 -6.992 1 97 224 ASN B C 1
ATOM 4449 O O . ASN B 1 224 ? 3.006 -0.561 -8.156 1 97 224 ASN B O 1
ATOM 4453 N N . ALA B 1 225 ? 1.749 -1.233 -6.438 1 98.12 225 ALA B N 1
ATOM 4454 C CA . ALA B 1 225 ? 0.535 -1.202 -7.25 1 98.12 225 ALA B CA 1
ATOM 4455 C C . ALA B 1 225 ? -0.701 -0.994 -6.379 1 98.12 225 ALA B C 1
ATOM 4457 O O . ALA B 1 225 ? -0.686 -1.301 -5.184 1 98.12 225 ALA B O 1
ATOM 4458 N N . ILE B 1 226 ? -1.745 -0.436 -6.926 1 98 226 ILE B N 1
ATOM 4459 C CA . ILE B 1 226 ? -3.096 -0.405 -6.375 1 98 226 ILE B CA 1
ATOM 4460 C C . ILE B 1 226 ? -4.074 -1.012 -7.375 1 98 226 ILE B C 1
ATOM 4462 O O . ILE B 1 226 ? -3.83 -0.991 -8.586 1 98 226 ILE B O 1
ATOM 4466 N N . PHE B 1 227 ? -5.098 -1.584 -6.863 1 98.19 227 PHE B N 1
ATOM 4467 C CA . PHE B 1 227 ? -6.086 -2.195 -7.742 1 98.19 227 PHE B CA 1
ATOM 4468 C C . PHE B 1 227 ? -7.43 -2.334 -7.035 1 98.19 227 PHE B C 1
ATOM 4470 O O . PHE B 1 227 ? -7.527 -2.096 -5.832 1 98.19 227 PHE B O 1
ATOM 4477 N N . LYS B 1 228 ? -8.461 -2.652 -7.805 1 97.12 228 LYS B N 1
ATOM 4478 C CA . LYS B 1 228 ? -9.773 -3.062 -7.332 1 97.12 228 LYS B CA 1
ATOM 4479 C C . LYS B 1 228 ? -10.211 -4.375 -7.98 1 97.12 228 LYS B C 1
ATOM 4481 O O . LYS B 1 228 ? -9.969 -4.594 -9.172 1 97.12 228 LYS B O 1
ATOM 4486 N N . THR B 1 229 ? -10.805 -5.23 -7.211 1 97.62 229 THR B N 1
ATOM 4487 C CA . THR B 1 229 ? -11.25 -6.512 -7.75 1 97.62 229 THR B CA 1
ATOM 4488 C C . THR B 1 229 ? -12.695 -6.418 -8.234 1 97.62 229 THR B C 1
ATOM 4490 O O . THR B 1 229 ? -13.391 -5.449 -7.938 1 97.62 229 THR B O 1
ATOM 4493 N N . GLU B 1 230 ? -13.078 -7.469 -8.898 1 96.06 230 GLU B N 1
ATOM 4494 C CA . GLU B 1 230 ? -14.438 -7.562 -9.414 1 96.06 230 GLU B CA 1
ATOM 4495 C C . GLU B 1 230 ? -15.461 -7.551 -8.281 1 96.06 230 GLU B C 1
ATOM 4497 O O . GLU B 1 230 ? -16.562 -7.02 -8.438 1 96.06 230 GLU B O 1
ATOM 4502 N N . SER B 1 231 ? -15.102 -8.062 -7.152 1 95.75 231 SER B N 1
ATOM 4503 C CA . SER B 1 231 ? -16.016 -8.094 -6.012 1 95.75 231 SER B CA 1
ATOM 4504 C C . SER B 1 231 ? -16.047 -6.75 -5.293 1 95.75 231 SER B C 1
ATOM 4506 O O . SER B 1 231 ? -16.812 -6.562 -4.355 1 95.75 231 SER B O 1
ATOM 4508 N N . GLY B 1 232 ? -15.18 -5.844 -5.684 1 95.75 232 GLY B N 1
ATOM 4509 C CA . GLY B 1 232 ? -15.203 -4.5 -5.129 1 95.75 232 GLY B CA 1
ATOM 4510 C C . GLY B 1 232 ? -14.164 -4.285 -4.043 1 95.75 232 GLY B C 1
ATOM 4511 O O . GLY B 1 232 ? -14.07 -3.193 -3.477 1 95.75 232 GLY B O 1
ATOM 4512 N N . VAL B 1 233 ? -13.359 -5.277 -3.74 1 97.38 233 VAL B N 1
ATOM 4513 C CA . VAL B 1 233 ? -12.328 -5.168 -2.711 1 97.38 233 VAL B CA 1
ATOM 4514 C C . VAL B 1 233 ? -11.148 -4.359 -3.244 1 97.38 233 VAL B C 1
ATOM 4516 O O . VAL B 1 233 ? -10.648 -4.625 -4.344 1 97.38 233 VAL B O 1
ATOM 4519 N N . MET B 1 234 ? -10.734 -3.34 -2.525 1 97.12 234 MET B N 1
ATOM 4520 C CA . MET B 1 234 ? -9.547 -2.572 -2.896 1 97.12 234 MET B CA 1
ATOM 4521 C C . MET B 1 234 ? -8.281 -3.27 -2.424 1 97.12 234 MET B C 1
ATOM 4523 O O . MET B 1 234 ? -8.289 -3.957 -1.399 1 97.12 234 MET B O 1
ATOM 4527 N N . GLY B 1 235 ? -7.25 -3.08 -3.182 1 97.25 235 GLY B N 1
ATOM 4528 C CA . GLY B 1 235 ? -5.992 -3.697 -2.789 1 97.25 235 GLY B CA 1
ATOM 4529 C C . GLY B 1 235 ? -4.777 -2.861 -3.154 1 97.25 235 GLY B C 1
ATOM 4530 O O . GLY B 1 235 ? -4.844 -2.025 -4.059 1 97.25 235 GLY B O 1
ATOM 4531 N N . ASN B 1 236 ? -3.75 -3.02 -2.434 1 97.44 236 ASN B N 1
ATOM 4532 C CA . ASN B 1 236 ? -2.455 -2.467 -2.814 1 97.44 236 ASN B CA 1
ATOM 4533 C C . ASN B 1 236 ? -1.312 -3.404 -2.436 1 97.44 236 ASN B C 1
ATOM 4535 O O . ASN B 1 236 ? -1.514 -4.367 -1.692 1 97.44 236 ASN B O 1
ATOM 4539 N N . GLY B 1 237 ? -0.201 -3.234 -3.002 1 96.69 237 GLY B N 1
ATOM 4540 C CA . GLY B 1 237 ? 0.954 -4.07 -2.719 1 96.69 237 GLY B CA 1
ATOM 4541 C C . GLY B 1 237 ? 2.275 -3.355 -2.928 1 96.69 237 GLY B C 1
ATOM 4542 O O . GLY B 1 237 ? 2.363 -2.426 -3.732 1 96.69 237 GLY B O 1
ATOM 4543 N N . ILE B 1 238 ? 3.27 -3.832 -2.203 1 96.75 238 ILE B N 1
ATOM 4544 C CA . ILE B 1 238 ? 4.648 -3.393 -2.377 1 96.75 238 ILE B CA 1
ATOM 4545 C C . ILE B 1 238 ? 5.582 -4.602 -2.359 1 96.75 238 ILE B C 1
ATOM 4547 O O . ILE B 1 238 ? 5.48 -5.461 -1.481 1 96.75 238 ILE B O 1
ATOM 4551 N N . TRP B 1 239 ? 6.379 -4.664 -3.303 1 97.94 239 TRP B N 1
ATOM 4552 C CA . TRP B 1 239 ? 7.355 -5.738 -3.459 1 97.94 239 TRP B CA 1
ATOM 4553 C C . TRP B 1 239 ? 8.75 -5.18 -3.725 1 97.94 239 TRP B C 1
ATOM 4555 O O . TRP B 1 239 ? 8.969 -4.496 -4.727 1 97.94 239 TRP B O 1
ATOM 4565 N N . CYS B 1 240 ? 9.656 -5.457 -2.783 1 97.94 240 CYS B N 1
ATOM 4566 C CA . CYS B 1 240 ? 11.008 -4.922 -2.863 1 97.94 240 CYS B CA 1
ATOM 4567 C C . CYS B 1 240 ? 12.047 -6.012 -2.617 1 97.94 240 CYS B C 1
ATOM 4569 O O . CYS B 1 240 ? 12.07 -6.617 -1.545 1 97.94 240 CYS B O 1
ATOM 4571 N N . TYR B 1 241 ? 12.953 -6.176 -3.566 1 97.56 241 TYR B N 1
ATOM 4572 C CA . TYR B 1 241 ? 13.891 -7.297 -3.508 1 97.56 241 TYR B CA 1
ATOM 4573 C C . TYR B 1 241 ? 15.312 -6.809 -3.248 1 97.56 241 TYR B C 1
ATOM 4575 O O . TYR B 1 241 ? 16.281 -7.523 -3.518 1 97.56 241 TYR B O 1
ATOM 4583 N N . VAL B 1 242 ? 15.445 -5.582 -2.791 1 97.06 242 VAL B N 1
ATOM 4584 C CA . VAL B 1 242 ? 16.703 -4.984 -2.348 1 97.06 242 VAL B CA 1
ATOM 4585 C C . VAL B 1 242 ? 16.5 -4.32 -0.988 1 97.06 242 VAL B C 1
ATOM 4587 O O . VAL B 1 242 ? 17.062 -3.246 -0.729 1 97.06 242 VAL B O 1
ATOM 4590 N N . ALA B 1 243 ? 15.625 -4.863 -0.175 1 96.69 243 ALA B N 1
ATOM 4591 C CA . ALA B 1 243 ? 15.352 -4.359 1.167 1 96.69 243 ALA B CA 1
ATOM 4592 C C . ALA B 1 243 ? 16.406 -4.84 2.162 1 96.69 243 ALA B C 1
ATOM 4594 O O . ALA B 1 243 ? 17.281 -5.633 1.812 1 96.69 243 ALA B O 1
ATOM 4595 N N . ASP B 1 244 ? 16.328 -4.34 3.383 1 96.12 244 ASP B N 1
ATOM 4596 C CA . ASP B 1 244 ? 17.312 -4.656 4.414 1 96.12 244 ASP B CA 1
ATOM 4597 C C . ASP B 1 244 ? 16.953 -5.957 5.133 1 96.12 244 ASP B C 1
ATOM 4599 O O . ASP B 1 244 ? 17.719 -6.449 5.957 1 96.12 244 ASP B O 1
ATOM 4603 N N . HIS B 1 245 ? 15.75 -6.52 4.891 1 95.44 245 HIS B N 1
ATOM 4604 C CA . HIS B 1 245 ? 15.305 -7.73 5.566 1 95.44 245 HIS B CA 1
ATOM 4605 C C . HIS B 1 245 ? 14.266 -8.477 4.73 1 95.44 245 HIS B C 1
ATOM 4607 O O . HIS B 1 245 ? 13.773 -7.949 3.73 1 95.44 245 HIS B O 1
ATOM 4613 N N . ASP B 1 246 ? 14.008 -9.734 5.125 1 95.81 246 ASP B N 1
ATOM 4614 C CA . ASP B 1 246 ? 12.938 -10.516 4.508 1 95.81 246 ASP B CA 1
ATOM 4615 C C . ASP B 1 246 ? 11.633 -10.375 5.289 1 95.81 246 ASP B C 1
ATOM 4617 O O . ASP B 1 246 ? 11.633 -10.43 6.52 1 95.81 246 ASP B O 1
ATOM 4621 N N . GLU B 1 247 ? 10.562 -10.148 4.578 1 95.5 247 GLU B N 1
ATOM 4622 C CA . GLU B 1 247 ? 9.242 -10.047 5.188 1 95.5 247 GLU B CA 1
ATOM 4623 C C . GLU B 1 247 ? 8.141 -10.32 4.164 1 95.5 247 GLU B C 1
ATOM 4625 O O . GLU B 1 247 ? 8.297 -10.008 2.98 1 95.5 247 GLU B O 1
ATOM 4630 N N . GLU B 1 248 ? 7.078 -10.945 4.617 1 96.81 248 GLU B N 1
ATOM 4631 C CA . GLU B 1 248 ? 5.906 -11.148 3.771 1 96.81 248 GLU B CA 1
ATOM 4632 C C . GLU B 1 248 ? 4.613 -10.977 4.566 1 96.81 248 GLU B C 1
ATOM 4634 O O . GLU B 1 248 ? 4.52 -11.43 5.711 1 96.81 248 GLU B O 1
ATOM 4639 N N . GLU B 1 249 ? 3.668 -10.305 3.93 1 96.56 249 GLU B N 1
ATOM 4640 C CA . GLU B 1 249 ? 2.369 -10.109 4.566 1 96.56 249 GLU B CA 1
ATOM 4641 C C . GLU B 1 249 ? 1.246 -10.086 3.533 1 96.56 249 GLU B C 1
ATOM 4643 O O . GLU B 1 249 ? 1.375 -9.445 2.484 1 96.56 249 GLU B O 1
ATOM 4648 N N . MET B 1 250 ? 0.245 -10.797 3.76 1 97.75 250 MET B N 1
ATOM 4649 C CA . MET B 1 250 ? -1.072 -10.625 3.154 1 97.75 250 MET B CA 1
ATOM 4650 C C . MET B 1 250 ? -2.127 -10.344 4.215 1 97.75 250 MET B C 1
ATOM 4652 O O . MET B 1 250 ? -2.385 -11.18 5.086 1 97.75 250 MET B O 1
ATOM 4656 N N . LEU B 1 251 ? -2.656 -9.188 4.191 1 97.94 251 LEU B N 1
ATOM 4657 C CA . LEU B 1 251 ? -3.664 -8.75 5.152 1 97.94 251 LEU B CA 1
ATOM 4658 C C . LEU B 1 251 ? -5.012 -8.539 4.469 1 97.94 251 LEU B C 1
ATOM 4660 O O . LEU B 1 251 ? -5.117 -7.777 3.508 1 97.94 251 LEU B O 1
ATOM 4664 N N . ILE B 1 252 ? -5.984 -9.281 4.895 1 98.19 252 ILE B N 1
ATOM 4665 C CA . ILE B 1 252 ? -7.355 -9.156 4.41 1 98.19 252 ILE B CA 1
ATOM 4666 C C . ILE B 1 252 ? -8.234 -8.562 5.508 1 98.19 252 ILE B C 1
ATOM 4668 O O . ILE B 1 252 ? -8.391 -9.156 6.578 1 98.19 252 ILE B O 1
ATOM 4672 N N . VAL B 1 253 ? -8.844 -7.457 5.23 1 97.56 253 VAL B N 1
ATOM 4673 C CA . VAL B 1 253 ? -9.547 -6.723 6.277 1 97.56 253 VAL B CA 1
ATOM 4674 C C . VAL B 1 253 ? -11.031 -6.602 5.922 1 97.56 253 VAL B C 1
ATOM 4676 O O . VAL B 1 253 ? -11.375 -6.082 4.859 1 97.56 253 VAL B O 1
ATOM 4679 N N . GLY B 1 254 ? -11.844 -7.086 6.785 1 97.06 254 GLY B N 1
ATOM 4680 C CA . GLY B 1 254 ? -13.273 -6.844 6.754 1 97.06 254 GLY B CA 1
ATOM 4681 C C . GLY B 1 254 ? -13.75 -5.926 7.867 1 97.06 254 GLY B C 1
ATOM 4682 O O . GLY B 1 254 ? -12.953 -5.512 8.719 1 97.06 254 GLY B O 1
ATOM 4683 N N . ASP B 1 255 ? -15.016 -5.543 7.832 1 95.81 255 ASP B N 1
ATOM 4684 C CA . ASP B 1 255 ? -15.539 -4.605 8.82 1 95.81 255 ASP B CA 1
ATOM 4685 C C . ASP B 1 255 ? -15.805 -5.301 10.148 1 95.81 255 ASP B C 1
ATOM 4687 O O . ASP B 1 255 ? -16.031 -4.641 11.172 1 95.81 255 ASP B O 1
ATOM 4691 N N . LYS B 1 256 ? -15.688 -6.66 10.195 1 96.75 256 LYS B N 1
ATOM 4692 C CA . LYS B 1 256 ? -15.938 -7.371 11.445 1 96.75 256 LYS B CA 1
ATOM 4693 C C . LYS B 1 256 ? -14.711 -8.156 11.891 1 96.75 256 LYS B C 1
ATOM 4695 O O . LYS B 1 256 ? -14.68 -8.703 13 1 96.75 256 LYS B O 1
ATOM 4700 N N . GLY B 1 257 ? -13.773 -8.227 11.055 1 97.88 257 GLY B N 1
ATOM 4701 C CA . GLY B 1 257 ? -12.578 -8.992 11.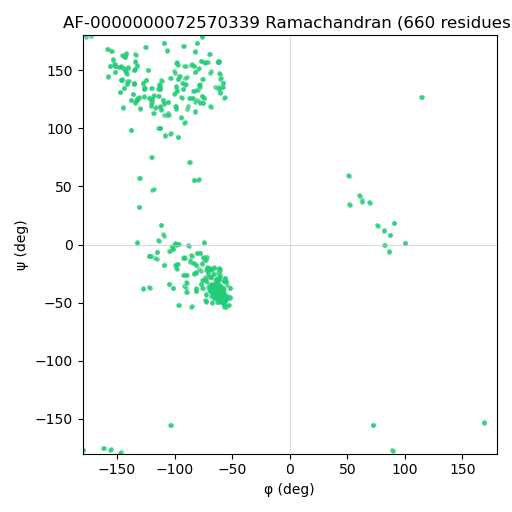359 1 97.88 257 GLY B CA 1
ATOM 4702 C C . GLY B 1 257 ? -11.547 -8.953 10.25 1 97.88 257 GLY B C 1
ATOM 4703 O O . GLY B 1 257 ? -11.727 -8.25 9.25 1 97.88 257 GLY B O 1
ATOM 4704 N N . ARG B 1 258 ? -10.43 -9.703 10.445 1 98.25 258 ARG B N 1
ATOM 4705 C CA . ARG B 1 258 ? -9.344 -9.68 9.469 1 98.25 258 ARG B CA 1
ATOM 4706 C C . ARG B 1 258 ? -8.555 -10.984 9.5 1 98.25 258 ARG B C 1
ATOM 4708 O O . ARG B 1 258 ? -8.648 -11.75 10.461 1 98.25 258 ARG B O 1
ATOM 4715 N N . ILE B 1 259 ? -7.84 -11.242 8.406 1 98.25 259 ILE B N 1
ATOM 4716 C CA . ILE B 1 259 ? -6.879 -12.336 8.297 1 98.25 259 ILE B CA 1
ATOM 4717 C C . ILE B 1 259 ? -5.484 -11.773 8.031 1 98.25 259 ILE B C 1
ATOM 4719 O O . ILE B 1 259 ? -5.316 -10.883 7.191 1 98.25 259 ILE B O 1
ATOM 4723 N N . SER B 1 260 ? -4.551 -12.172 8.812 1 97.12 260 SER B N 1
ATOM 4724 C CA . SER B 1 260 ? -3.141 -11.914 8.539 1 97.12 260 SER B CA 1
ATOM 4725 C C . SER B 1 260 ? -2.385 -13.203 8.25 1 97.12 260 SER B C 1
ATOM 4727 O O . SER B 1 260 ? -2.449 -14.156 9.023 1 97.12 260 SER B O 1
ATOM 4729 N N . THR B 1 261 ? -1.664 -13.25 7.141 1 97.06 261 THR B N 1
ATOM 4730 C CA . THR B 1 261 ? -0.919 -14.445 6.746 1 97.06 261 THR B CA 1
ATOM 4731 C C . THR B 1 261 ? 0.149 -14.094 5.715 1 97.06 261 THR B C 1
ATOM 4733 O O . THR B 1 261 ? 0.482 -12.922 5.527 1 97.06 261 THR B O 1
ATOM 4736 N N . THR B 1 262 ? 0.841 -15.062 5.18 1 95.19 262 THR B N 1
ATOM 4737 C CA . THR B 1 262 ? 1.731 -14.922 4.035 1 95.19 262 THR B CA 1
ATOM 4738 C C . THR B 1 262 ? 1.039 -15.375 2.752 1 95.19 262 THR B C 1
ATOM 4740 O O . THR B 1 262 ? 0.311 -16.375 2.75 1 95.19 262 THR B O 1
ATOM 4743 N N . GLY B 1 263 ? 1.209 -14.586 1.715 1 92.5 263 GLY B N 1
ATOM 4744 C CA . GLY B 1 263 ? 0.577 -14.93 0.45 1 92.5 263 GLY B CA 1
ATOM 4745 C C . GLY B 1 263 ? 1.356 -15.953 -0.349 1 92.5 263 GLY B C 1
ATOM 4746 O O . GLY B 1 263 ? 0.767 -16.828 -0.991 1 92.5 263 GLY B O 1
ATOM 4747 N N . LEU B 1 264 ? 2.646 -15.828 -0.292 1 92.31 264 LEU B N 1
ATOM 4748 C CA . LEU B 1 264 ? 3.512 -16.688 -1.09 1 92.31 264 LEU B CA 1
ATOM 4749 C C . LEU B 1 264 ? 4.012 -17.875 -0.264 1 92.31 264 LEU B C 1
ATOM 4751 O O . LEU B 1 264 ? 3.838 -19.031 -0.655 1 92.31 264 LEU B O 1
ATOM 4755 N N . PHE B 1 265 ? 4.566 -17.594 0.893 1 86.94 265 PHE B N 1
ATOM 4756 C CA . PHE B 1 265 ? 5.16 -18.641 1.719 1 86.94 265 PHE B CA 1
ATOM 4757 C C . PHE B 1 265 ? 4.105 -19.297 2.607 1 86.94 265 PHE B C 1
ATOM 4759 O O . PHE B 1 265 ? 3.104 -18.656 2.955 1 86.94 265 PHE B O 1
ATOM 4766 N N . TYR B 1 266 ? 4.516 -20.531 2.895 1 84.81 266 TYR B N 1
ATOM 4767 C CA . TYR B 1 266 ? 3.576 -21.266 3.73 1 84.81 266 TYR B CA 1
ATOM 4768 C C . TYR B 1 266 ? 3.676 -20.828 5.184 1 84.81 266 TYR B C 1
ATOM 4770 O O . TYR B 1 266 ? 4.711 -20.312 5.613 1 84.81 266 TYR B O 1
ATOM 4778 N N . GLY B 1 267 ? 2.668 -20.594 5.953 1 87.06 267 GLY B N 1
ATOM 4779 C CA . GLY B 1 267 ? 2.598 -20.172 7.34 1 87.06 267 GLY B CA 1
ATOM 4780 C C . GLY B 1 267 ? 1.189 -20.188 7.902 1 87.06 267 GLY B C 1
ATOM 4781 O O . GLY B 1 267 ? 0.245 -20.578 7.211 1 87.06 267 GLY B O 1
ATOM 4782 N N . PRO B 1 268 ? 1.149 -19.859 9.039 1 95.25 268 PRO B N 1
ATOM 4783 C CA . PRO B 1 268 ? -0.157 -19.891 9.695 1 95.25 268 PRO B CA 1
ATOM 4784 C C . PRO B 1 268 ? -1.097 -18.797 9.211 1 95.25 268 PRO B C 1
ATOM 4786 O O . PRO B 1 268 ? -0.649 -17.828 8.602 1 95.25 268 PRO B O 1
ATOM 4789 N N . ILE B 1 269 ? -2.336 -19.078 9.398 1 96.75 269 ILE B N 1
ATOM 4790 C CA . ILE B 1 269 ? -3.391 -18.094 9.203 1 96.75 269 ILE B CA 1
ATOM 4791 C C . ILE B 1 269 ? -3.811 -17.516 10.555 1 96.75 269 ILE B C 1
ATOM 4793 O O . ILE B 1 269 ? -4.176 -18.266 11.469 1 96.75 269 ILE B O 1
ATOM 4797 N N . LYS B 1 270 ? -3.674 -16.297 10.742 1 97.88 270 LYS B N 1
ATOM 4798 C CA . LYS B 1 270 ? -4.18 -15.609 11.93 1 97.88 270 LYS B CA 1
ATOM 4799 C C . LYS B 1 270 ? -5.516 -14.922 11.641 1 97.88 270 LYS B C 1
ATOM 4801 O O . LYS B 1 270 ? -5.59 -14.031 10.789 1 97.88 270 LYS B O 1
ATOM 4806 N N . VAL B 1 271 ? -6.531 -15.352 12.297 1 98.25 271 VAL B N 1
ATOM 4807 C CA . VAL B 1 271 ? -7.871 -14.789 12.148 1 98.25 271 VAL B CA 1
ATOM 4808 C C . VAL B 1 271 ? -8.258 -14.016 13.406 1 98.25 271 VAL B C 1
ATOM 4810 O O . VAL B 1 271 ? -8.164 -14.539 14.516 1 98.25 271 VAL B O 1
ATOM 4813 N N . ILE B 1 272 ? -8.602 -12.789 13.242 1 97.94 272 ILE B N 1
ATOM 4814 C CA . ILE B 1 272 ? -9.047 -11.977 14.367 1 97.94 272 ILE B CA 1
ATOM 4815 C C . ILE B 1 272 ? -10.469 -11.477 14.125 1 97.94 272 ILE B C 1
ATOM 4817 O O . ILE B 1 272 ? -10.734 -10.797 13.133 1 97.94 272 ILE B O 1
ATOM 4821 N N . VAL B 1 273 ? -11.336 -11.836 14.953 1 96.62 273 VAL B N 1
ATOM 4822 C CA . VAL B 1 273 ? -12.727 -11.391 14.914 1 96.62 273 VAL B CA 1
ATOM 4823 C C . VAL B 1 273 ? -13.148 -10.906 16.297 1 96.62 273 VAL B C 1
ATOM 4825 O O . VAL B 1 273 ? -12.977 -11.617 17.297 1 96.62 273 VAL B O 1
ATOM 4828 N N . ASP B 1 274 ? -13.68 -9.641 16.328 1 90.25 274 ASP B N 1
ATOM 4829 C CA . ASP B 1 274 ? -14.133 -9.039 17.594 1 90.25 274 ASP B CA 1
ATOM 4830 C C . ASP B 1 274 ? -13.047 -9.102 18.656 1 90.25 274 ASP B C 1
ATOM 4832 O O . ASP B 1 274 ? -13.312 -9.469 19.797 1 90.25 274 ASP B O 1
ATOM 4836 N N . GLY B 1 275 ? -11.859 -8.977 18.172 1 87.69 275 GLY B N 1
ATOM 4837 C CA . GLY B 1 275 ? -10.727 -8.922 19.094 1 87.69 275 GLY B CA 1
ATOM 4838 C C . GL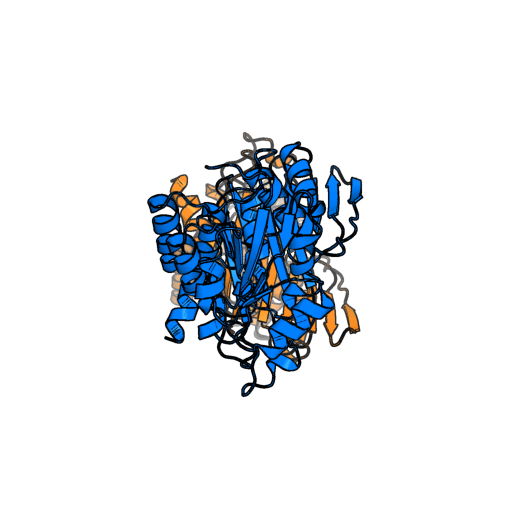Y B 1 275 ? -10.211 -10.289 19.484 1 87.69 275 GLY B C 1
ATOM 4839 O O . GLY B 1 275 ? -9.203 -10.398 20.188 1 87.69 275 GLY B O 1
ATOM 4840 N N . ILE B 1 276 ? -10.875 -11.367 19.062 1 95.12 276 ILE B N 1
ATOM 4841 C CA . ILE B 1 276 ? -10.461 -12.727 19.391 1 95.12 276 ILE B CA 1
ATOM 4842 C C . ILE B 1 276 ? -9.586 -13.281 18.266 1 95.12 276 ILE B C 1
ATOM 4844 O O . ILE B 1 276 ? -9.992 -13.312 17.109 1 95.12 276 ILE B O 1
ATOM 4848 N N . GLU B 1 277 ? -8.453 -13.734 18.672 1 96.81 277 GLU B N 1
ATOM 4849 C CA . GLU B 1 277 ? -7.469 -14.227 17.719 1 96.81 277 GLU B CA 1
ATOM 4850 C C . GLU B 1 277 ? -7.484 -15.75 17.641 1 96.81 277 GLU B C 1
ATOM 4852 O O . GLU B 1 277 ? -7.523 -16.422 18.672 1 96.81 277 GLU B O 1
ATOM 4857 N N . GLU B 1 278 ? -7.555 -16.25 16.5 1 97.19 278 GLU B N 1
ATOM 4858 C CA . GLU B 1 278 ? -7.406 -17.672 16.203 1 97.19 278 GLU B CA 1
ATOM 4859 C C . GLU B 1 278 ? -6.27 -17.922 15.219 1 97.19 278 GLU B C 1
ATOM 4861 O O . GLU B 1 278 ? -6.203 -17.281 14.164 1 97.19 278 GLU B O 1
ATOM 4866 N N . ILE B 1 279 ? -5.367 -18.797 15.633 1 97.44 279 ILE B N 1
ATOM 4867 C CA . ILE B 1 279 ? -4.27 -19.188 14.75 1 97.44 279 ILE B CA 1
ATOM 4868 C C . ILE B 1 279 ? -4.508 -20.594 14.211 1 97.44 279 ILE B C 1
ATOM 4870 O O . ILE B 1 279 ? -4.68 -21.547 14.984 1 97.44 279 ILE B O 1
ATOM 4874 N N . ILE B 1 280 ? -4.547 -20.719 12.93 1 95.5 280 ILE B N 1
ATOM 4875 C CA . ILE B 1 280 ? -4.699 -22 12.266 1 95.5 280 ILE B CA 1
ATOM 4876 C C . ILE B 1 280 ? -3.406 -22.359 11.531 1 95.5 280 ILE B C 1
ATOM 4878 O O . ILE B 1 280 ? -2.998 -21.656 10.602 1 95.5 280 ILE B O 1
ATOM 4882 N N . ASP B 1 281 ? -2.857 -23.344 11.945 1 91.75 281 ASP B N 1
ATOM 4883 C CA . ASP B 1 281 ? -1.609 -23.75 11.312 1 91.75 281 ASP B CA 1
ATOM 4884 C C . ASP B 1 281 ? -1.834 -24.938 10.383 1 91.75 281 ASP B C 1
ATOM 4886 O O . ASP B 1 281 ? -2.701 -25.781 10.633 1 91.75 281 ASP B O 1
ATOM 4890 N N . TYR B 1 282 ? -1.126 -24.906 9.32 1 87.06 282 TYR B N 1
ATOM 4891 C CA . TYR B 1 282 ? -1.163 -25.984 8.344 1 87.06 282 TYR B CA 1
ATOM 4892 C C . TYR B 1 282 ? 0.237 -26.531 8.078 1 87.06 282 TYR B C 1
ATOM 4894 O O . TYR B 1 282 ? 1.213 -25.781 8.086 1 87.06 282 TYR B O 1
ATOM 4902 N N . GLN B 1 283 ? 0.235 -27.75 7.945 1 87.19 283 GLN B N 1
ATOM 4903 C CA . GLN B 1 283 ? 1.494 -28.344 7.516 1 87.19 283 GLN B CA 1
ATOM 4904 C C . GLN B 1 283 ? 1.631 -28.312 5.996 1 87.19 283 GLN B C 1
ATOM 4906 O O . GLN B 1 283 ? 0.7 -28.672 5.273 1 87.19 283 GLN B O 1
ATOM 4911 N N . GLU B 1 284 ? 2.676 -27.781 5.629 1 89.56 284 GLU B N 1
ATOM 4912 C CA . GLU B 1 284 ? 2.959 -27.781 4.199 1 89.56 284 GLU B CA 1
ATOM 4913 C C . GLU B 1 284 ? 3.055 -29.203 3.652 1 89.56 284 GLU B C 1
ATOM 4915 O O . GLU B 1 284 ? 3.742 -30.047 4.23 1 89.56 284 GLU B O 1
ATOM 4920 N N . PRO B 1 285 ? 2.402 -29.469 2.621 1 92.5 285 PRO B N 1
ATOM 4921 C CA . PRO B 1 285 ? 2.541 -30.797 2.031 1 92.5 285 PRO B CA 1
ATOM 4922 C C . PRO B 1 285 ? 3.969 -31.094 1.584 1 92.5 285 PRO B C 1
ATOM 4924 O O . PRO B 1 285 ? 4.703 -30.188 1.19 1 92.5 285 PRO B O 1
ATOM 4927 N N . GLU B 1 286 ? 4.301 -32.344 1.694 1 94.44 286 GLU B N 1
ATOM 4928 C CA . GLU B 1 286 ? 5.629 -32.75 1.241 1 94.44 286 GLU B CA 1
ATOM 4929 C C . GLU B 1 286 ? 5.871 -32.344 -0.204 1 94.44 286 GLU B C 1
ATOM 4931 O O . GLU B 1 286 ? 6.949 -31.844 -0.542 1 94.44 286 GLU B O 1
ATOM 4936 N N . HIS B 1 287 ? 4.859 -32.594 -0.999 1 97.19 287 HIS B N 1
ATOM 4937 C CA . HIS B 1 287 ? 4.836 -32.156 -2.391 1 97.19 287 HIS B CA 1
ATOM 4938 C C . HIS B 1 287 ? 3.768 -31.094 -2.615 1 97.19 287 HIS B C 1
ATOM 4940 O O . HIS B 1 287 ? 2.6 -31.406 -2.838 1 97.19 287 HIS B O 1
ATOM 4946 N N . VAL B 1 288 ? 4.129 -29.875 -2.654 1 95.62 288 VAL B N 1
ATOM 4947 C CA . VAL B 1 288 ? 3.215 -28.75 -2.523 1 95.62 288 VAL B CA 1
ATOM 4948 C C . VAL B 1 288 ? 2.268 -28.719 -3.721 1 95.62 288 VAL B C 1
ATOM 4950 O O . VAL B 1 288 ? 1.137 -28.234 -3.609 1 95.62 288 VAL B O 1
ATOM 4953 N N . ALA B 1 289 ? 2.717 -29.281 -4.82 1 97.31 289 ALA B N 1
ATOM 4954 C CA . ALA B 1 289 ? 1.887 -29.203 -6.023 1 97.31 289 ALA B CA 1
ATOM 4955 C C . ALA B 1 289 ? 0.887 -30.359 -6.066 1 97.31 289 ALA B C 1
ATOM 4957 O O . ALA B 1 289 ? -0.052 -30.344 -6.867 1 97.31 289 ALA B O 1
ATOM 4958 N N . GLN B 1 290 ? 1.013 -31.422 -5.25 1 98.12 290 GLN B N 1
ATOM 4959 C CA . GLN B 1 290 ? 0.259 -32.656 -5.375 1 98.12 290 GLN B CA 1
ATOM 4960 C C . GLN B 1 290 ? -1.229 -32.438 -5.129 1 98.12 290 GLN B C 1
ATOM 4962 O O . GLN B 1 290 ? -2.072 -32.938 -5.867 1 98.12 290 GLN B O 1
ATOM 4967 N N . PRO B 1 291 ? -1.6 -31.656 -4.125 1 97.5 291 PRO B N 1
ATOM 4968 C CA . PRO B 1 291 ? -3.037 -31.469 -3.92 1 97.5 291 PRO B CA 1
ATOM 4969 C C . PRO B 1 291 ? -3.732 -30.859 -5.129 1 97.5 291 PRO B C 1
ATOM 4971 O O . PRO B 1 291 ? -4.84 -31.266 -5.488 1 97.5 291 PRO B O 1
ATOM 4974 N N . TYR B 1 292 ? -3.107 -29.938 -5.695 1 98.19 292 TYR B N 1
ATOM 4975 C CA . TYR B 1 292 ? -3.66 -29.297 -6.883 1 98.19 292 TYR B CA 1
ATOM 4976 C C . TYR B 1 292 ? -3.689 -30.25 -8.062 1 98.19 292 TYR B C 1
ATOM 4978 O O . TYR B 1 292 ? -4.695 -30.359 -8.766 1 98.19 292 TYR B O 1
ATOM 4986 N N . ILE B 1 293 ? -2.613 -31 -8.281 1 98.56 293 ILE B N 1
ATOM 4987 C CA . ILE B 1 293 ? -2.539 -31.984 -9.352 1 98.56 293 ILE B CA 1
ATOM 4988 C C . ILE B 1 293 ? -3.662 -33 -9.188 1 98.56 293 ILE B C 1
ATOM 4990 O O . ILE B 1 293 ? -4.32 -33.375 -10.156 1 98.56 293 ILE B O 1
ATOM 4994 N N . GLN B 1 294 ? -3.918 -33.406 -7.945 1 98.56 294 GLN B N 1
ATOM 4995 C CA . GLN B 1 294 ? -5.004 -34.344 -7.684 1 98.56 294 GLN B CA 1
ATOM 4996 C C . GLN B 1 294 ? -6.344 -33.781 -8.133 1 98.56 294 GLN B C 1
ATOM 4998 O O . GLN B 1 294 ? -7.191 -34.5 -8.656 1 98.56 294 GLN B O 1
ATOM 5003 N N . THR B 1 295 ? -6.527 -32.5 -7.922 1 98.06 295 THR B N 1
ATOM 5004 C CA . THR B 1 295 ? -7.785 -31.891 -8.352 1 98.06 295 THR B CA 1
ATOM 5005 C C . THR B 1 295 ? -7.898 -31.906 -9.875 1 98.06 295 THR B C 1
ATOM 5007 O O . THR B 1 295 ? -8.992 -32.094 -10.422 1 98.06 295 THR B O 1
ATOM 5010 N N . ILE B 1 296 ? -6.844 -31.703 -10.578 1 98.38 296 ILE B N 1
ATOM 5011 C CA . ILE B 1 296 ? -6.832 -31.75 -12.039 1 98.38 296 ILE B CA 1
ATOM 5012 C C . ILE B 1 296 ? -7.156 -33.156 -12.508 1 98.38 296 ILE B C 1
ATOM 5014 O O . ILE B 1 296 ? -8 -33.375 -13.383 1 98.38 296 ILE B O 1
ATOM 5018 N N . VAL B 1 297 ? -6.516 -34.156 -11.859 1 98.5 297 VAL B N 1
ATOM 5019 C CA . VAL B 1 297 ? -6.766 -35.562 -12.195 1 98.5 297 VAL B CA 1
ATOM 5020 C C . VAL B 1 297 ? -8.234 -35.906 -11.961 1 98.5 297 VAL B C 1
ATOM 5022 O O . VAL B 1 297 ? -8.891 -36.5 -12.82 1 98.5 297 VAL B O 1
ATOM 5025 N N . ASN B 1 298 ? -8.734 -35.438 -10.812 1 98.38 298 ASN B N 1
ATOM 5026 C CA . ASN B 1 298 ? -10.141 -35.688 -10.492 1 98.38 298 ASN B CA 1
ATOM 5027 C C . ASN B 1 298 ? -11.062 -35.125 -11.57 1 98.38 298 ASN B C 1
ATOM 5029 O O . ASN B 1 298 ? -12.039 -35.781 -11.953 1 98.38 298 ASN B O 1
ATOM 5033 N N . GLU B 1 299 ? -10.766 -34 -12.031 1 97.88 299 GLU B N 1
ATOM 5034 C CA . GLU B 1 299 ? -11.602 -33.406 -13.078 1 97.88 299 GLU B CA 1
ATOM 5035 C C . GLU B 1 299 ? -11.492 -34.188 -14.375 1 97.88 299 GLU B C 1
ATOM 5037 O O . GLU B 1 299 ? -12.5 -34.438 -15.039 1 97.88 299 GLU B O 1
ATOM 5042 N N . LEU B 1 300 ? -10.273 -34.625 -14.727 1 97.81 300 LEU B N 1
ATOM 5043 C CA . LEU B 1 300 ? -10.016 -35.281 -16 1 97.81 300 LEU B CA 1
ATOM 5044 C C . LEU B 1 300 ? -10.625 -36.688 -16.031 1 97.81 300 LEU B C 1
ATOM 5046 O O . LEU B 1 300 ? -10.922 -37.219 -17.094 1 97.81 300 LEU B O 1
ATOM 5050 N N . ILE B 1 301 ? -10.898 -37.281 -14.828 1 97.56 301 ILE B N 1
ATOM 5051 C CA . ILE B 1 301 ? -11.5 -38.625 -14.797 1 97.56 301 ILE B CA 1
ATOM 5052 C C . ILE B 1 301 ? -12.984 -38.5 -14.484 1 97.56 301 ILE B C 1
ATOM 5054 O O . ILE B 1 301 ? -13.672 -39.5 -14.297 1 97.56 301 ILE B O 1
ATOM 5058 N N . GLY B 1 302 ? -13.492 -37.281 -14.273 1 96.56 302 GLY B N 1
ATOM 5059 C CA . GLY B 1 302 ? -14.914 -37.031 -14.141 1 96.56 302 GLY B CA 1
ATOM 5060 C C . GLY B 1 302 ? -15.406 -37.125 -12.703 1 96.56 302 GLY B C 1
ATOM 5061 O O . GLY B 1 302 ? -16.609 -37.281 -12.469 1 96.56 302 GLY B O 1
ATOM 5062 N N . LYS B 1 303 ? -14.516 -37.031 -11.805 1 96.88 303 LYS B N 1
ATOM 5063 C CA . LYS B 1 303 ? -14.891 -37.188 -10.398 1 96.88 303 LYS B CA 1
ATOM 5064 C C . LYS B 1 303 ? -15.375 -35.875 -9.812 1 96.88 303 LYS B C 1
ATOM 5066 O O . LYS B 1 303 ? -16.406 -35.812 -9.133 1 96.88 303 LYS B O 1
ATOM 5071 N N . GLU B 1 304 ? -14.578 -34.812 -9.93 1 96.12 304 GLU B N 1
ATOM 5072 C CA . GLU B 1 304 ? -14.859 -33.5 -9.352 1 96.12 304 GLU B CA 1
ATOM 5073 C C . GLU B 1 304 ? -14.211 -32.375 -10.164 1 96.12 304 GLU B C 1
ATOM 5075 O O . GLU B 1 304 ? -13.219 -32.594 -10.859 1 96.12 304 GLU B O 1
ATOM 5080 N N . LYS B 1 305 ? -14.828 -31.219 -10.008 1 96.38 305 LYS B N 1
ATOM 5081 C CA . LYS B 1 305 ? -14.266 -30.078 -10.711 1 96.38 305 LYS B CA 1
ATOM 5082 C C . LYS B 1 305 ? -13.039 -29.516 -9.977 1 96.38 305 LYS B C 1
ATOM 5084 O O . LYS B 1 305 ? -13.047 -29.422 -8.75 1 96.38 305 LYS B O 1
ATOM 5089 N N . SER B 1 306 ? -11.992 -29.188 -10.719 1 97.31 306 SER B N 1
ATOM 5090 C CA . SER B 1 306 ? -10.789 -28.562 -10.18 1 97.31 306 SER B CA 1
ATOM 5091 C C . SER B 1 306 ? -10.992 -27.062 -9.953 1 97.31 306 SER B C 1
ATOM 5093 O O . SER B 1 306 ? -11.805 -26.438 -10.633 1 97.31 306 SER B O 1
ATOM 5095 N N . PRO B 1 307 ? -10.289 -26.5 -9 1 96.62 307 PRO B N 1
ATOM 5096 C CA . PRO B 1 307 ? -10.328 -25.031 -8.852 1 96.62 307 PRO B CA 1
ATOM 5097 C C . PRO B 1 307 ? -9.523 -24.312 -9.93 1 96.62 307 PRO B C 1
ATOM 5099 O O . PRO B 1 307 ? -9.445 -23.078 -9.93 1 96.62 307 PRO B O 1
ATOM 5102 N N . ALA B 1 308 ? -8.93 -25.016 -10.852 1 96.38 308 ALA B N 1
ATOM 5103 C CA . ALA B 1 308 ? -8.188 -24.422 -11.953 1 96.38 308 ALA B CA 1
ATOM 5104 C C . ALA B 1 308 ? -9.078 -23.5 -12.773 1 96.38 308 ALA B C 1
ATOM 5106 O O . ALA B 1 308 ? -10.25 -23.797 -13.008 1 96.38 308 ALA B O 1
ATOM 5107 N N . ASP B 1 309 ? -8.539 -22.344 -13.102 1 95.94 309 ASP B N 1
ATOM 5108 C CA . ASP B 1 309 ? -9.242 -21.328 -13.891 1 95.94 309 ASP B CA 1
ATOM 5109 C C . ASP B 1 309 ? -8.312 -20.703 -14.93 1 95.94 309 ASP B C 1
ATOM 5111 O O . ASP B 1 309 ? -7.516 -19.812 -14.609 1 95.94 309 ASP B O 1
ATOM 5115 N N . LEU B 1 310 ? -8.469 -21.25 -16.156 1 97.12 310 LEU B N 1
ATOM 5116 C CA . LEU B 1 310 ? -7.559 -20.859 -17.234 1 97.12 310 LEU B CA 1
ATOM 5117 C C . LEU B 1 310 ? -7.637 -19.359 -17.484 1 97.12 310 LEU B C 1
ATOM 5119 O O . LEU B 1 310 ? -6.605 -18.703 -17.656 1 97.12 310 LEU B O 1
ATOM 5123 N N . GLU B 1 311 ? -8.82 -18.828 -17.5 1 96 311 GLU B N 1
ATOM 5124 C CA . GLU B 1 311 ? -9.008 -17.391 -17.75 1 96 311 GLU B CA 1
ATOM 5125 C C . GLU B 1 311 ? -8.344 -16.547 -16.656 1 96 311 GLU B C 1
ATOM 5127 O O . GLU B 1 311 ? -7.707 -15.539 -16.953 1 96 311 GLU B O 1
ATOM 5132 N N . SER B 1 312 ? -8.516 -16.969 -15.469 1 96.5 312 SER B N 1
ATOM 5133 C CA . SER B 1 312 ? -7.895 -16.25 -14.367 1 96.5 312 SER B CA 1
ATOM 5134 C C . SER B 1 312 ? -6.371 -16.312 -14.453 1 96.5 312 SER B C 1
ATOM 5136 O O . SER B 1 312 ? -5.684 -15.336 -14.164 1 96.5 312 SER B O 1
ATOM 5138 N N . ALA B 1 313 ? -5.887 -17.5 -14.836 1 97.81 313 ALA B N 1
ATOM 5139 C CA . ALA B 1 313 ? -4.445 -17.672 -14.961 1 97.81 313 ALA B CA 1
ATOM 5140 C C . ALA B 1 313 ? -3.867 -16.719 -16 1 97.81 313 ALA B C 1
ATOM 5142 O O . ALA B 1 313 ? -2.795 -16.141 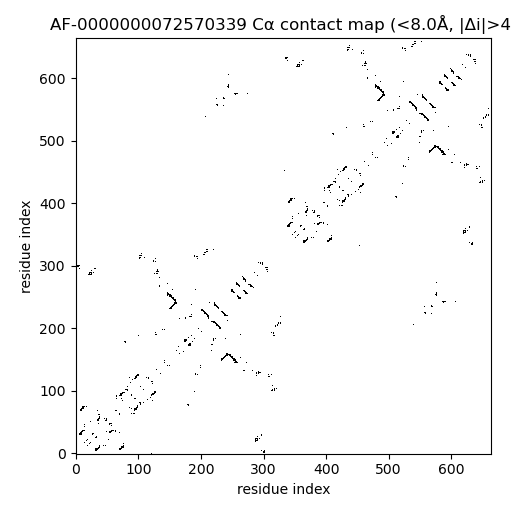-15.805 1 97.81 313 ALA B O 1
ATOM 5143 N N . ALA B 1 314 ? -4.582 -16.547 -17.047 1 98 314 ALA B N 1
ATOM 5144 C CA . ALA B 1 314 ? -4.176 -15.602 -18.078 1 98 314 ALA B CA 1
ATOM 5145 C C . ALA B 1 314 ? -4.312 -14.164 -17.594 1 98 314 ALA B C 1
ATOM 5147 O O . ALA B 1 314 ? -3.447 -13.328 -17.859 1 98 314 ALA B O 1
ATOM 5148 N N . HIS B 1 315 ? -5.352 -13.906 -16.875 1 98 315 HIS B N 1
ATOM 5149 C CA . HIS B 1 315 ? -5.656 -12.547 -16.422 1 98 315 HIS B CA 1
ATOM 5150 C C . HIS B 1 315 ? -4.578 -12.023 -15.477 1 98 315 HIS B C 1
ATOM 5152 O O . HIS B 1 315 ? -4.258 -10.836 -15.492 1 98 315 HIS B O 1
ATOM 5158 N N . VAL B 1 316 ? -4.023 -12.875 -14.703 1 97.19 316 VAL B N 1
ATOM 5159 C CA . VAL B 1 316 ? -2.939 -12.5 -13.797 1 97.19 316 VAL B CA 1
ATOM 5160 C C . VAL B 1 316 ? -1.785 -11.898 -14.594 1 97.19 316 VAL B C 1
ATOM 5162 O O . VAL B 1 316 ? -1.176 -10.914 -14.164 1 97.19 316 VAL B O 1
ATOM 5165 N N . ILE B 1 317 ? -1.492 -12.477 -15.711 1 96.69 317 ILE B N 1
ATOM 5166 C CA . ILE B 1 317 ? -0.421 -11.984 -16.562 1 96.69 317 ILE B CA 1
ATOM 5167 C C . ILE B 1 317 ? -0.792 -10.602 -17.109 1 96.69 317 ILE B C 1
ATOM 5169 O O . ILE B 1 317 ? 0.053 -9.711 -17.188 1 96.69 317 ILE B O 1
ATOM 5173 N N . LYS B 1 318 ? -2.033 -10.461 -17.516 1 97.25 318 LYS B N 1
ATOM 5174 C CA . LYS B 1 318 ? -2.512 -9.164 -17.969 1 97.25 318 LYS B CA 1
ATOM 5175 C C . LYS B 1 318 ? -2.279 -8.086 -16.906 1 97.25 318 LYS B C 1
ATOM 5177 O O . LYS B 1 318 ? -1.791 -6.996 -17.219 1 97.25 318 LYS B O 1
ATOM 5182 N N . VAL B 1 319 ? -2.615 -8.367 -15.688 1 97.81 319 VAL B N 1
ATOM 5183 C CA . VAL B 1 319 ? -2.457 -7.453 -14.562 1 97.81 319 VAL B CA 1
ATOM 5184 C C . VAL B 1 319 ? -0.982 -7.102 -14.383 1 97.81 319 VAL B C 1
ATOM 5186 O O . VAL B 1 319 ? -0.633 -5.926 -14.234 1 97.81 319 VAL B O 1
ATOM 5189 N N . MET B 1 320 ? -0.14 -8.07 -14.438 1 96.5 320 MET B N 1
ATOM 5190 C CA . MET B 1 320 ? 1.293 -7.848 -14.266 1 96.5 320 MET B CA 1
ATOM 5191 C C . MET B 1 320 ? 1.854 -7 -15.398 1 96.5 320 MET B C 1
ATOM 5193 O O . MET B 1 320 ? 2.699 -6.133 -15.18 1 96.5 320 MET B O 1
ATOM 5197 N N . ASP B 1 321 ? 1.379 -7.309 -16.625 1 95.12 321 ASP B N 1
ATOM 5198 C CA . ASP B 1 321 ? 1.786 -6.492 -17.766 1 95.12 321 ASP B CA 1
ATOM 5199 C C . ASP B 1 321 ? 1.413 -5.027 -17.562 1 95.12 321 ASP B C 1
ATOM 5201 O O . ASP B 1 321 ? 2.205 -4.129 -17.844 1 95.12 321 ASP B O 1
ATOM 5205 N N . GLU B 1 322 ? 0.261 -4.812 -17.031 1 96.25 322 GLU B N 1
ATOM 5206 C CA . GLU B 1 322 ? -0.21 -3.455 -16.797 1 96.25 322 GLU B CA 1
ATOM 5207 C C . GLU B 1 322 ? 0.622 -2.771 -15.711 1 96.25 322 GLU B C 1
ATOM 5209 O O . GLU B 1 322 ? 1.003 -1.607 -15.852 1 96.25 322 GLU B O 1
ATOM 5214 N N . ILE B 1 323 ? 0.955 -3.436 -14.695 1 96.88 323 ILE B N 1
ATOM 5215 C CA . ILE B 1 323 ? 1.722 -2.902 -13.578 1 96.88 323 ILE B CA 1
ATOM 5216 C C . ILE B 1 323 ? 3.115 -2.496 -14.055 1 96.88 323 ILE B C 1
ATOM 5218 O O . ILE B 1 323 ? 3.641 -1.461 -13.641 1 96.88 323 ILE B O 1
ATOM 5222 N N . LEU B 1 324 ? 3.697 -3.238 -14.945 1 95.81 324 LEU B N 1
ATOM 5223 C CA . LEU B 1 324 ? 5.094 -3.057 -15.328 1 95.81 324 LEU B CA 1
ATOM 5224 C C . LEU B 1 324 ? 5.199 -2.256 -16.625 1 95.81 324 LEU B C 1
ATOM 5226 O O . LEU B 1 324 ? 6.305 -2.012 -17.125 1 95.81 324 LEU B O 1
ATOM 5230 N N . GLU B 1 325 ? 4.102 -1.846 -17.188 1 94.25 325 GLU B N 1
ATOM 5231 C CA . GLU B 1 325 ? 4.043 -1.278 -18.531 1 94.25 325 GLU B CA 1
ATOM 5232 C C . GLU B 1 325 ? 5.023 -0.119 -18.688 1 94.25 325 GLU B C 1
ATOM 5234 O O . GLU B 1 325 ? 5.855 -0.119 -19.594 1 94.25 325 GLU B O 1
ATOM 5239 N N . GLU B 1 326 ? 4.984 0.844 -17.797 1 92.38 326 GLU B N 1
ATOM 5240 C CA . GLU B 1 326 ? 5.828 2.029 -17.922 1 92.38 326 GLU B CA 1
ATOM 5241 C C . GLU B 1 326 ? 7.305 1.679 -17.734 1 92.38 326 GLU B C 1
ATOM 5243 O O . GLU B 1 326 ? 8.172 2.252 -18.391 1 92.38 326 GLU B O 1
ATOM 5248 N N . TYR B 1 327 ? 7.547 0.8 -16.844 1 93.38 327 TYR B N 1
ATOM 5249 C CA . TYR B 1 327 ? 8.93 0.39 -16.609 1 93.38 327 TYR B CA 1
ATOM 5250 C C . TYR B 1 327 ? 9.516 -0.29 -17.844 1 93.38 327 TYR B C 1
ATOM 5252 O O . TYR B 1 327 ? 10.656 -0.021 -18.219 1 93.38 327 TYR B O 1
ATOM 5260 N N . ARG B 1 328 ? 8.758 -1.187 -18.422 1 90.44 328 ARG B N 1
ATOM 5261 C CA . ARG B 1 328 ? 9.211 -1.936 -19.594 1 90.44 328 ARG B CA 1
ATOM 5262 C C . ARG B 1 328 ? 9.461 -1.007 -20.766 1 90.44 328 ARG B C 1
ATOM 5264 O O . ARG B 1 328 ? 10.344 -1.266 -21.594 1 90.44 328 ARG B O 1
ATOM 5271 N N . LYS B 1 329 ? 8.773 0.083 -20.891 1 88.75 329 LYS B N 1
ATOM 5272 C CA . LYS B 1 329 ? 8.914 1.04 -21.984 1 88.75 329 LYS B CA 1
ATOM 5273 C C . LYS B 1 329 ? 10.25 1.774 -21.906 1 88.75 329 LYS B C 1
ATOM 5275 O O . LYS B 1 329 ? 10.781 2.234 -22.922 1 88.75 329 LYS B O 1
ATOM 5280 N N . ARG B 1 330 ? 10.781 1.917 -20.719 1 81.56 330 ARG B N 1
ATOM 5281 C CA . ARG B 1 330 ? 12.023 2.656 -20.547 1 81.56 330 ARG B CA 1
ATOM 5282 C C . ARG B 1 330 ? 13.219 1.855 -21.062 1 81.56 330 ARG B C 1
ATOM 5284 O O . ARG B 1 330 ? 14.266 2.424 -21.359 1 81.56 330 ARG B O 1
ATOM 5291 N N . TYR B 1 331 ? 13.117 0.656 -21.031 1 67.06 331 TYR B N 1
ATOM 5292 C CA . TYR B 1 331 ? 14.25 -0.171 -21.438 1 67.06 331 TYR B CA 1
ATOM 5293 C C . TYR B 1 331 ? 14.094 -0.634 -22.891 1 67.06 331 TYR B C 1
ATOM 5295 O O . TYR B 1 331 ? 15.031 -1.161 -23.484 1 67.06 331 TYR B O 1
ATOM 5303 N N . ASN B 1 332 ? 12.891 -0.626 -23.422 1 55 332 ASN B N 1
ATOM 5304 C CA . ASN B 1 332 ? 12.773 -0.917 -24.844 1 55 332 ASN B CA 1
ATOM 5305 C C . ASN B 1 332 ? 13.07 0.318 -25.703 1 55 332 ASN B C 1
ATOM 5307 O O . ASN B 1 332 ? 12.711 1.435 -25.312 1 55 332 ASN B O 1
#